Protein AF-A0A3M9ZT66-F1 (afdb_monomer_lite)

Radius of gyration: 91.32 Å; chains: 1; bounding box: 157×76×238 Å

Secondary structure (DSSP, 8-state):
------PPPP-PPPPPPPHHHHHHHHHHHHHHHHHHHHHHHHHHHHHHHHHHHHHHHHHHHHHHHHHHHHHHHHHHHHHHHHHHHHHHHHHHHHHHHHHHHHHHHHHHHHHHHHHHHHGGG--TT-HHHHHHHHHHHHHHHHHHHHHHHHHHHHHHHHHHHHHHHHHHHHHHHHHHHHHHHHHHHHHHHHHHHHHHHHHHHHHHHHHHHHHHHHHHHHHHHHHHHHHHHHHHHHHHHHHTHHHHHHHHHHHHHHHHHHHHHHHHHHHHHHHHHHHHHHHHHHHHHHHHHHHHHHHHHHHHHHHHHHHHHHTTS--SS-SSHHHHHHHHHHHHHHHHHHHHHHT-SS--HHHHHHHHHHHHHHHHHHHHHHHHTSS--PPPHHHHHHHHHHHHHHHHHTT--HHHHHHHHHHHH-HHHHHHH--HHHHHHHH-HHHHHHHHHHHT--

Structure (mmCIF, N/CA/C/O backbone):
data_AF-A0A3M9ZT66-F1
#
_entry.id   AF-A0A3M9ZT66-F1
#
loop_
_atom_site.group_PDB
_atom_site.id
_atom_site.type_symbol
_atom_site.label_atom_id
_atom_site.label_alt_id
_atom_site.label_comp_id
_atom_site.label_asym_id
_atom_site.label_entity_id
_atom_site.label_seq_id
_atom_site.pdbx_PDB_ins_code
_atom_site.Cartn_x
_atom_site.Cartn_y
_atom_site.Cartn_z
_atom_site.occupancy
_atom_site.B_iso_or_equiv
_atom_site.auth_seq_id
_atom_site.auth_comp_id
_atom_site.auth_asym_id
_atom_site.auth_atom_id
_atom_site.pdbx_PDB_model_num
ATOM 1 N N . MET A 1 1 ? -63.235 21.925 11.354 1.00 43.31 1 MET A N 1
ATOM 2 C CA . MET A 1 1 ? -62.703 20.570 11.601 1.00 43.31 1 MET A CA 1
ATOM 3 C C . MET A 1 1 ? -61.779 20.295 10.424 1.00 43.31 1 MET A C 1
ATOM 5 O O . MET A 1 1 ? -62.274 20.323 9.313 1.00 43.31 1 MET A O 1
ATOM 9 N N . ASP A 1 2 ? -60.453 20.265 10.521 1.00 36.03 2 ASP A N 1
ATOM 10 C CA . ASP A 1 2 ? -59.582 19.945 11.651 1.00 36.03 2 ASP A CA 1
ATOM 11 C C . ASP A 1 2 ? -58.264 20.733 11.638 1.00 36.03 2 ASP A C 1
ATOM 13 O O . ASP A 1 2 ? -57.736 21.114 10.594 1.00 36.03 2 ASP A O 1
ATOM 17 N N . CYS A 1 3 ? -57.751 20.961 12.847 1.00 37.56 3 CYS A N 1
ATOM 18 C CA . CYS A 1 3 ? -56.432 21.501 13.153 1.00 37.56 3 CYS A CA 1
ATOM 19 C C . CYS A 1 3 ? -55.325 20.471 12.876 1.00 37.56 3 CYS A C 1
ATOM 21 O O . CYS A 1 3 ? -55.428 19.333 13.323 1.00 37.56 3 CYS A O 1
ATOM 23 N N . MET A 1 4 ? -54.187 20.907 12.327 1.00 36.53 4 MET A N 1
ATOM 24 C CA . MET A 1 4 ? -52.891 20.279 12.617 1.00 36.53 4 MET A CA 1
ATOM 25 C C . MET A 1 4 ? -51.851 21.348 12.956 1.00 36.53 4 MET A C 1
ATOM 27 O O . MET A 1 4 ? -51.454 22.171 12.135 1.00 36.53 4 MET A O 1
ATOM 31 N N . VAL A 1 5 ? -51.436 21.314 14.221 1.00 43.28 5 VAL A N 1
ATOM 32 C CA . VAL A 1 5 ? -50.376 22.117 14.831 1.00 43.28 5 VAL A CA 1
ATOM 33 C C . VAL A 1 5 ? -49.034 21.441 14.545 1.00 43.28 5 VAL A C 1
ATOM 35 O O . VAL A 1 5 ? -48.827 20.289 14.916 1.00 43.28 5 VAL A O 1
ATOM 38 N N . ALA A 1 6 ? -48.103 22.158 13.912 1.00 41.66 6 ALA A N 1
ATOM 39 C CA . ALA A 1 6 ? -46.734 21.692 13.706 1.00 41.66 6 ALA A CA 1
ATOM 40 C C . ALA A 1 6 ? -45.831 22.102 14.885 1.00 41.66 6 ALA A C 1
ATOM 42 O O . ALA A 1 6 ? -45.575 23.283 15.127 1.00 41.66 6 ALA A O 1
ATOM 43 N N . VAL A 1 7 ? -45.330 21.099 15.607 1.00 44.66 7 VAL A N 1
ATOM 44 C CA . VAL A 1 7 ? -44.387 21.217 16.728 1.00 44.66 7 VAL A CA 1
ATOM 45 C C . VAL A 1 7 ? -42.994 21.624 16.220 1.00 44.66 7 VAL A C 1
ATOM 47 O O . VAL A 1 7 ? -42.388 20.931 15.403 1.00 44.66 7 VAL A O 1
ATOM 50 N N . LYS A 1 8 ? -42.451 22.742 16.726 1.00 44.16 8 LYS A N 1
ATOM 51 C CA . LYS A 1 8 ? -41.072 23.199 16.465 1.00 44.16 8 LYS A CA 1
ATOM 52 C C . LYS A 1 8 ? -40.077 22.487 17.398 1.00 44.16 8 LYS A C 1
ATOM 54 O O . LYS A 1 8 ? -40.203 22.582 18.614 1.00 44.16 8 LYS A O 1
ATOM 59 N N . LYS A 1 9 ? -39.051 21.831 16.837 1.00 41.75 9 LYS A N 1
ATOM 60 C CA . LYS A 1 9 ? -37.884 21.303 17.580 1.00 41.75 9 LYS A CA 1
ATOM 61 C C . LYS A 1 9 ? -36.938 22.441 18.026 1.00 41.75 9 LYS A C 1
ATOM 63 O O . LYS A 1 9 ? -36.760 23.394 17.262 1.00 41.75 9 LYS A O 1
ATOM 68 N N . PRO A 1 10 ? -36.285 22.354 19.203 1.00 44.78 10 PRO A N 1
ATOM 69 C CA . PRO A 1 10 ? -35.375 23.391 19.688 1.00 44.78 10 PRO A CA 1
ATOM 70 C C . PRO A 1 10 ? -34.013 23.338 18.969 1.00 44.78 10 PRO A C 1
ATOM 72 O O . PRO A 1 10 ? -33.392 22.284 18.851 1.00 44.78 10 PRO A O 1
ATOM 75 N N . LYS A 1 11 ? -33.537 24.498 18.493 1.00 44.34 11 LYS A N 1
ATOM 76 C CA . LYS A 1 11 ? -32.187 24.690 17.933 1.00 44.34 11 LYS A CA 1
ATOM 77 C C . LYS A 1 11 ? -31.153 24.736 19.063 1.00 44.34 11 LYS A C 1
ATOM 79 O O . LYS A 1 11 ? -31.138 25.686 19.843 1.00 44.34 11 LYS A O 1
ATOM 84 N N . VAL A 1 12 ? -30.256 23.754 19.106 1.00 44.53 12 VAL A N 1
ATOM 85 C CA . VAL A 1 12 ? -29.043 23.785 19.940 1.00 44.53 12 VAL A CA 1
ATOM 86 C C . VAL A 1 12 ? -28.065 24.801 19.337 1.00 44.53 12 VAL A C 1
ATOM 88 O O . VAL A 1 12 ? -27.682 24.680 18.174 1.00 44.53 12 VAL A O 1
ATOM 91 N N . LYS A 1 13 ? -27.687 25.829 20.108 1.00 49.81 13 LYS A N 1
ATOM 92 C CA . LYS A 1 13 ? -26.658 26.805 19.715 1.00 49.81 13 LYS A CA 1
ATOM 93 C C . LYS A 1 13 ? -25.262 26.168 19.854 1.00 49.81 13 LYS A C 1
ATOM 95 O O . LYS A 1 13 ? -24.993 25.571 20.897 1.00 49.81 13 LYS A O 1
ATOM 100 N N . PRO A 1 14 ? -24.374 26.284 18.851 1.00 47.97 14 PRO A N 1
ATOM 101 C CA . PRO A 1 14 ? -23.017 25.759 18.937 1.00 47.97 14 PRO A CA 1
ATOM 102 C C . PRO A 1 14 ? -22.206 26.562 19.964 1.00 47.97 14 PRO A C 1
ATOM 104 O O . PRO A 1 14 ? -22.181 27.789 19.931 1.00 47.97 14 PRO A O 1
ATOM 107 N N . LYS A 1 15 ? -21.575 25.849 20.899 1.00 56.31 15 LYS A N 1
ATOM 108 C CA . LYS A 1 15 ? -20.693 26.392 21.941 1.00 56.31 15 LYS A CA 1
ATOM 109 C C . LYS A 1 15 ? -19.466 27.025 21.273 1.00 56.31 15 LYS A C 1
ATOM 111 O O . LYS A 1 15 ? -18.846 26.380 20.426 1.00 56.31 15 LYS A O 1
ATOM 116 N N . GLU A 1 16 ? -19.134 28.268 21.623 1.00 52.59 16 GLU A N 1
ATOM 117 C CA . GLU A 1 16 ? -17.983 28.971 21.045 1.00 52.59 16 GLU A CA 1
ATOM 118 C C . GLU A 1 16 ? -16.680 28.194 21.308 1.00 52.59 16 GLU A C 1
ATOM 120 O O . GLU A 1 16 ? -16.455 27.720 22.429 1.00 52.59 16 GLU A O 1
ATOM 125 N N . PRO A 1 17 ? -15.830 28.006 20.283 1.00 60.53 17 PRO A N 1
ATOM 126 C CA . PRO A 1 17 ? -14.595 27.257 20.429 1.00 60.53 17 PRO A CA 1
ATOM 127 C C . PRO A 1 17 ? -13.634 28.020 21.341 1.00 60.53 17 PRO A C 1
ATOM 129 O O . PRO A 1 17 ? -13.319 29.184 21.115 1.00 60.53 17 PRO A O 1
ATOM 132 N N . THR A 1 18 ? -13.141 27.338 22.371 1.00 72.25 18 THR A N 1
ATOM 133 C CA . THR A 1 18 ? -12.160 27.873 23.320 1.00 72.25 18 THR A CA 1
ATOM 134 C C . THR A 1 18 ? -10.916 28.382 22.564 1.00 72.25 18 THR A C 1
ATOM 136 O O . THR A 1 18 ? -10.499 27.723 21.607 1.00 72.25 18 THR A O 1
ATOM 139 N N . PRO A 1 19 ? -10.263 29.489 22.973 1.00 71.94 19 PRO A N 1
ATOM 140 C CA . PRO A 1 19 ? -9.100 30.060 22.273 1.00 71.94 19 PRO A CA 1
ATOM 141 C C . PRO A 1 19 ? -7.977 29.055 21.953 1.00 71.94 19 PRO A C 1
ATOM 143 O O . PRO A 1 19 ? -7.349 29.127 20.899 1.00 71.94 19 PRO A O 1
ATOM 146 N N . ALA A 1 20 ? -7.783 28.045 22.807 1.00 73.75 20 ALA A N 1
ATOM 147 C CA . ALA A 1 20 ? -6.847 26.944 22.575 1.00 73.75 20 ALA A CA 1
ATOM 148 C C . ALA A 1 20 ? -7.217 26.058 21.364 1.00 73.75 20 ALA A C 1
ATOM 150 O O . ALA A 1 20 ? -6.339 25.604 20.629 1.00 73.75 20 ALA A O 1
ATOM 151 N N . ALA A 1 21 ? -8.510 25.833 21.112 1.00 74.31 21 ALA A N 1
ATOM 152 C CA . ALA A 1 21 ? -8.991 25.079 19.954 1.00 74.31 21 ALA A CA 1
ATOM 153 C C . ALA A 1 21 ? -8.801 25.863 18.645 1.00 74.31 21 ALA A C 1
ATOM 155 O O . ALA A 1 21 ? -8.490 25.269 17.611 1.00 74.31 21 ALA A O 1
ATOM 156 N N . LEU A 1 22 ? -8.935 27.193 18.694 1.00 76.00 22 LEU A N 1
ATOM 157 C CA . LEU A 1 22 ? -8.635 28.071 17.563 1.00 76.00 22 LEU A CA 1
ATOM 158 C C . LEU A 1 22 ? -7.134 28.089 17.257 1.00 76.00 22 LEU A C 1
ATOM 160 O O . LEU A 1 22 ? -6.761 27.896 16.104 1.00 76.00 22 LEU A O 1
ATOM 164 N N . LEU A 1 23 ? -6.274 28.210 18.273 1.00 77.50 23 LEU A N 1
ATOM 165 C CA . LEU A 1 23 ? -4.817 28.146 18.099 1.00 77.50 23 LEU A CA 1
ATOM 166 C C . LEU A 1 23 ? -4.362 26.814 17.494 1.00 77.50 23 LEU A C 1
ATOM 168 O O . LEU A 1 23 ? -3.552 26.807 16.570 1.00 77.50 23 LEU A O 1
ATOM 172 N N . LYS A 1 24 ? -4.931 25.689 17.946 1.00 82.69 24 LYS A N 1
ATOM 173 C CA . LYS A 1 24 ? -4.630 24.371 17.371 1.00 82.69 24 LYS A CA 1
ATOM 174 C C . LYS A 1 24 ? -5.067 24.274 15.907 1.00 82.69 24 LYS A C 1
ATOM 176 O O . LYS A 1 24 ? -4.303 23.770 15.091 1.00 82.69 24 LYS A O 1
ATOM 181 N N . LYS A 1 25 ? -6.250 24.803 15.558 1.00 82.19 25 LYS A N 1
ATOM 182 C CA . LYS A 1 25 ? -6.715 24.868 14.161 1.00 82.19 25 LYS A CA 1
ATOM 183 C C . LYS A 1 25 ? -5.810 25.741 13.292 1.00 82.19 25 LYS A C 1
ATOM 185 O O . LYS A 1 25 ? -5.446 25.323 12.197 1.00 82.19 25 LYS A O 1
ATOM 190 N N . VAL A 1 26 ? -5.408 26.913 13.782 1.00 83.50 26 VAL A N 1
ATOM 191 C CA . VAL A 1 26 ? -4.487 27.817 13.076 1.00 83.50 26 VAL A CA 1
ATOM 192 C C . VAL A 1 26 ? -3.121 27.158 12.874 1.00 83.50 26 VAL A C 1
ATOM 194 O O . VAL A 1 26 ? -2.572 27.243 11.780 1.00 83.50 26 VAL A O 1
ATOM 197 N N . ALA A 1 27 ? -2.608 26.433 13.872 1.00 79.81 27 ALA A N 1
ATOM 198 C CA . ALA A 1 27 ? -1.372 25.663 13.742 1.00 79.81 27 ALA A CA 1
ATOM 199 C C . ALA A 1 27 ? -1.492 24.572 12.664 1.00 79.81 27 ALA A C 1
ATOM 201 O O . ALA A 1 27 ? -0.672 24.529 11.753 1.00 79.81 27 ALA A O 1
ATOM 202 N N . THR A 1 28 ? -2.566 23.774 12.674 1.00 81.25 28 THR A N 1
ATOM 203 C CA . THR A 1 28 ? -2.789 22.750 11.636 1.00 81.25 28 THR A CA 1
ATOM 204 C C . THR A 1 28 ? -2.969 23.334 10.234 1.00 81.25 28 THR A C 1
ATOM 206 O O . THR A 1 28 ? -2.492 22.750 9.262 1.00 81.25 28 THR A O 1
ATOM 209 N N . VAL A 1 29 ? -3.619 24.495 10.105 1.00 86.44 29 VAL A N 1
ATOM 210 C CA . VAL A 1 29 ? -3.749 25.200 8.819 1.00 86.44 29 VAL A CA 1
ATOM 211 C C . VAL A 1 29 ? -2.393 25.744 8.366 1.00 86.44 29 VAL A C 1
ATOM 213 O O . VAL A 1 29 ? -2.063 25.642 7.189 1.00 86.44 29 VAL A O 1
ATOM 216 N N . SER A 1 30 ? -1.577 26.260 9.288 1.00 89.88 30 SER A N 1
ATOM 217 C CA . SER A 1 30 ? -0.214 26.725 9.005 1.00 89.88 30 SER A CA 1
ATOM 218 C C . SER A 1 30 ? 0.690 25.588 8.522 1.00 89.88 30 SER A C 1
ATOM 220 O O . SER A 1 30 ? 1.384 25.736 7.515 1.00 89.88 30 SER A O 1
ATOM 222 N N . ASP A 1 31 ? 0.631 24.425 9.172 1.00 87.62 31 ASP A N 1
ATOM 223 C CA . ASP A 1 31 ? 1.405 23.250 8.769 1.00 87.62 31 ASP A CA 1
ATOM 224 C C . ASP A 1 31 ? 0.926 22.680 7.428 1.00 87.62 31 ASP A C 1
ATOM 226 O O . ASP A 1 31 ? 1.749 22.356 6.570 1.00 87.62 31 ASP A O 1
ATOM 230 N N . SER A 1 32 ? -0.390 22.663 7.189 1.00 88.56 32 SER A N 1
ATOM 231 C CA . SER A 1 32 ? -0.964 22.283 5.889 1.00 88.56 32 SER A CA 1
ATOM 232 C C . SER A 1 32 ? -0.542 23.251 4.779 1.00 88.56 32 SER A C 1
ATOM 234 O O . SER A 1 32 ? -0.166 22.823 3.692 1.00 88.56 32 SER A O 1
ATOM 236 N N . ASN A 1 33 ? -0.518 24.557 5.055 1.00 91.75 33 ASN A N 1
ATOM 237 C CA . ASN A 1 33 ? -0.055 25.568 4.106 1.00 91.75 33 ASN A CA 1
ATOM 238 C C . ASN A 1 33 ? 1.446 25.422 3.803 1.00 91.75 33 ASN A C 1
ATOM 240 O O . ASN A 1 33 ? 1.863 25.547 2.654 1.00 91.75 33 ASN A O 1
ATOM 244 N N . LYS A 1 34 ? 2.272 25.091 4.805 1.00 92.06 34 LYS A N 1
ATOM 245 C CA . LYS A 1 34 ? 3.696 24.778 4.592 1.00 92.06 34 LYS A CA 1
ATOM 246 C C . LYS A 1 34 ? 3.891 23.518 3.749 1.00 92.06 34 LYS A C 1
ATOM 248 O O . LYS A 1 34 ? 4.786 23.497 2.905 1.00 92.06 34 LYS A O 1
ATOM 253 N N . ALA A 1 35 ? 3.089 22.477 3.973 1.00 88.81 35 ALA A N 1
ATOM 254 C CA . ALA A 1 35 ? 3.124 21.259 3.166 1.00 88.81 35 ALA A CA 1
ATOM 255 C C . ALA A 1 35 ? 2.747 21.558 1.707 1.00 88.81 35 ALA A C 1
ATOM 257 O O . ALA A 1 35 ? 3.507 21.230 0.799 1.00 88.81 35 ALA A O 1
ATOM 258 N N . LEU A 1 36 ? 1.661 22.303 1.497 1.00 91.88 36 LEU A N 1
ATOM 259 C CA . LEU A 1 36 ? 1.205 22.715 0.173 1.00 91.88 36 LEU A CA 1
ATOM 260 C C . LEU A 1 36 ? 2.239 23.598 -0.546 1.00 91.88 36 LEU A C 1
ATOM 262 O O . LEU A 1 36 ? 2.503 23.405 -1.727 1.00 91.88 36 LEU A O 1
ATOM 266 N N . GLN A 1 37 ? 2.917 24.510 0.160 1.00 92.62 37 GLN A N 1
ATOM 267 C CA . GLN A 1 37 ? 4.029 25.277 -0.418 1.00 92.62 37 GLN A CA 1
ATOM 268 C C . GLN A 1 37 ? 5.211 24.394 -0.843 1.00 92.62 37 GLN A C 1
ATOM 270 O O . GLN A 1 37 ? 5.832 24.659 -1.876 1.00 92.62 37 GLN A O 1
ATOM 275 N N . LYS A 1 38 ? 5.540 23.349 -0.070 1.00 93.56 38 LYS A N 1
ATOM 276 C CA . LYS A 1 38 ? 6.582 22.385 -0.459 1.00 93.56 38 LYS A CA 1
ATOM 277 C C . LYS A 1 38 ? 6.173 21.618 -1.713 1.00 93.56 38 LYS A C 1
ATOM 279 O O . LYS A 1 38 ? 6.993 21.502 -2.621 1.00 93.56 38 LYS A O 1
ATOM 284 N N . GLU A 1 39 ? 4.928 21.162 -1.793 1.00 90.88 39 GLU A N 1
ATOM 285 C CA . GLU A 1 39 ? 4.400 20.482 -2.980 1.00 90.88 39 GLU A CA 1
ATOM 286 C C . GLU A 1 39 ? 4.376 21.396 -4.206 1.00 90.88 39 GLU A C 1
ATOM 288 O O . GLU A 1 39 ? 4.872 21.000 -5.256 1.00 90.88 39 GLU A O 1
ATOM 293 N N . ILE A 1 40 ? 3.924 22.648 -4.072 1.00 92.62 40 ILE A N 1
ATOM 294 C CA . ILE A 1 40 ? 3.978 23.642 -5.156 1.00 92.62 40 ILE A CA 1
ATOM 295 C C . ILE A 1 40 ? 5.418 23.830 -5.640 1.00 92.62 40 ILE A C 1
ATOM 297 O O . ILE A 1 40 ? 5.664 23.889 -6.840 1.00 92.62 40 ILE A O 1
ATOM 301 N N . LYS A 1 41 ? 6.398 23.879 -4.733 1.00 93.19 41 LYS A N 1
ATOM 302 C CA . LYS A 1 41 ? 7.809 24.029 -5.111 1.00 93.19 41 LYS A CA 1
ATOM 303 C C . LYS A 1 41 ? 8.341 22.815 -5.877 1.00 93.19 41 LYS A C 1
ATOM 305 O O . LYS A 1 41 ? 9.098 22.987 -6.833 1.00 93.19 41 LYS A O 1
ATOM 310 N N . VAL A 1 42 ? 7.951 21.605 -5.471 1.00 93.19 42 VAL A N 1
ATOM 311 C CA . VAL A 1 42 ? 8.263 20.372 -6.210 1.00 93.19 42 VAL A CA 1
ATOM 312 C C . VAL A 1 42 ? 7.595 20.405 -7.584 1.00 93.19 42 VAL A C 1
ATOM 314 O O . VAL A 1 42 ? 8.268 20.175 -8.585 1.00 93.19 42 VAL A O 1
ATOM 317 N N . MET A 1 43 ? 6.322 20.790 -7.651 1.00 88.81 43 MET A N 1
ATOM 318 C CA . MET A 1 43 ? 5.565 20.911 -8.895 1.00 88.81 43 MET A CA 1
ATOM 319 C C . MET A 1 43 ? 6.225 21.903 -9.863 1.00 88.81 43 MET A C 1
ATOM 321 O O . MET A 1 43 ? 6.450 21.573 -11.022 1.00 88.81 43 MET A O 1
ATOM 325 N N . THR A 1 44 ? 6.638 23.084 -9.394 1.00 92.94 44 THR A N 1
ATOM 326 C CA . THR A 1 44 ? 7.361 24.072 -10.214 1.00 92.94 44 THR A CA 1
ATOM 327 C C . THR A 1 44 ? 8.684 23.520 -10.748 1.00 92.94 44 THR A C 1
ATOM 329 O O . THR A 1 44 ? 9.050 23.797 -11.891 1.00 92.94 44 THR A O 1
ATOM 332 N N . ARG A 1 45 ? 9.401 22.708 -9.957 1.00 92.12 45 ARG A N 1
ATOM 333 C CA . ARG A 1 45 ? 10.622 22.033 -10.424 1.00 92.12 45 ARG A CA 1
ATOM 334 C C . ARG A 1 45 ? 10.306 21.023 -11.531 1.00 92.12 45 ARG A C 1
ATOM 336 O O . ARG A 1 45 ? 10.967 21.066 -12.565 1.00 92.12 45 ARG A O 1
ATOM 343 N N . VAL A 1 46 ? 9.277 20.194 -11.351 1.00 92.81 46 VAL A N 1
ATOM 344 C CA . VAL A 1 46 ? 8.821 19.225 -12.365 1.00 92.81 46 VAL A CA 1
ATOM 345 C C . VAL A 1 46 ? 8.402 19.933 -13.655 1.00 92.81 46 VAL A C 1
ATOM 347 O O . VAL A 1 46 ? 8.793 19.513 -14.740 1.00 92.81 46 VAL A O 1
ATOM 350 N N . PHE A 1 47 ? 7.682 21.055 -13.567 1.00 94.44 47 PHE A N 1
ATOM 351 C CA . PHE A 1 47 ? 7.342 21.863 -14.743 1.00 94.44 47 PHE A CA 1
ATOM 352 C C . PHE A 1 47 ? 8.584 22.378 -15.480 1.00 94.44 47 PHE A C 1
ATOM 354 O O . PHE A 1 47 ? 8.641 22.300 -16.707 1.00 94.44 47 PHE A O 1
ATOM 361 N N . GLY A 1 48 ? 9.597 22.853 -14.750 1.00 94.62 48 GLY A N 1
ATOM 362 C CA . GLY A 1 48 ? 10.859 23.294 -15.347 1.00 94.62 48 GLY A CA 1
ATOM 363 C C . GLY A 1 48 ? 11.630 22.161 -16.034 1.00 94.62 48 GLY A C 1
ATOM 364 O O . GLY A 1 48 ? 12.200 22.361 -17.106 1.00 94.62 48 GLY A O 1
ATOM 365 N N . GLU A 1 49 ? 11.634 20.961 -15.452 1.00 92.00 49 GLU A N 1
ATOM 366 C CA . GLU A 1 49 ? 12.244 19.770 -16.059 1.00 92.00 49 GLU A CA 1
ATOM 367 C C . GLU A 1 49 ? 11.483 19.320 -17.313 1.00 92.00 49 GLU A C 1
ATOM 369 O O . GLU A 1 49 ? 12.099 19.126 -18.362 1.00 92.00 49 GLU A O 1
ATOM 374 N N . ASN A 1 50 ? 10.151 19.274 -17.259 1.00 93.75 50 ASN A N 1
ATOM 375 C CA . ASN A 1 50 ? 9.310 18.961 -18.416 1.00 93.75 50 ASN A CA 1
ATOM 376 C C . ASN A 1 50 ? 9.523 19.956 -19.564 1.00 93.75 50 ASN A C 1
ATOM 378 O O . ASN A 1 50 ? 9.583 19.559 -20.727 1.00 93.75 50 ASN A O 1
ATOM 382 N N . GLN A 1 51 ? 9.711 21.243 -19.261 1.00 95.19 51 GLN A N 1
ATOM 383 C CA . GLN A 1 51 ? 10.015 22.245 -20.280 1.00 95.19 51 GLN A CA 1
ATOM 384 C C . GLN A 1 51 ? 11.361 21.975 -20.972 1.00 95.19 51 GLN A C 1
ATOM 386 O O . GLN A 1 51 ? 11.458 22.118 -22.191 1.00 95.19 51 GLN A O 1
ATOM 391 N N . LYS A 1 52 ? 12.386 21.519 -20.237 1.00 92.62 52 LYS A N 1
ATOM 392 C CA . LYS A 1 52 ? 13.673 21.113 -20.833 1.00 92.62 52 LYS A CA 1
ATOM 393 C C . LYS A 1 52 ? 13.518 19.903 -21.752 1.00 92.62 52 LYS A C 1
ATOM 395 O O . LYS A 1 52 ? 14.088 19.897 -22.842 1.00 92.62 52 LYS A O 1
ATOM 400 N N . VAL A 1 53 ? 12.724 18.911 -21.344 1.00 93.88 53 VAL A N 1
ATOM 401 C CA . VAL A 1 53 ? 12.417 17.736 -22.175 1.00 93.88 53 VAL A CA 1
ATOM 402 C C . VAL A 1 53 ? 11.721 18.160 -23.470 1.00 93.88 53 VAL A C 1
ATOM 404 O O . VAL A 1 53 ? 12.130 17.737 -24.548 1.00 93.88 53 VAL A O 1
ATOM 407 N N . LEU A 1 54 ? 10.735 19.059 -23.395 1.00 92.31 54 LEU A N 1
ATOM 408 C CA . LEU A 1 54 ? 10.039 19.578 -24.578 1.00 92.31 54 LEU A CA 1
ATOM 409 C C . LEU A 1 54 ? 10.974 20.334 -25.532 1.00 92.31 54 LEU A C 1
ATOM 411 O O . LEU A 1 54 ? 10.888 20.154 -26.746 1.00 92.31 54 LEU A O 1
ATOM 415 N N . VAL A 1 55 ? 11.901 21.140 -25.005 1.00 94.88 55 VAL A N 1
ATOM 416 C CA . VAL A 1 55 ? 12.911 21.828 -25.827 1.00 94.88 55 VAL A CA 1
ATOM 417 C C . VAL A 1 55 ? 13.846 20.824 -26.510 1.00 94.88 55 VAL A C 1
ATOM 419 O O . VAL A 1 55 ? 14.152 20.980 -27.693 1.00 94.88 55 VAL A O 1
ATOM 422 N N . SER A 1 56 ? 14.259 19.767 -25.807 1.00 94.38 56 SER A N 1
ATOM 423 C CA . SER A 1 56 ? 15.077 18.696 -26.387 1.00 94.38 56 SER A CA 1
ATOM 424 C C . SER A 1 56 ? 14.336 17.936 -27.494 1.00 94.38 56 SER A C 1
ATOM 426 O O . SER A 1 56 ? 14.893 17.732 -28.573 1.00 94.38 56 SER A O 1
ATOM 428 N N . LEU A 1 57 ? 13.058 17.598 -27.282 1.00 92.88 57 LEU A N 1
ATOM 429 C CA . LEU A 1 57 ? 12.205 16.973 -28.298 1.00 92.88 57 LEU A CA 1
ATOM 430 C C . LEU A 1 57 ? 12.053 17.859 -29.533 1.00 92.88 57 LEU A C 1
ATOM 432 O O . LEU A 1 57 ? 12.200 17.371 -30.651 1.00 92.88 57 LEU A O 1
ATOM 436 N N . LYS A 1 58 ? 11.836 19.166 -29.346 1.00 94.19 58 LYS A N 1
ATOM 437 C CA . LYS A 1 58 ? 11.796 20.123 -30.455 1.00 94.19 58 LYS A CA 1
ATOM 438 C C . LYS A 1 58 ? 13.108 20.114 -31.242 1.00 94.19 58 LYS A C 1
ATOM 440 O O . LYS A 1 58 ? 13.076 20.014 -32.461 1.00 94.19 58 LYS A O 1
ATOM 445 N N . SER A 1 59 ? 14.251 20.153 -30.557 1.00 91.81 59 SER A N 1
ATOM 446 C CA . SER A 1 59 ? 15.562 20.099 -31.216 1.00 91.81 59 SER A CA 1
ATOM 447 C C . SER A 1 59 ? 15.770 18.803 -32.006 1.00 91.81 59 SER A C 1
ATOM 449 O O . SER A 1 59 ? 16.378 18.835 -33.075 1.00 91.81 59 SER A O 1
ATOM 451 N N . MET A 1 60 ? 15.279 17.664 -31.506 1.00 88.38 60 MET A N 1
ATOM 452 C CA . MET A 1 60 ? 15.332 16.399 -32.244 1.00 88.38 60 MET A CA 1
ATOM 453 C C . MET A 1 60 ? 14.417 16.412 -33.468 1.00 88.38 60 MET A C 1
ATOM 455 O O . MET A 1 60 ? 14.839 15.970 -34.531 1.00 88.38 60 MET A O 1
ATOM 459 N N . ILE A 1 61 ? 13.202 16.954 -33.351 1.00 93.31 61 ILE A N 1
ATOM 460 C CA . ILE A 1 61 ? 12.278 17.106 -34.484 1.00 93.31 61 ILE A CA 1
ATOM 461 C C . ILE A 1 61 ? 12.888 18.016 -35.557 1.00 93.31 61 ILE A C 1
ATOM 463 O O . ILE A 1 61 ? 12.854 17.665 -36.732 1.00 93.31 61 ILE A O 1
ATOM 467 N N . ASP A 1 62 ? 13.512 19.128 -35.164 1.00 95.12 62 ASP A N 1
ATOM 468 C CA . ASP A 1 62 ? 14.192 20.044 -36.087 1.00 95.12 62 ASP A CA 1
ATOM 469 C C . ASP A 1 62 ? 15.369 19.332 -36.809 1.00 95.12 62 ASP A C 1
ATOM 471 O O . ASP A 1 62 ? 15.553 19.470 -38.021 1.00 95.12 62 ASP A O 1
ATOM 475 N N . SER A 1 63 ? 16.127 18.485 -36.102 1.00 93.38 63 SER A N 1
ATOM 476 C CA . SER A 1 63 ? 17.195 17.656 -36.694 1.00 93.38 63 SER A CA 1
ATOM 477 C C . SER A 1 63 ? 16.656 16.580 -37.653 1.00 93.38 63 SER A C 1
ATOM 479 O O . SER A 1 63 ? 17.187 16.369 -38.747 1.00 93.38 63 SER A O 1
ATOM 481 N N . LEU A 1 64 ? 15.549 15.928 -37.296 1.00 91.00 64 LEU A N 1
ATOM 482 C CA . LEU A 1 64 ? 14.886 14.958 -38.167 1.00 91.00 64 LEU A CA 1
ATOM 483 C C . LEU A 1 64 ? 14.317 15.629 -39.422 1.00 91.00 64 LEU A C 1
ATOM 485 O O . LEU A 1 64 ? 14.443 15.077 -40.513 1.00 91.00 64 LEU A O 1
ATOM 489 N N . ALA A 1 65 ? 13.757 16.833 -39.294 1.00 92.44 65 ALA A N 1
ATOM 490 C CA . ALA A 1 65 ? 13.247 17.605 -40.422 1.00 92.44 65 ALA A CA 1
ATOM 491 C C . ALA A 1 65 ? 14.362 17.976 -41.414 1.00 92.44 65 ALA A C 1
ATOM 493 O O . ALA A 1 65 ? 14.186 17.817 -42.623 1.00 92.44 65 ALA A O 1
ATOM 494 N N . THR A 1 66 ? 15.531 18.403 -40.924 1.00 95.00 66 THR A N 1
ATOM 495 C CA . THR A 1 66 ? 16.683 18.703 -41.798 1.00 95.00 66 THR A CA 1
ATOM 496 C C . THR A 1 66 ? 17.243 17.447 -42.469 1.00 95.00 66 THR A C 1
ATOM 498 O O . THR A 1 66 ? 17.558 17.471 -43.660 1.00 95.00 66 THR A O 1
ATOM 501 N N . THR A 1 67 ? 17.299 16.326 -41.746 1.00 90.62 67 THR A N 1
ATOM 502 C CA . THR A 1 67 ? 17.712 15.031 -42.308 1.00 90.62 67 THR A CA 1
ATOM 503 C C . THR A 1 67 ? 16.748 14.567 -43.403 1.00 90.62 67 THR A C 1
ATOM 505 O O . THR A 1 67 ? 17.183 14.120 -44.465 1.00 90.62 67 THR A O 1
ATOM 508 N N . LEU A 1 68 ? 15.438 14.726 -43.191 1.00 92.12 68 LEU A N 1
ATOM 509 C CA . LEU A 1 68 ? 14.417 14.373 -44.175 1.00 92.12 68 LEU A CA 1
ATOM 510 C C . LEU A 1 68 ? 14.531 15.223 -45.452 1.00 92.12 68 LEU A C 1
ATOM 512 O O . LEU A 1 68 ? 14.463 14.673 -46.551 1.00 92.12 68 LEU A O 1
ATOM 516 N N . ASP A 1 69 ? 14.767 16.533 -45.327 1.00 93.94 69 ASP A N 1
ATOM 517 C CA . ASP A 1 69 ? 15.010 17.417 -46.479 1.00 93.94 69 ASP A CA 1
ATOM 518 C C . ASP A 1 69 ? 16.260 16.992 -47.271 1.00 93.94 69 ASP A C 1
ATOM 520 O O . ASP A 1 69 ? 16.244 16.955 -48.506 1.00 93.94 69 ASP A O 1
ATOM 524 N N . HIS A 1 70 ? 17.332 16.593 -46.578 1.00 92.94 70 HIS A N 1
ATOM 525 C CA . HIS A 1 70 ? 18.541 16.093 -47.232 1.00 92.94 70 HIS A CA 1
ATOM 526 C C . HIS A 1 70 ? 18.275 14.809 -48.031 1.00 92.94 70 HIS A C 1
ATOM 528 O O . HIS A 1 70 ? 18.652 14.724 -49.203 1.00 92.94 70 HIS A O 1
ATOM 534 N N . ILE A 1 71 ? 17.558 13.848 -47.438 1.00 88.19 71 ILE A N 1
ATOM 535 C CA . ILE A 1 71 ? 17.172 12.592 -48.099 1.00 88.19 71 ILE A CA 1
ATOM 536 C C . ILE A 1 71 ? 16.308 12.873 -49.334 1.00 88.19 71 ILE A C 1
ATOM 538 O O . ILE A 1 71 ? 16.546 12.304 -50.401 1.00 88.19 71 ILE A O 1
ATOM 542 N N . GLN A 1 72 ? 15.340 13.786 -49.234 1.00 90.31 72 GLN A N 1
ATOM 543 C CA . GLN A 1 72 ? 14.490 14.155 -50.368 1.00 90.31 72 GLN A CA 1
ATOM 544 C C . GLN A 1 72 ? 15.292 14.795 -51.510 1.00 90.31 72 GLN A C 1
ATOM 546 O O . GLN A 1 72 ? 15.095 14.449 -52.678 1.00 90.31 72 GLN A O 1
ATOM 551 N N . LYS A 1 73 ? 16.236 15.693 -51.200 1.00 92.06 73 LYS A N 1
ATOM 552 C CA . LYS A 1 73 ? 17.137 16.287 -52.204 1.00 92.06 73 LYS A CA 1
ATOM 553 C C . LYS A 1 73 ? 18.039 15.240 -52.853 1.00 92.06 73 LYS A C 1
ATOM 555 O O . LYS A 1 73 ? 18.231 15.279 -54.068 1.00 92.06 73 LYS A O 1
ATOM 560 N N . GLN A 1 74 ? 18.569 14.303 -52.072 1.00 90.56 74 GLN A N 1
ATOM 561 C CA . GLN A 1 74 ? 19.400 13.218 -52.584 1.00 90.56 74 GLN A CA 1
ATOM 562 C C . GLN A 1 74 ? 18.603 12.279 -53.498 1.00 90.56 74 GLN A C 1
ATOM 564 O O . GLN A 1 74 ? 19.080 11.938 -54.576 1.00 90.56 74 GLN A O 1
ATOM 569 N N . SER A 1 75 ? 17.370 11.928 -53.126 1.00 85.44 75 SER A N 1
ATOM 570 C CA . SER A 1 75 ? 16.479 11.105 -53.953 1.00 85.44 75 SER A CA 1
ATOM 571 C C . SER A 1 75 ? 16.228 11.735 -55.329 1.00 85.44 75 SER A C 1
ATOM 573 O O . SER A 1 75 ? 16.351 11.056 -56.346 1.00 85.44 75 SER A O 1
ATOM 575 N N . ARG A 1 76 ? 15.998 13.056 -55.393 1.00 89.62 76 ARG A N 1
ATOM 576 C CA . ARG A 1 76 ? 15.866 13.771 -56.678 1.00 89.62 76 ARG A CA 1
ATOM 577 C C . ARG A 1 76 ? 17.135 13.695 -57.527 1.00 89.62 76 ARG A C 1
ATOM 579 O O . ARG A 1 76 ? 17.044 13.500 -58.733 1.00 89.62 76 ARG A O 1
ATOM 586 N N . ARG A 1 77 ? 18.314 13.838 -56.910 1.00 87.00 77 ARG A N 1
ATOM 587 C CA . ARG A 1 77 ? 19.601 13.700 -57.616 1.00 87.00 77 ARG A CA 1
ATOM 588 C C . ARG A 1 77 ? 19.800 12.286 -58.158 1.00 87.00 77 ARG A C 1
ATOM 590 O O . ARG A 1 77 ? 20.311 12.140 -59.260 1.00 87.00 77 ARG A O 1
ATOM 597 N N . MET A 1 78 ? 19.369 11.269 -57.415 1.00 83.69 78 MET A N 1
ATOM 598 C CA . MET A 1 78 ? 19.451 9.875 -57.850 1.00 83.69 78 MET A CA 1
ATOM 599 C C . MET A 1 78 ? 18.597 9.615 -59.095 1.00 83.69 78 MET A C 1
ATOM 601 O O . MET A 1 78 ? 19.086 8.985 -60.024 1.00 83.69 78 MET A O 1
ATOM 605 N N . GLY A 1 79 ? 17.397 10.200 -59.177 1.00 86.12 79 GLY A N 1
ATOM 606 C CA . GLY A 1 79 ? 16.566 10.121 -60.384 1.00 86.12 79 GLY A CA 1
ATOM 607 C C . GLY A 1 79 ? 17.240 10.703 -61.637 1.00 86.12 79 GLY A C 1
ATOM 608 O O . GLY A 1 79 ? 17.149 10.114 -62.709 1.00 86.12 79 GLY A O 1
ATOM 609 N N . VAL A 1 80 ? 17.984 11.810 -61.506 1.00 88.44 80 VAL A N 1
ATOM 610 C CA . VAL A 1 80 ? 18.761 12.386 -62.627 1.00 88.44 80 VAL A CA 1
ATOM 611 C C . VAL A 1 80 ? 19.890 11.442 -63.062 1.00 88.44 80 VAL A C 1
ATOM 613 O O . VAL A 1 80 ? 20.096 11.227 -64.252 1.00 88.44 80 VAL A O 1
ATOM 616 N N . VAL A 1 81 ? 20.595 10.828 -62.107 1.00 85.94 81 VAL A N 1
ATOM 617 C CA . VAL A 1 81 ? 21.673 9.865 -62.400 1.00 85.94 81 VAL A CA 1
ATOM 618 C C . VAL A 1 81 ? 21.134 8.595 -63.069 1.00 85.94 81 VAL A C 1
ATOM 620 O O . VAL A 1 81 ? 21.771 8.062 -63.980 1.00 85.94 81 VAL A O 1
ATOM 623 N N . GLU A 1 82 ? 19.962 8.109 -62.656 1.00 83.62 82 GLU A N 1
ATOM 624 C CA . GLU A 1 82 ? 19.289 6.979 -63.306 1.00 83.62 82 GLU A CA 1
ATOM 625 C C . GLU A 1 82 ? 18.938 7.299 -64.765 1.00 83.62 82 GLU A C 1
ATOM 627 O O . GLU A 1 82 ? 19.214 6.489 -65.654 1.00 83.62 82 GLU A O 1
ATOM 632 N N . GLU A 1 83 ? 18.400 8.493 -65.030 1.00 90.88 83 GLU A N 1
ATOM 633 C CA . GLU A 1 83 ? 18.082 8.951 -66.386 1.00 90.88 83 GLU A CA 1
ATOM 634 C C . GLU A 1 83 ? 19.340 9.040 -67.269 1.00 90.88 83 GLU A C 1
ATOM 636 O O . GLU A 1 83 ? 19.359 8.529 -68.394 1.00 90.88 83 GLU A O 1
ATOM 641 N N . ASP A 1 84 ? 20.423 9.627 -66.756 1.00 90.44 84 ASP A N 1
ATOM 642 C CA . ASP A 1 84 ? 21.695 9.734 -67.479 1.00 90.44 84 ASP A CA 1
ATOM 643 C C . ASP A 1 84 ? 22.321 8.360 -67.751 1.00 90.44 84 ASP A C 1
ATOM 645 O O . ASP A 1 84 ? 22.855 8.113 -68.836 1.00 90.44 84 ASP A O 1
ATOM 649 N N . THR A 1 85 ? 22.188 7.423 -66.809 1.00 84.94 85 THR A N 1
ATOM 650 C CA . THR A 1 85 ? 22.645 6.038 -66.984 1.00 84.94 85 THR A CA 1
ATOM 651 C C . THR A 1 85 ? 21.870 5.346 -68.107 1.00 84.94 85 THR A C 1
ATOM 653 O O . THR A 1 85 ? 22.467 4.676 -68.953 1.00 84.94 85 THR A O 1
ATOM 656 N N . GLN A 1 86 ? 20.551 5.544 -68.185 1.00 87.31 86 GLN A N 1
ATOM 657 C CA . GLN A 1 86 ? 19.733 5.011 -69.280 1.00 87.31 86 GLN A CA 1
ATOM 658 C C . GLN A 1 86 ? 20.127 5.611 -70.638 1.00 87.31 86 GLN A C 1
ATOM 660 O O . GLN A 1 86 ? 20.263 4.870 -71.619 1.00 87.31 86 GLN A O 1
ATOM 665 N N . LYS A 1 87 ? 20.382 6.927 -70.701 1.00 89.56 87 LYS A N 1
ATOM 666 C CA . LYS A 1 87 ? 20.885 7.596 -71.916 1.00 89.56 87 LYS A CA 1
ATOM 667 C C . LYS A 1 87 ? 22.243 7.042 -72.349 1.00 89.56 87 LYS A C 1
ATOM 669 O O . LYS A 1 87 ? 22.436 6.766 -73.533 1.00 89.56 87 LYS A O 1
ATOM 674 N N . LEU A 1 88 ? 23.158 6.809 -71.407 1.00 86.12 88 LEU A N 1
ATOM 675 C CA . LEU A 1 88 ? 24.455 6.175 -71.665 1.00 86.12 88 LEU A CA 1
ATOM 676 C C . LEU A 1 88 ? 24.305 4.762 -72.238 1.00 86.12 88 LEU A C 1
ATOM 678 O O . LEU A 1 88 ? 24.958 4.434 -73.229 1.00 86.12 88 LEU A O 1
ATOM 682 N N . TYR A 1 89 ? 23.415 3.939 -71.676 1.00 85.25 89 TYR A N 1
ATOM 683 C CA . TYR A 1 89 ? 23.133 2.601 -72.208 1.00 85.25 89 TYR A CA 1
ATOM 684 C C . TYR A 1 89 ? 22.574 2.642 -73.635 1.00 85.25 89 TYR A C 1
ATOM 686 O O . TYR A 1 89 ? 22.966 1.824 -74.475 1.00 85.25 89 TYR A O 1
ATOM 694 N N . ALA A 1 90 ? 21.687 3.595 -73.933 1.00 84.69 90 ALA A N 1
ATOM 695 C CA . ALA A 1 90 ? 21.177 3.803 -75.285 1.00 84.69 90 ALA A CA 1
ATOM 696 C C . ALA A 1 90 ? 22.294 4.237 -76.254 1.00 84.69 90 ALA A C 1
ATOM 698 O O . ALA A 1 90 ? 22.422 3.666 -77.340 1.00 84.69 90 ALA A O 1
ATOM 699 N N . GLY A 1 91 ? 23.155 5.173 -75.839 1.00 86.81 91 GLY A N 1
ATOM 700 C CA . GLY A 1 91 ? 24.313 5.624 -76.617 1.00 86.81 91 GLY A CA 1
ATOM 701 C C . GLY A 1 91 ? 25.316 4.502 -76.900 1.00 86.81 91 GLY A C 1
ATOM 702 O O . GLY A 1 91 ? 25.722 4.304 -78.045 1.00 86.81 91 GLY A O 1
ATOM 703 N N . LEU A 1 92 ? 25.648 3.692 -75.890 1.00 82.94 92 LEU A N 1
ATOM 704 C CA . LEU A 1 92 ? 26.549 2.545 -76.027 1.00 82.94 92 LEU A CA 1
ATOM 705 C C . LEU A 1 92 ? 25.999 1.496 -77.004 1.00 82.94 92 LEU A C 1
ATOM 707 O O . LEU A 1 92 ? 26.749 0.918 -77.793 1.00 82.94 92 LEU A O 1
ATOM 711 N N . ARG A 1 93 ? 24.678 1.273 -76.994 1.00 79.06 93 ARG A N 1
ATOM 712 C CA . ARG A 1 93 ? 24.012 0.397 -77.968 1.00 79.06 93 ARG A CA 1
ATOM 713 C C . ARG A 1 93 ? 24.179 0.928 -79.399 1.00 79.06 93 ARG A C 1
ATOM 715 O O . ARG A 1 93 ? 24.438 0.134 -80.301 1.00 79.06 93 ARG A O 1
ATOM 722 N N . GLY A 1 94 ? 24.098 2.246 -79.594 1.00 82.25 94 GLY A N 1
ATOM 723 C CA . GLY A 1 94 ? 24.360 2.906 -80.878 1.00 82.25 94 GLY A CA 1
ATOM 724 C C . GLY A 1 94 ? 25.807 2.747 -81.359 1.00 82.25 94 GLY A C 1
ATOM 725 O O . GLY A 1 94 ? 26.034 2.355 -82.502 1.00 82.25 94 GLY A O 1
ATOM 726 N N . VAL A 1 95 ? 26.787 2.950 -80.474 1.00 79.75 95 VAL A N 1
ATOM 727 C CA . VAL A 1 95 ? 28.218 2.755 -80.788 1.00 79.75 95 VAL A CA 1
ATOM 728 C C . VAL A 1 95 ? 28.512 1.298 -81.163 1.00 79.75 95 VAL A C 1
ATOM 730 O O . VAL A 1 95 ? 29.214 1.033 -82.138 1.00 79.75 95 VAL A O 1
ATOM 733 N N . ARG A 1 96 ? 27.911 0.327 -80.460 1.00 77.00 96 ARG A N 1
ATOM 734 C CA . ARG A 1 96 ? 28.040 -1.095 -80.816 1.00 77.00 96 ARG A CA 1
ATOM 735 C C . ARG A 1 96 ? 27.470 -1.392 -82.209 1.00 77.00 96 ARG A C 1
ATOM 737 O O . ARG A 1 96 ? 28.082 -2.153 -82.953 1.00 77.00 96 ARG A O 1
ATOM 744 N N . ALA A 1 97 ? 26.353 -0.770 -82.594 1.00 73.06 97 ALA A N 1
ATOM 745 C CA . ALA A 1 97 ? 25.798 -0.910 -83.943 1.00 73.06 97 ALA A CA 1
ATOM 746 C C . ALA A 1 97 ? 26.725 -0.329 -85.034 1.00 73.06 97 ALA A C 1
ATOM 748 O O . ALA A 1 97 ? 26.788 -0.867 -86.139 1.00 73.06 97 ALA A O 1
ATOM 749 N N . GLN A 1 98 ? 27.497 0.718 -84.723 1.00 71.56 98 GLN A N 1
ATOM 750 C CA . GLN A 1 98 ? 28.496 1.296 -85.634 1.00 71.56 98 GLN A CA 1
ATOM 751 C C . GLN A 1 98 ? 29.765 0.442 -85.782 1.00 71.56 98 GLN A C 1
ATOM 753 O O . GLN A 1 98 ? 30.463 0.565 -86.789 1.00 71.56 98 GLN A O 1
ATOM 758 N N . SER A 1 99 ? 30.045 -0.479 -84.853 1.00 74.69 99 SER A N 1
ATOM 759 C CA . SER A 1 99 ? 31.203 -1.383 -84.945 1.00 74.69 99 SER A CA 1
ATOM 760 C C . SER A 1 99 ? 31.192 -2.239 -86.221 1.00 74.69 99 SER A C 1
ATOM 762 O O . SER A 1 99 ? 32.241 -2.467 -86.817 1.00 74.69 99 SER A O 1
ATOM 764 N N . GLY A 1 100 ? 30.015 -2.653 -86.706 1.00 73.50 100 GLY A N 1
ATOM 765 C CA . GLY A 1 100 ? 29.888 -3.416 -87.959 1.00 73.50 100 GLY A CA 1
ATOM 766 C C . GLY A 1 100 ? 30.124 -2.587 -89.234 1.00 73.50 100 GLY A C 1
ATOM 767 O O . GLY A 1 100 ? 30.105 -3.116 -90.347 1.00 73.50 100 GLY A O 1
ATOM 768 N N . LEU A 1 101 ? 30.307 -1.270 -89.104 1.00 77.50 101 LEU A N 1
ATOM 769 C CA . LEU A 1 101 ? 30.688 -0.375 -90.199 1.00 77.50 101 LEU A CA 1
ATOM 770 C C . LEU A 1 101 ? 32.217 -0.351 -90.368 1.00 77.50 101 LEU A C 1
ATOM 772 O O . LEU A 1 101 ? 32.708 -0.323 -91.494 1.00 77.50 101 LEU A O 1
ATOM 776 N N . VAL A 1 102 ? 32.962 -0.487 -89.264 1.00 72.94 102 VAL A N 1
ATOM 777 C CA . VAL A 1 102 ? 34.430 -0.598 -89.254 1.00 72.94 102 VAL A CA 1
ATOM 778 C C . VAL A 1 102 ? 34.898 -1.873 -89.965 1.00 72.94 102 VAL A C 1
ATOM 780 O O . VAL A 1 102 ? 35.800 -1.811 -90.797 1.00 72.94 102 VAL A O 1
ATOM 783 N N . GLU A 1 103 ? 34.239 -3.013 -89.731 1.00 75.00 103 GLU A N 1
ATOM 784 C CA . GLU A 1 103 ? 34.545 -4.264 -90.449 1.00 75.00 103 GLU A CA 1
ATOM 785 C C . GLU A 1 103 ? 34.325 -4.145 -91.964 1.00 75.00 103 GLU A C 1
ATOM 787 O O . GLU A 1 103 ? 35.126 -4.647 -92.756 1.00 75.00 103 GLU A O 1
ATOM 792 N N . ARG A 1 104 ? 33.276 -3.428 -92.389 1.00 80.88 104 ARG A N 1
ATOM 793 C CA . ARG A 1 104 ? 32.994 -3.189 -93.813 1.00 80.88 104 ARG A CA 1
ATOM 794 C C . ARG A 1 104 ? 34.048 -2.302 -94.476 1.00 80.88 104 ARG A C 1
ATOM 796 O O . ARG A 1 104 ? 34.511 -2.642 -95.564 1.00 80.88 104 ARG A O 1
ATOM 803 N N . ILE A 1 105 ? 34.465 -1.222 -93.813 1.00 79.88 105 ILE A N 1
ATOM 804 C CA . ILE A 1 105 ? 35.548 -0.342 -94.288 1.00 79.88 105 ILE A CA 1
ATOM 805 C C . ILE A 1 105 ? 36.860 -1.129 -94.427 1.00 79.88 105 ILE A C 1
ATOM 807 O O . ILE A 1 105 ? 37.572 -0.997 -95.428 1.00 79.88 105 ILE A O 1
ATOM 811 N N . ASN A 1 106 ? 37.158 -2.002 -93.463 1.00 78.69 106 ASN A N 1
ATOM 812 C CA . ASN A 1 106 ? 38.359 -2.834 -93.494 1.00 78.69 106 ASN A CA 1
ATOM 813 C C . ASN A 1 106 ? 38.345 -3.820 -94.680 1.00 78.69 106 ASN A C 1
ATOM 815 O O . ASN A 1 106 ? 39.320 -3.933 -95.421 1.00 78.69 106 ASN A O 1
ATOM 819 N N . GLY A 1 107 ? 37.199 -4.459 -94.939 1.00 80.50 107 GLY A N 1
ATOM 820 C CA . GLY A 1 107 ? 37.030 -5.350 -96.090 1.00 80.50 107 GLY A CA 1
ATOM 821 C C . GLY A 1 107 ? 37.183 -4.652 -97.449 1.00 80.50 107 GLY A C 1
ATOM 822 O O . GLY A 1 107 ? 37.719 -5.243 -98.387 1.00 80.50 107 GLY A O 1
ATOM 823 N N . GLN A 1 108 ? 36.748 -3.394 -97.571 1.00 81.19 108 GLN A N 1
ATOM 824 C CA . GLN A 1 108 ? 36.959 -2.600 -98.790 1.00 81.19 108 GLN A CA 1
ATOM 825 C C . GLN A 1 108 ? 38.433 -2.224 -98.987 1.00 81.19 108 GLN A C 1
ATOM 827 O O . GLN A 1 108 ? 38.936 -2.272 -100.109 1.00 81.19 108 GLN A O 1
ATOM 832 N N . THR A 1 109 ? 39.136 -1.916 -97.897 1.00 78.25 109 THR A N 1
ATOM 833 C CA . THR A 1 109 ? 40.559 -1.549 -97.920 1.00 78.25 109 THR A CA 1
ATOM 834 C C . THR A 1 109 ? 41.433 -2.698 -98.430 1.00 78.25 109 THR A C 1
ATOM 836 O O . THR A 1 109 ? 42.315 -2.484 -99.260 1.00 78.25 109 THR A O 1
ATOM 839 N N . GLU A 1 110 ? 41.145 -3.938 -98.027 1.00 75.19 110 GLU A N 1
ATOM 840 C CA . GLU A 1 110 ? 41.900 -5.105 -98.505 1.00 75.19 110 GLU A CA 1
ATOM 841 C C . GLU A 1 110 ? 41.651 -5.453 -99.979 1.00 75.19 110 GLU A C 1
ATOM 843 O O . GLU A 1 110 ? 42.534 -5.984 -100.655 1.00 75.19 110 GLU A O 1
ATOM 848 N N . ARG A 1 111 ? 40.475 -5.121 -100.525 1.00 76.31 111 ARG A N 1
ATOM 849 C CA . ARG A 1 111 ? 40.202 -5.304 -101.962 1.00 76.31 111 ARG A CA 1
ATOM 850 C C . ARG A 1 111 ? 41.037 -4.352 -102.815 1.00 76.31 111 ARG A C 1
ATOM 852 O O . ARG A 1 111 ? 41.698 -4.805 -103.745 1.00 76.31 111 ARG A O 1
ATOM 859 N N . LEU A 1 112 ? 41.090 -3.076 -102.433 1.00 76.00 112 LEU A N 1
ATOM 860 C CA . LEU A 1 112 ? 41.928 -2.067 -103.094 1.00 76.00 112 LEU A CA 1
ATOM 861 C C . LEU A 1 112 ? 43.418 -2.439 -103.057 1.00 76.00 112 LEU A C 1
ATOM 863 O O . LEU A 1 112 ? 44.155 -2.205 -104.014 1.00 76.00 112 LEU A O 1
ATOM 867 N N . ARG A 1 113 ? 43.867 -3.067 -101.966 1.00 71.94 113 ARG A N 1
ATOM 868 C CA . ARG A 1 113 ? 45.259 -3.501 -101.806 1.00 71.94 113 ARG A CA 1
ATOM 869 C C . ARG A 1 113 ? 45.668 -4.587 -102.808 1.00 71.94 113 ARG A C 1
ATOM 871 O O . ARG A 1 113 ? 46.815 -4.593 -103.250 1.00 71.94 113 ARG A O 1
ATOM 878 N N . LYS A 1 114 ? 44.746 -5.482 -103.184 1.00 69.81 114 LYS A N 1
ATOM 879 C CA . LYS A 1 114 ? 45.000 -6.537 -104.181 1.00 69.81 114 LYS A CA 1
ATOM 880 C C . LYS A 1 114 ? 45.104 -5.984 -105.599 1.00 69.81 114 LYS A C 1
ATOM 882 O O . LYS A 1 114 ? 46.030 -6.349 -106.312 1.00 69.81 114 LYS A O 1
ATOM 887 N N . GLU A 1 115 ? 44.224 -5.058 -105.972 1.00 72.06 115 GLU A N 1
ATOM 888 C CA . GLU A 1 115 ? 44.245 -4.422 -107.300 1.00 72.06 115 GLU A CA 1
ATOM 889 C C . GLU A 1 115 ? 45.543 -3.631 -107.543 1.00 72.06 115 GLU A C 1
ATOM 891 O O . GLU A 1 115 ? 46.102 -3.647 -108.638 1.00 72.06 115 GLU A O 1
ATOM 896 N N . MET A 1 116 ? 46.088 -3.009 -106.494 1.00 62.12 116 MET A N 1
ATOM 897 C CA . MET A 1 116 ? 47.377 -2.308 -106.543 1.00 62.12 116 MET A CA 1
ATOM 898 C C . MET A 1 116 ? 48.579 -3.240 -106.791 1.00 62.12 116 MET A C 1
ATOM 900 O O . MET A 1 116 ? 49.576 -2.806 -107.368 1.00 62.12 116 MET A O 1
ATOM 904 N N . ALA A 1 117 ? 48.511 -4.509 -106.374 1.00 62.66 117 ALA A N 1
ATOM 905 C CA . ALA A 1 117 ? 49.611 -5.465 -106.526 1.00 62.66 117 ALA A CA 1
ATOM 906 C C . ALA A 1 117 ? 49.750 -5.991 -107.968 1.00 62.66 117 ALA A C 1
ATOM 908 O O . ALA A 1 117 ? 50.862 -6.257 -108.429 1.00 62.66 117 ALA A O 1
ATOM 909 N N . ASP A 1 118 ? 48.641 -6.094 -108.704 1.00 58.09 118 ASP A N 1
ATOM 910 C CA . ASP A 1 118 ? 48.643 -6.585 -110.087 1.00 58.09 118 ASP A CA 1
ATOM 911 C C . ASP A 1 118 ? 49.245 -5.571 -111.078 1.00 58.09 118 ASP A C 1
ATOM 913 O O . ASP A 1 118 ? 49.822 -5.955 -112.099 1.00 58.09 118 ASP A O 1
ATOM 917 N N . LEU A 1 119 ? 49.226 -4.279 -110.737 1.00 56.31 119 LEU A N 1
ATOM 918 C CA . LEU A 1 119 ? 49.768 -3.189 -111.558 1.00 56.31 119 LEU A CA 1
ATOM 919 C C . LEU A 1 119 ? 51.308 -3.077 -111.541 1.00 56.31 119 LEU A C 1
ATOM 921 O O . LEU A 1 119 ? 51.884 -2.350 -112.351 1.00 56.31 119 LEU A O 1
ATOM 925 N N . GLN A 1 120 ? 52.010 -3.810 -110.670 1.00 57.91 120 GLN A N 1
ATOM 926 C CA . GLN A 1 120 ? 53.476 -3.746 -110.546 1.00 57.91 120 GLN A CA 1
ATOM 927 C C . GLN A 1 120 ? 54.256 -4.555 -111.611 1.00 57.91 120 GLN A C 1
ATOM 929 O O . GLN A 1 120 ? 55.485 -4.496 -111.630 1.00 57.91 120 GLN A O 1
ATOM 934 N N . LYS A 1 121 ? 53.586 -5.293 -112.514 1.00 54.16 121 LYS A N 1
ATOM 935 C CA . LYS A 1 121 ? 54.214 -6.322 -113.379 1.00 54.16 121 LYS A CA 1
ATOM 936 C C . LYS A 1 121 ? 54.592 -5.932 -114.828 1.00 54.16 121 LYS A C 1
ATOM 938 O O . LYS A 1 121 ? 55.141 -6.781 -115.523 1.00 54.16 121 LYS A O 1
ATOM 943 N N . SER A 1 122 ? 54.375 -4.706 -115.323 1.00 43.34 122 SER A N 1
ATOM 944 C CA . SER A 1 122 ? 54.646 -4.358 -116.746 1.00 43.34 122 SER A CA 1
ATOM 945 C C . SER A 1 122 ? 55.723 -3.268 -116.963 1.00 43.34 122 SER A C 1
ATOM 947 O O . SER A 1 122 ? 55.633 -2.175 -116.397 1.00 43.34 122 SER A O 1
ATOM 949 N N . GLY A 1 123 ? 56.734 -3.575 -117.797 1.00 51.00 123 GLY A N 1
ATOM 950 C CA . GLY A 1 123 ? 57.979 -2.815 -118.046 1.00 51.00 123 GLY A CA 1
ATOM 951 C C . GLY A 1 123 ? 57.968 -1.721 -119.155 1.00 51.00 123 GLY A C 1
ATOM 952 O O . GLY A 1 123 ? 56.959 -1.042 -119.330 1.00 51.00 123 GLY A O 1
ATOM 953 N N . PRO A 1 124 ? 59.096 -1.439 -119.857 1.00 55.00 124 PRO A N 1
ATOM 954 C CA . PRO A 1 124 ? 59.747 -0.117 -119.821 1.00 55.00 124 PRO A CA 1
ATOM 955 C C . PRO A 1 124 ? 59.693 0.723 -121.123 1.00 55.00 124 PRO A C 1
ATOM 957 O O . PRO A 1 124 ? 60.644 1.429 -121.436 1.00 55.00 124 PRO A O 1
ATOM 960 N N . ALA A 1 125 ? 58.575 0.720 -121.857 1.00 50.53 125 ALA A N 1
ATOM 961 C CA . ALA A 1 125 ? 58.295 1.730 -122.903 1.00 50.53 125 ALA A CA 1
ATOM 962 C C . ALA A 1 125 ? 57.373 2.868 -122.404 1.00 50.53 125 ALA A C 1
ATOM 964 O O . ALA A 1 125 ? 57.158 3.865 -123.087 1.00 50.53 125 ALA A O 1
ATOM 965 N N . GLY A 1 126 ? 56.855 2.739 -121.177 1.00 52.59 126 GLY A N 1
ATOM 966 C CA . GLY A 1 126 ? 56.002 3.729 -120.524 1.00 52.59 126 GLY A CA 1
ATOM 967 C C . GLY A 1 126 ? 56.753 4.860 -119.824 1.00 52.59 126 GLY A C 1
ATOM 968 O O . GLY A 1 126 ? 56.094 5.729 -119.288 1.00 52.59 126 GLY A O 1
ATOM 969 N N . LEU A 1 127 ? 58.091 4.885 -119.806 1.00 50.75 127 LEU A N 1
ATOM 970 C CA . LEU A 1 127 ? 58.887 5.799 -118.968 1.00 50.75 127 LEU A CA 1
ATOM 971 C C . LEU A 1 127 ? 58.538 7.288 -119.136 1.00 50.75 127 LEU A C 1
ATOM 973 O O . LEU A 1 127 ? 58.467 7.979 -118.133 1.00 50.75 127 LEU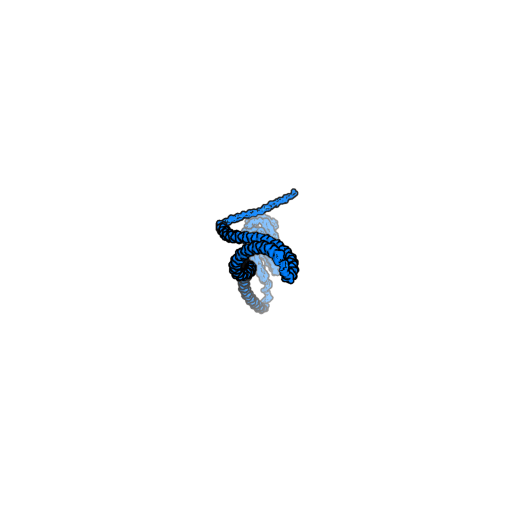 A O 1
ATOM 977 N N . SER A 1 128 ? 58.232 7.778 -120.340 1.00 52.69 128 SER A N 1
ATOM 978 C CA . SER A 1 128 ? 57.855 9.194 -120.526 1.00 52.69 128 SER A CA 1
ATOM 979 C C . SER A 1 128 ? 56.456 9.507 -119.984 1.00 52.69 128 SER A C 1
ATOM 981 O O . SER A 1 128 ? 56.278 10.474 -119.255 1.00 52.69 128 SER A O 1
ATOM 983 N N . LYS A 1 129 ? 55.474 8.638 -120.254 1.00 58.62 129 LYS A N 1
ATOM 984 C CA . LYS A 1 129 ? 54.114 8.759 -119.705 1.00 58.62 129 LYS A CA 1
ATOM 985 C C . LYS A 1 129 ? 54.093 8.517 -118.189 1.00 58.62 129 LYS A C 1
ATOM 987 O O . LYS A 1 129 ? 53.330 9.138 -117.468 1.00 58.62 129 LYS A O 1
ATOM 992 N N . LYS A 1 130 ? 54.995 7.663 -117.706 1.00 58.44 130 LYS A N 1
ATOM 993 C CA . LYS A 1 130 ? 55.193 7.271 -116.307 1.00 58.44 130 LYS A CA 1
ATOM 994 C C . LYS A 1 130 ? 55.975 8.319 -115.512 1.00 58.44 130 LYS A C 1
ATOM 996 O O . LYS A 1 130 ? 55.844 8.363 -114.296 1.00 58.44 130 LYS A O 1
ATOM 1001 N N . VAL A 1 131 ? 56.756 9.175 -116.178 1.00 62.44 131 VAL A N 1
ATOM 1002 C CA . VAL A 1 131 ? 57.334 10.394 -115.592 1.00 62.44 131 VAL A CA 1
ATOM 1003 C C . VAL A 1 131 ? 56.250 11.457 -115.424 1.00 62.44 131 VAL A C 1
ATOM 1005 O O . VAL A 1 131 ? 56.178 12.039 -114.349 1.00 62.44 131 VAL A O 1
ATOM 1008 N N . ASP A 1 132 ? 55.346 11.636 -116.392 1.00 65.19 132 ASP A N 1
ATOM 1009 C CA . ASP A 1 132 ? 54.186 12.529 -116.228 1.00 65.19 132 ASP A CA 1
ATOM 1010 C C . ASP A 1 132 ? 53.197 12.008 -115.166 1.00 65.19 132 ASP A C 1
ATOM 1012 O O . ASP A 1 132 ? 52.748 12.752 -114.290 1.00 65.19 132 ASP A O 1
ATOM 1016 N N . GLU A 1 133 ? 52.909 10.703 -115.161 1.00 68.75 133 GLU A N 1
ATOM 1017 C CA . GLU A 1 133 ? 52.179 10.033 -114.074 1.00 68.75 133 GLU A CA 1
ATOM 1018 C C . GLU A 1 133 ? 52.955 10.110 -112.751 1.00 68.75 133 GLU A C 1
ATOM 1020 O O . GLU A 1 133 ? 52.349 10.240 -111.693 1.00 68.75 133 GLU A O 1
ATOM 1025 N N . GLY A 1 134 ? 54.289 10.096 -112.798 1.00 74.31 134 GLY A N 1
ATOM 1026 C CA . GLY A 1 134 ? 55.180 10.261 -111.654 1.00 74.31 134 GLY A CA 1
ATOM 1027 C C . GLY A 1 134 ? 55.131 11.670 -111.073 1.00 74.31 134 GLY A C 1
ATOM 1028 O O . GLY A 1 134 ? 55.082 11.811 -109.858 1.00 74.31 134 GLY A O 1
ATOM 1029 N N . ILE A 1 135 ? 55.054 12.711 -111.905 1.00 74.69 135 ILE A N 1
ATOM 1030 C CA . ILE A 1 135 ? 54.857 14.105 -111.483 1.00 74.69 135 ILE A CA 1
ATOM 1031 C C . ILE A 1 135 ? 53.460 14.280 -110.880 1.00 74.69 135 ILE A C 1
ATOM 1033 O O . ILE A 1 135 ? 53.328 14.870 -109.807 1.00 74.69 135 ILE A O 1
ATOM 1037 N N . ASN A 1 136 ? 52.423 13.704 -111.493 1.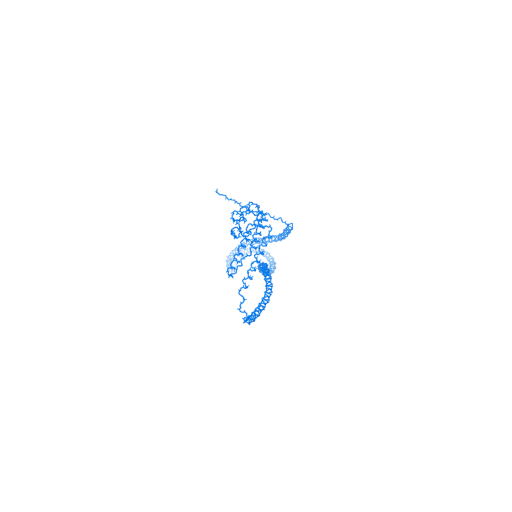00 77.69 136 ASN A N 1
ATOM 1038 C CA . ASN A 1 136 ? 51.075 13.696 -110.918 1.00 77.69 136 ASN A CA 1
ATOM 1039 C C . ASN A 1 136 ? 51.010 12.893 -109.608 1.00 77.69 136 ASN A C 1
ATOM 1041 O O . ASN A 1 136 ? 50.355 13.320 -108.657 1.00 77.69 136 ASN A O 1
ATOM 1045 N N . SER A 1 137 ? 51.740 11.781 -109.505 1.00 78.62 137 SER A N 1
ATOM 1046 C CA . SER A 1 137 ? 51.876 11.006 -108.271 1.00 78.62 137 SER A CA 1
ATOM 1047 C C . SER A 1 137 ? 52.694 11.752 -107.224 1.00 78.62 137 SER A C 1
ATOM 1049 O O . SER A 1 137 ? 52.360 11.657 -106.053 1.00 78.62 137 SER A O 1
ATOM 1051 N N . MET A 1 138 ? 53.725 12.513 -107.600 1.00 75.50 138 MET A N 1
ATOM 1052 C CA . MET A 1 138 ? 54.478 13.368 -106.679 1.00 75.50 138 MET A CA 1
ATOM 1053 C C . MET A 1 138 ? 53.606 14.507 -106.162 1.00 75.50 138 MET A C 1
ATOM 1055 O O . MET A 1 138 ? 53.641 14.793 -104.969 1.00 75.50 138 MET A O 1
ATOM 1059 N N . LYS A 1 139 ? 52.767 15.102 -107.016 1.00 78.31 139 LYS A N 1
ATOM 1060 C CA . LYS A 1 139 ? 51.779 16.100 -106.600 1.00 78.31 139 LYS A CA 1
ATOM 1061 C C . LYS A 1 139 ? 50.754 15.494 -105.638 1.00 78.31 139 LYS A C 1
ATOM 1063 O O . LYS A 1 139 ? 50.562 16.028 -104.550 1.00 78.31 139 LYS A O 1
ATOM 1068 N N . ASN A 1 140 ? 50.187 14.336 -105.966 1.00 84.50 140 ASN A N 1
ATOM 1069 C CA . ASN A 1 140 ? 49.273 13.613 -105.077 1.00 84.50 140 ASN A CA 1
ATOM 1070 C C . ASN A 1 140 ? 49.954 13.211 -103.753 1.00 84.50 140 ASN A C 1
ATOM 1072 O O . ASN A 1 140 ? 49.390 13.384 -102.677 1.00 84.50 140 ASN A O 1
ATOM 1076 N N . ASN A 1 141 ? 51.206 12.754 -103.807 1.00 84.81 141 ASN A N 1
ATOM 1077 C CA . ASN A 1 141 ? 51.998 12.437 -102.621 1.00 84.81 141 ASN A CA 1
ATOM 1078 C C . ASN A 1 141 ? 52.270 13.692 -101.786 1.00 84.81 141 ASN A C 1
ATOM 1080 O O . ASN A 1 141 ? 52.213 13.618 -100.566 1.00 84.81 141 ASN A O 1
ATOM 1084 N N . SER A 1 142 ? 52.512 14.850 -102.405 1.00 77.81 142 SER A N 1
ATOM 1085 C CA . SER A 1 142 ? 52.686 16.114 -101.683 1.00 77.81 142 SER A CA 1
ATOM 1086 C C . SER A 1 142 ? 51.394 16.564 -100.990 1.00 77.81 142 SER A C 1
ATOM 1088 O O . SER A 1 142 ? 51.435 16.968 -99.830 1.00 77.81 142 SER A O 1
ATOM 1090 N N . GLU A 1 143 ? 50.232 16.383 -101.627 1.00 84.88 143 GLU A N 1
ATOM 1091 C CA . GLU A 1 143 ? 48.928 16.602 -100.990 1.00 84.88 143 GLU A CA 1
ATOM 1092 C C . GLU A 1 143 ? 48.680 15.604 -99.849 1.00 84.88 143 GLU A C 1
ATOM 1094 O O . GLU A 1 143 ? 48.158 15.983 -98.799 1.00 84.88 143 GLU A O 1
ATOM 1099 N N . MET A 1 144 ? 49.092 14.340 -100.004 1.00 85.62 144 MET A N 1
ATOM 1100 C CA . MET A 1 144 ? 49.046 13.360 -98.915 1.00 85.62 144 MET A CA 1
ATOM 1101 C C . MET A 1 144 ? 49.978 13.736 -97.767 1.00 85.62 144 MET A C 1
ATOM 1103 O O . MET A 1 144 ? 49.572 13.601 -96.621 1.00 85.62 144 MET A O 1
ATOM 1107 N N . ILE A 1 145 ? 51.184 14.241 -98.037 1.00 80.81 145 ILE A N 1
ATOM 1108 C CA . ILE A 1 145 ? 52.116 14.703 -97.000 1.00 80.81 145 ILE A CA 1
ATOM 1109 C C . ILE A 1 145 ? 51.507 15.874 -96.220 1.00 80.81 145 ILE A C 1
ATOM 1111 O O . ILE A 1 145 ? 51.585 15.874 -94.995 1.00 80.81 145 ILE A O 1
ATOM 1115 N N . ILE A 1 146 ? 50.831 16.816 -96.888 1.00 84.56 146 ILE A N 1
ATOM 1116 C CA . ILE A 1 146 ? 50.108 17.911 -96.217 1.00 84.56 146 ILE A CA 1
ATOM 1117 C C . ILE A 1 146 ? 48.977 17.360 -95.338 1.00 84.56 146 ILE A C 1
ATOM 1119 O O . ILE A 1 146 ? 48.864 17.741 -94.175 1.00 84.56 146 ILE A O 1
ATOM 1123 N N . LYS A 1 147 ? 48.177 16.415 -95.849 1.00 89.50 147 LYS A N 1
ATOM 1124 C CA . LYS A 1 147 ? 47.118 15.755 -95.062 1.00 89.50 147 LYS A CA 1
ATOM 1125 C C . LYS A 1 147 ? 47.683 14.952 -93.887 1.00 89.50 147 LYS A C 1
ATOM 1127 O O . LYS A 1 147 ? 47.072 14.906 -92.827 1.00 89.50 147 LYS A O 1
ATOM 1132 N N . ILE A 1 148 ? 48.844 14.319 -94.050 1.00 86.69 148 ILE A N 1
ATOM 1133 C CA . ILE A 1 148 ? 49.540 13.602 -92.975 1.00 86.69 148 ILE A CA 1
ATOM 1134 C C . ILE A 1 148 ? 50.047 14.592 -91.928 1.00 86.69 148 ILE A C 1
ATOM 1136 O O . ILE A 1 148 ? 49.869 14.332 -90.746 1.00 86.69 148 ILE A O 1
ATOM 1140 N N . ALA A 1 149 ? 50.616 15.730 -92.331 1.00 81.25 149 ALA A N 1
ATOM 1141 C CA . ALA A 1 149 ? 51.049 16.774 -91.407 1.00 81.25 149 ALA A CA 1
ATOM 1142 C C . ALA A 1 149 ? 49.871 17.328 -90.589 1.00 81.25 149 ALA A C 1
ATOM 1144 O O . ALA A 1 149 ? 49.962 17.380 -89.367 1.00 81.25 149 ALA A O 1
ATOM 1145 N N . GLN A 1 150 ? 48.736 17.614 -91.238 1.00 88.94 150 GLN A N 1
ATOM 1146 C CA . GLN A 1 150 ? 47.499 18.016 -90.554 1.00 88.94 150 GLN A CA 1
ATOM 1147 C C . GLN A 1 150 ? 47.034 16.956 -89.548 1.00 88.94 150 GLN A C 1
ATOM 1149 O O . GLN A 1 150 ? 46.773 17.275 -88.394 1.00 88.94 150 GLN A O 1
ATOM 1154 N N . ARG A 1 151 ? 47.019 15.676 -89.943 1.00 90.81 151 ARG A N 1
ATOM 1155 C CA . ARG A 1 151 ? 46.676 14.572 -89.030 1.00 90.81 151 ARG A CA 1
ATOM 1156 C C . ARG A 1 151 ? 47.677 14.411 -87.884 1.00 90.81 151 ARG A C 1
ATOM 1158 O O . ARG A 1 151 ? 47.287 13.983 -86.806 1.00 90.81 151 ARG A O 1
ATOM 1165 N N . ILE A 1 152 ? 48.958 14.711 -88.097 1.00 90.94 152 ILE A N 1
ATOM 1166 C CA . ILE A 1 152 ? 49.976 14.690 -87.037 1.00 90.94 152 ILE A CA 1
ATOM 1167 C C . ILE A 1 152 ? 49.727 15.822 -86.036 1.00 90.94 152 ILE A C 1
ATOM 1169 O O . ILE A 1 152 ? 49.870 15.590 -84.836 1.00 90.94 152 ILE A O 1
ATOM 1173 N N . ASP A 1 153 ? 49.338 17.011 -86.499 1.00 91.50 153 ASP A N 1
ATOM 1174 C CA . ASP A 1 153 ? 48.971 18.122 -85.617 1.00 91.50 153 ASP A CA 1
ATOM 1175 C C . ASP A 1 153 ? 47.689 17.809 -84.828 1.00 91.50 153 ASP A C 1
ATOM 1177 O O . ASP A 1 153 ? 47.673 17.986 -83.611 1.00 91.50 153 ASP A O 1
ATOM 1181 N N . GLU A 1 154 ? 46.670 17.224 -85.468 1.00 90.88 154 GLU A N 1
ATOM 1182 C CA . GLU A 1 154 ? 45.461 16.727 -84.789 1.00 90.88 154 GLU A CA 1
ATOM 1183 C C . GLU A 1 154 ? 45.804 15.677 -83.716 1.00 90.88 154 GLU A C 1
ATOM 1185 O O . GLU A 1 154 ? 45.385 15.793 -82.565 1.00 90.88 154 GLU A O 1
ATOM 1190 N N . VAL A 1 155 ? 46.640 14.684 -84.049 1.00 92.81 155 VAL A N 1
ATOM 1191 C CA . VAL A 1 155 ? 47.094 13.653 -83.097 1.00 92.81 155 VAL A CA 1
ATOM 1192 C C . VAL A 1 155 ? 47.915 14.258 -81.955 1.00 92.81 155 VAL A C 1
ATOM 1194 O O . VAL A 1 155 ? 47.832 13.786 -80.820 1.00 92.81 155 VAL A O 1
ATOM 1197 N N . ARG A 1 156 ? 48.716 15.296 -82.219 1.00 92.56 156 ARG A N 1
ATOM 1198 C CA . ARG A 1 156 ? 49.470 16.009 -81.180 1.00 92.56 156 ARG A CA 1
ATOM 1199 C C . ARG A 1 156 ? 48.528 16.717 -80.210 1.00 92.56 156 ARG A C 1
ATOM 1201 O O . ARG A 1 156 ? 48.752 16.637 -79.001 1.00 92.56 156 ARG A O 1
ATOM 1208 N N . ASP A 1 157 ? 47.504 17.392 -80.717 1.00 92.12 157 ASP A N 1
ATOM 1209 C CA . ASP A 1 157 ? 46.511 18.060 -79.878 1.00 92.12 157 ASP A CA 1
ATOM 1210 C C . ASP A 1 157 ? 45.700 17.047 -79.060 1.00 92.12 157 ASP A C 1
ATOM 1212 O O . ASP A 1 157 ? 45.521 17.236 -77.853 1.00 92.12 157 ASP A O 1
ATOM 1216 N N . ASP A 1 158 ? 45.324 15.910 -79.649 1.00 92.00 158 ASP A N 1
ATOM 1217 C CA . ASP A 1 158 ? 44.700 14.800 -78.925 1.00 92.00 158 ASP A CA 1
ATOM 1218 C C . ASP A 1 158 ? 45.613 14.241 -77.826 1.00 92.00 158 ASP A C 1
ATOM 1220 O O . ASP A 1 158 ? 45.168 14.052 -76.693 1.00 92.00 158 ASP A O 1
ATOM 1224 N N . LEU A 1 159 ? 46.907 14.042 -78.101 1.00 89.50 159 LEU A N 1
ATOM 1225 C CA . LEU A 1 159 ? 47.892 13.615 -77.099 1.00 89.50 159 LEU A CA 1
ATOM 1226 C C . LEU A 1 159 ? 48.029 14.628 -75.960 1.00 89.50 159 LEU A C 1
ATOM 1228 O O . LEU A 1 159 ? 48.116 14.240 -74.793 1.00 89.50 159 LEU A O 1
ATOM 1232 N N . LYS A 1 160 ? 48.010 15.927 -76.271 1.00 89.75 160 LYS A N 1
ATOM 1233 C CA . LYS A 1 160 ? 48.045 16.993 -75.264 1.00 89.75 160 LYS A CA 1
ATOM 1234 C C . LYS A 1 160 ? 46.785 16.977 -74.392 1.00 89.75 160 LYS A C 1
ATOM 1236 O O . LYS A 1 160 ? 46.889 17.091 -73.170 1.00 89.75 160 LYS A O 1
ATOM 1241 N N . ASN A 1 161 ? 45.615 16.758 -74.991 1.00 89.75 161 ASN A N 1
ATOM 1242 C CA . ASN A 1 161 ? 44.346 16.616 -74.275 1.00 89.75 161 ASN A CA 1
ATOM 1243 C C . ASN A 1 161 ? 44.310 15.352 -73.400 1.00 89.75 161 ASN A C 1
ATOM 1245 O O . ASN A 1 161 ? 43.848 15.396 -72.257 1.00 89.75 161 ASN A O 1
ATOM 1249 N N . VAL A 1 162 ? 44.826 14.229 -73.905 1.00 89.69 162 VAL A N 1
ATOM 1250 C CA . VAL A 1 162 ? 44.957 12.970 -73.155 1.00 89.69 162 VAL A CA 1
ATOM 1251 C C . VAL A 1 162 ? 45.914 13.135 -71.976 1.00 89.69 162 VAL A C 1
ATOM 1253 O O . VAL A 1 162 ? 45.594 12.683 -70.879 1.00 89.69 162 VAL A O 1
ATOM 1256 N N . SER A 1 163 ? 47.031 13.839 -72.160 1.00 87.25 163 SER A N 1
ATOM 1257 C CA . SER A 1 163 ? 47.973 14.154 -71.080 1.00 87.25 163 SER A CA 1
ATOM 1258 C C . SER A 1 163 ? 47.309 14.968 -69.960 1.00 87.25 163 SER A C 1
ATOM 1260 O O . SER A 1 163 ? 47.351 14.575 -68.796 1.00 87.25 163 SER A O 1
ATOM 1262 N N . GLY A 1 164 ? 46.560 16.025 -70.302 1.00 87.94 164 GLY A N 1
ATOM 1263 C CA . GLY A 1 164 ? 45.807 16.801 -69.305 1.00 87.94 164 GLY A CA 1
ATOM 1264 C C . GLY A 1 164 ? 44.729 15.984 -68.571 1.00 87.94 164 GLY A C 1
ATOM 1265 O O . GLY A 1 164 ? 44.457 16.201 -67.384 1.00 87.94 164 GLY A O 1
ATOM 1266 N N . ARG A 1 165 ? 44.131 14.992 -69.245 1.00 88.75 165 ARG A N 1
ATOM 1267 C CA . ARG A 1 165 ? 43.223 14.020 -68.614 1.00 88.75 165 ARG A CA 1
ATOM 1268 C C . ARG A 1 165 ? 43.954 13.050 -67.685 1.00 88.75 165 ARG A C 1
ATOM 1270 O O . ARG A 1 165 ? 43.397 12.712 -66.644 1.00 88.75 165 ARG A O 1
ATOM 1277 N N . ALA A 1 166 ? 45.173 12.632 -68.020 1.00 86.81 166 ALA A N 1
ATOM 1278 C CA . ALA A 1 166 ? 45.993 11.774 -67.168 1.00 86.81 166 ALA A CA 1
ATOM 1279 C C . ALA A 1 166 ? 46.387 12.482 -65.859 1.00 86.81 166 ALA A C 1
ATOM 1281 O O . ALA A 1 166 ? 46.243 11.898 -64.786 1.00 86.81 166 ALA A O 1
ATOM 1282 N N . ASP A 1 167 ? 46.754 13.766 -65.919 1.00 86.94 167 ASP A N 1
ATOM 1283 C CA . ASP A 1 167 ? 47.009 14.580 -64.719 1.00 86.94 167 ASP A CA 1
ATOM 1284 C C . ASP A 1 167 ? 45.756 14.719 -63.840 1.00 86.94 167 ASP A C 1
ATOM 1286 O O . ASP A 1 167 ? 45.819 14.655 -62.609 1.00 86.94 167 ASP A O 1
ATOM 1290 N N . SER A 1 168 ? 44.586 14.873 -64.468 1.00 87.44 168 SER A N 1
ATOM 1291 C CA . SER A 1 168 ? 43.301 14.917 -63.760 1.00 87.44 168 SER A CA 1
ATOM 1292 C C . SER A 1 168 ? 42.967 13.572 -63.102 1.00 87.44 168 SER A C 1
ATOM 1294 O O . SER A 1 168 ? 42.469 13.544 -61.979 1.00 87.44 168 SER A O 1
ATOM 1296 N N . LEU A 1 169 ? 43.288 12.453 -63.760 1.00 89.38 169 LEU A N 1
ATOM 1297 C CA . LEU A 1 169 ? 43.122 11.110 -63.204 1.00 89.38 169 LEU A CA 1
ATOM 1298 C C . LEU A 1 169 ? 44.036 10.880 -61.991 1.00 89.38 169 LEU A C 1
ATOM 1300 O O . LEU A 1 169 ? 43.581 10.332 -60.989 1.00 89.38 169 LEU A O 1
ATOM 1304 N N . ALA A 1 170 ? 45.284 11.353 -62.043 1.00 88.50 170 ALA A N 1
ATOM 1305 C CA . ALA A 1 170 ? 46.206 11.283 -60.911 1.00 88.50 170 ALA A CA 1
ATOM 1306 C C . ALA A 1 170 ? 45.681 12.071 -59.697 1.00 88.50 170 ALA A C 1
ATOM 1308 O O . ALA A 1 170 ? 45.688 11.561 -58.577 1.00 88.50 170 ALA A O 1
ATOM 1309 N N . ARG A 1 171 ? 45.141 13.279 -59.914 1.00 89.12 171 ARG A N 1
ATOM 1310 C CA . ARG A 1 171 ? 44.493 14.065 -58.846 1.00 89.12 171 ARG A CA 1
ATOM 1311 C C . ARG A 1 171 ? 43.276 13.351 -58.263 1.00 89.12 171 ARG A C 1
ATOM 1313 O O . ARG A 1 171 ? 43.170 13.243 -57.044 1.00 89.12 171 ARG A O 1
ATOM 1320 N N . ASN A 1 172 ? 42.415 12.791 -59.109 1.00 91.50 172 ASN A N 1
ATOM 1321 C CA . ASN A 1 172 ? 41.263 12.017 -58.646 1.00 91.50 172 ASN A CA 1
ATOM 1322 C C . ASN A 1 172 ? 41.686 10.807 -57.801 1.00 91.50 172 ASN A C 1
ATOM 1324 O O . ASN A 1 172 ? 41.035 10.525 -56.803 1.00 91.50 172 ASN A O 1
ATOM 1328 N N . SER A 1 173 ? 42.790 10.132 -58.146 1.00 91.38 173 SER A N 1
ATOM 1329 C CA . SER A 1 173 ? 43.344 9.049 -57.319 1.00 91.38 173 SER A CA 1
ATOM 1330 C C . SER A 1 173 ? 43.696 9.540 -55.914 1.00 91.38 173 SER A C 1
ATOM 1332 O O . SER A 1 173 ? 43.287 8.927 -54.936 1.00 91.38 173 SER A O 1
ATOM 1334 N N . THR A 1 174 ? 44.364 10.693 -55.798 1.00 93.12 174 THR A N 1
ATOM 1335 C CA . THR A 1 174 ? 44.702 11.254 -54.477 1.00 93.12 174 THR A CA 1
ATOM 1336 C C . THR A 1 174 ? 43.472 11.659 -53.662 1.00 93.12 174 THR A C 1
ATOM 1338 O O . THR A 1 174 ? 43.488 11.580 -52.435 1.00 93.12 174 THR A O 1
ATOM 1341 N N . ASP A 1 175 ? 42.394 12.095 -54.314 1.00 93.25 175 ASP A N 1
ATOM 1342 C CA . ASP A 1 175 ? 41.145 12.419 -53.624 1.00 93.25 175 ASP A CA 1
ATOM 1343 C C . ASP A 1 175 ? 40.376 11.153 -53.215 1.00 93.25 175 ASP A C 1
ATOM 1345 O O . ASP A 1 175 ? 39.763 11.140 -52.147 1.00 93.25 175 ASP A O 1
ATOM 1349 N N . ILE A 1 176 ? 40.472 10.069 -53.992 1.00 93.62 176 ILE A N 1
ATOM 1350 C CA . ILE A 1 176 ? 39.967 8.743 -53.608 1.00 93.62 176 ILE A CA 1
ATOM 1351 C C . ILE A 1 176 ? 40.691 8.233 -52.358 1.00 93.62 176 ILE A C 1
ATOM 1353 O O . ILE A 1 176 ? 40.022 7.757 -51.443 1.00 93.62 176 ILE A O 1
ATOM 1357 N N . ASP A 1 177 ? 42.011 8.404 -52.262 1.00 94.19 177 ASP A N 1
ATOM 1358 C CA . ASP A 1 177 ? 42.773 8.002 -51.071 1.00 94.19 177 ASP A CA 1
ATOM 1359 C C . ASP A 1 177 ? 42.319 8.781 -49.822 1.00 94.19 177 ASP A C 1
ATOM 1361 O O . ASP A 1 177 ? 42.062 8.202 -48.766 1.00 94.19 177 ASP A O 1
ATOM 1365 N N . LYS A 1 178 ? 42.098 10.099 -49.940 1.00 95.69 178 LYS A N 1
ATOM 1366 C CA . LYS A 1 178 ? 41.547 10.907 -48.831 1.00 95.69 178 LYS A CA 1
ATOM 1367 C C . LYS A 1 178 ? 40.128 10.486 -48.443 1.00 95.69 178 LYS A C 1
ATOM 1369 O O . LYS A 1 178 ? 39.757 10.558 -47.264 1.00 95.69 178 LYS A O 1
ATOM 1374 N N . LEU A 1 179 ? 39.306 10.103 -49.421 1.00 94.81 179 LEU A N 1
ATOM 1375 C CA . LEU A 1 179 ? 37.965 9.579 -49.167 1.00 94.81 179 LEU A CA 1
ATOM 1376 C C . LEU A 1 179 ? 38.034 8.230 -48.454 1.00 94.81 179 LEU A C 1
ATOM 1378 O O . LEU A 1 179 ? 37.281 8.030 -47.504 1.00 94.81 179 LEU A O 1
ATOM 1382 N N . HIS A 1 180 ? 38.958 7.354 -48.848 1.00 95.69 180 HIS A N 1
ATOM 1383 C CA . HIS A 1 180 ? 39.211 6.085 -48.175 1.00 95.69 180 HIS A CA 1
ATOM 1384 C C . HIS A 1 180 ? 39.569 6.305 -46.697 1.00 95.69 180 HIS A C 1
ATOM 1386 O O . HIS A 1 180 ? 38.878 5.785 -45.822 1.00 95.69 180 HIS A O 1
ATOM 1392 N N . ASP A 1 181 ? 40.536 7.180 -46.406 1.00 95.94 181 ASP A N 1
ATOM 1393 C CA . ASP A 1 181 ? 40.913 7.547 -45.031 1.00 95.94 181 ASP A CA 1
ATOM 1394 C C . ASP A 1 181 ? 39.733 8.103 -44.220 1.00 95.94 181 ASP A C 1
ATOM 1396 O O . ASP A 1 181 ? 39.590 7.858 -43.017 1.00 95.94 181 ASP A O 1
ATOM 1400 N N . SER A 1 182 ? 38.872 8.890 -44.868 1.00 96.06 182 SER A N 1
ATOM 1401 C CA . SER A 1 182 ? 37.681 9.456 -44.231 1.00 96.06 182 SER A CA 1
ATOM 1402 C C . SER A 1 182 ? 36.641 8.377 -43.925 1.00 96.06 182 SER A C 1
ATOM 1404 O O . SER A 1 182 ? 36.056 8.386 -42.840 1.00 96.06 182 SER A O 1
ATOM 1406 N N . ILE A 1 183 ? 36.432 7.429 -44.842 1.00 93.62 183 ILE A N 1
ATOM 1407 C CA . ILE A 1 183 ? 35.533 6.284 -44.661 1.00 93.62 183 ILE A CA 1
ATOM 1408 C C . ILE A 1 183 ? 36.046 5.378 -43.543 1.00 93.62 183 ILE A C 1
ATOM 1410 O O . ILE A 1 183 ? 35.259 4.974 -42.689 1.00 93.62 183 ILE A O 1
ATOM 1414 N N . GLU A 1 184 ? 37.348 5.115 -43.481 1.00 94.56 184 GLU A N 1
ATOM 1415 C CA . GLU A 1 184 ? 37.947 4.284 -42.436 1.00 94.56 184 GLU A CA 1
ATOM 1416 C C . GLU A 1 184 ? 37.775 4.914 -41.044 1.00 94.56 184 GLU A C 1
ATOM 1418 O O . GLU A 1 184 ? 37.323 4.255 -40.104 1.00 94.56 184 GLU A O 1
ATOM 1423 N N . LYS A 1 185 ? 37.985 6.233 -40.924 1.00 94.81 185 LYS A N 1
ATOM 1424 C CA . LYS A 1 185 ? 37.688 6.980 -39.687 1.00 94.81 185 LYS A CA 1
ATOM 1425 C C . LYS A 1 185 ? 36.206 6.932 -39.310 1.00 94.81 185 LYS A C 1
ATOM 1427 O O . LYS A 1 185 ? 35.881 6.810 -38.128 1.00 94.81 185 LYS A O 1
ATOM 1432 N N . VAL A 1 186 ? 35.295 7.046 -40.280 1.00 92.50 186 VAL A N 1
ATOM 1433 C CA . VAL A 1 186 ? 33.845 6.933 -40.037 1.00 92.50 186 VAL A CA 1
ATOM 1434 C C . VAL A 1 186 ? 33.475 5.519 -39.589 1.00 92.50 186 VAL A C 1
ATOM 1436 O O . VAL A 1 186 ? 32.712 5.377 -38.637 1.00 92.50 186 VAL A O 1
ATOM 1439 N N . SER A 1 187 ? 34.058 4.492 -40.203 1.00 92.56 187 SER A N 1
ATOM 1440 C CA . SER A 1 187 ? 33.867 3.088 -39.832 1.00 92.56 187 SER A CA 1
ATOM 1441 C C . SER A 1 187 ? 34.309 2.821 -38.389 1.00 92.56 187 SER A C 1
ATOM 1443 O O . SER A 1 187 ? 33.535 2.293 -37.589 1.00 92.56 187 SER A O 1
ATOM 1445 N N . GLY A 1 188 ? 35.489 3.311 -37.991 1.00 92.88 188 GLY A N 1
ATOM 1446 C CA . GLY A 1 188 ? 35.947 3.222 -36.599 1.00 92.88 188 GLY A CA 1
ATOM 1447 C C . GLY A 1 188 ? 35.012 3.937 -35.610 1.00 92.88 188 GLY A C 1
ATOM 1448 O O . GLY A 1 188 ? 34.716 3.422 -34.531 1.00 92.88 188 GLY A O 1
ATOM 1449 N N . ARG A 1 189 ? 34.462 5.104 -35.980 1.00 92.06 189 ARG A N 1
ATOM 1450 C CA . ARG A 1 189 ? 33.441 5.792 -35.163 1.00 92.06 189 ARG A CA 1
ATOM 1451 C C . ARG A 1 189 ? 32.127 5.011 -35.089 1.00 92.06 189 ARG A C 1
ATOM 1453 O O . ARG A 1 189 ? 31.474 5.054 -34.049 1.00 92.06 189 ARG A O 1
ATOM 1460 N N . MET A 1 190 ? 31.747 4.309 -36.155 1.00 86.62 190 MET A N 1
ATOM 1461 C CA . MET A 1 190 ? 30.540 3.483 -36.199 1.00 86.62 190 MET A CA 1
ATOM 1462 C C . MET A 1 190 ? 30.646 2.274 -35.260 1.00 86.62 190 MET A C 1
ATOM 1464 O O . MET A 1 190 ? 29.698 2.007 -34.528 1.00 86.62 190 MET A O 1
ATOM 1468 N N . GLN A 1 191 ? 31.812 1.628 -35.173 1.00 85.56 191 GLN A N 1
ATOM 1469 C CA . GLN A 1 191 ? 32.055 0.557 -34.193 1.00 85.56 191 GLN A CA 1
ATOM 1470 C C . GLN A 1 191 ? 31.936 1.054 -32.740 1.00 85.56 191 GLN A C 1
ATOM 1472 O O . GLN A 1 191 ? 31.309 0.410 -31.900 1.00 85.56 191 GLN A O 1
ATOM 1477 N N . ASN A 1 192 ? 32.461 2.245 -32.435 1.00 88.75 192 ASN A N 1
ATOM 1478 C CA . ASN A 1 192 ? 32.303 2.848 -31.104 1.00 88.75 192 ASN A CA 1
ATOM 1479 C C . ASN A 1 192 ? 30.836 3.190 -30.778 1.00 88.75 192 ASN A C 1
ATOM 1481 O O . ASN A 1 192 ? 30.417 3.133 -29.616 1.00 88.75 192 ASN A O 1
ATOM 1485 N N . LEU A 1 193 ? 30.044 3.546 -31.795 1.00 87.25 193 LEU A N 1
ATOM 1486 C CA . LEU A 1 193 ? 28.610 3.783 -31.643 1.00 87.25 193 LEU A CA 1
ATOM 1487 C C . LEU A 1 193 ? 27.860 2.477 -31.345 1.00 87.25 193 LEU A C 1
ATOM 1489 O O . LEU A 1 193 ? 26.967 2.472 -30.502 1.00 87.25 193 LEU A O 1
ATOM 1493 N N . GLU A 1 194 ? 28.254 1.369 -31.971 1.00 86.25 194 GLU A N 1
ATOM 1494 C CA . GLU A 1 194 ? 27.702 0.041 -31.693 1.00 86.25 194 GLU A CA 1
ATOM 1495 C C . GLU A 1 194 ? 27.984 -0.402 -30.248 1.00 86.25 194 GLU A C 1
ATOM 1497 O O . GLU A 1 194 ? 27.064 -0.809 -29.536 1.00 86.25 194 GLU A O 1
ATOM 1502 N N . ALA A 1 195 ? 29.213 -0.208 -29.755 1.00 85.88 195 ALA A N 1
ATOM 1503 C CA . ALA A 1 195 ? 29.542 -0.438 -28.345 1.00 85.88 195 ALA A CA 1
ATOM 1504 C C . ALA A 1 195 ? 28.699 0.446 -27.402 1.00 85.88 195 ALA A C 1
ATOM 1506 O O . ALA A 1 195 ? 28.184 -0.022 -26.386 1.00 85.88 195 ALA A O 1
ATOM 1507 N N . SER A 1 196 ? 28.479 1.714 -27.766 1.00 83.12 196 SER A N 1
ATOM 1508 C CA . SER A 1 196 ? 27.593 2.614 -27.010 1.00 83.12 196 SER A CA 1
ATOM 1509 C C . SER A 1 196 ? 26.135 2.134 -27.024 1.00 83.12 196 SER A C 1
ATOM 1511 O O . SER A 1 196 ? 25.442 2.237 -26.014 1.00 83.12 196 SER A O 1
ATOM 1513 N N . SER A 1 197 ? 25.668 1.547 -28.130 1.00 89.88 197 SER A N 1
ATOM 1514 C CA . SER A 1 197 ? 24.333 0.945 -28.227 1.00 89.88 197 SER A CA 1
ATOM 1515 C C . SER A 1 197 ? 24.167 -0.250 -27.284 1.00 89.88 197 SER A C 1
ATOM 1517 O O . SER A 1 197 ? 23.100 -0.417 -26.695 1.00 89.88 197 SER A O 1
ATOM 1519 N N . GLN A 1 198 ? 25.210 -1.062 -27.092 1.00 91.00 198 GLN A N 1
ATOM 1520 C CA . GLN A 1 198 ? 25.181 -2.167 -26.125 1.00 91.00 198 GLN A CA 1
ATOM 1521 C C . GLN A 1 198 ? 25.043 -1.660 -24.682 1.00 91.00 198 GLN A C 1
ATOM 1523 O O . GLN A 1 198 ? 24.302 -2.246 -23.893 1.00 91.00 198 GLN A O 1
ATOM 1528 N N . VAL A 1 199 ? 25.697 -0.541 -24.351 1.00 90.69 199 VAL A N 1
ATOM 1529 C CA . VAL A 1 199 ? 25.550 0.132 -23.048 1.00 90.69 199 VAL A CA 1
ATOM 1530 C C . VAL A 1 199 ? 24.135 0.693 -22.862 1.00 90.69 199 VAL A C 1
ATOM 1532 O O . VAL A 1 199 ? 23.564 0.609 -21.778 1.00 90.69 199 VAL A O 1
ATOM 1535 N N . VAL A 1 200 ? 23.519 1.235 -23.914 1.00 91.19 200 VAL A N 1
ATOM 1536 C CA . VAL A 1 200 ? 22.113 1.675 -23.851 1.00 91.19 200 VAL A CA 1
ATOM 1537 C C . VAL A 1 200 ? 21.178 0.489 -23.600 1.00 91.19 200 VAL A C 1
ATOM 1539 O O . VAL A 1 200 ? 20.250 0.599 -22.799 1.00 91.19 200 VAL A O 1
ATOM 1542 N N . GLU A 1 201 ? 21.435 -0.659 -24.226 1.00 92.44 201 GLU A N 1
ATOM 1543 C CA . GLU A 1 201 ? 20.626 -1.863 -24.028 1.00 92.44 201 GLU A CA 1
ATOM 1544 C C . GLU A 1 201 ? 20.791 -2.454 -22.617 1.00 92.44 201 GLU A C 1
ATOM 1546 O O . GLU A 1 201 ? 19.814 -2.919 -22.023 1.00 92.44 201 GLU A O 1
ATOM 1551 N N . SER A 1 202 ? 21.992 -2.395 -22.027 1.00 94.38 202 SER A N 1
ATOM 1552 C CA . SER A 1 202 ? 22.184 -2.782 -20.624 1.00 94.38 202 SER A CA 1
ATOM 1553 C C . SER A 1 202 ? 21.457 -1.829 -19.673 1.00 94.38 202 SER A C 1
ATOM 1555 O O . SER A 1 202 ? 20.719 -2.298 -18.807 1.00 94.38 202 SER A O 1
ATOM 1557 N N . PHE A 1 203 ? 21.540 -0.510 -19.889 1.00 93.06 203 PHE A N 1
ATOM 1558 C CA . PHE A 1 203 ? 20.768 0.460 -19.107 1.00 93.06 203 PHE A CA 1
ATOM 1559 C C . PHE A 1 203 ? 19.258 0.259 -19.239 1.00 93.06 203 PHE A C 1
ATOM 1561 O O . PHE A 1 203 ? 18.537 0.358 -18.246 1.00 93.06 203 PHE A O 1
ATOM 1568 N N . ARG A 1 204 ? 18.762 -0.073 -20.436 1.00 94.62 204 ARG A N 1
ATOM 1569 C CA . ARG A 1 204 ? 17.346 -0.392 -20.656 1.00 94.62 204 ARG A CA 1
ATOM 1570 C C . ARG A 1 204 ? 16.905 -1.591 -19.812 1.00 94.62 204 ARG A C 1
ATOM 1572 O O . ARG A 1 204 ? 15.833 -1.545 -19.209 1.00 94.62 204 ARG A O 1
ATOM 1579 N N . LYS A 1 205 ? 17.729 -2.642 -19.734 1.00 94.69 205 LYS A N 1
ATOM 1580 C CA . LYS A 1 205 ? 17.467 -3.822 -18.890 1.00 94.69 205 LYS A CA 1
ATOM 1581 C C . LYS A 1 205 ? 17.501 -3.487 -17.397 1.00 94.69 205 LYS A C 1
ATOM 1583 O O . LYS A 1 205 ? 16.633 -3.947 -16.659 1.00 94.69 205 LYS A O 1
ATOM 1588 N N . GLU A 1 206 ? 18.458 -2.670 -16.961 1.00 95.19 206 GLU A N 1
ATOM 1589 C CA . GLU A 1 206 ? 18.555 -2.201 -15.572 1.00 95.19 206 GLU A CA 1
ATOM 1590 C C . GLU A 1 206 ? 17.300 -1.403 -15.171 1.00 95.19 206 GLU A C 1
ATOM 1592 O O . GLU A 1 206 ? 16.689 -1.668 -14.136 1.00 95.19 206 GLU A O 1
ATOM 1597 N N . LEU A 1 207 ? 16.850 -0.483 -16.033 1.00 93.12 207 LEU A N 1
ATOM 1598 C CA . LEU A 1 207 ? 15.638 0.312 -15.813 1.00 93.12 207 LEU A CA 1
ATOM 1599 C C . LEU A 1 207 ? 14.373 -0.549 -15.753 1.00 93.12 207 LEU A C 1
ATOM 1601 O O . LEU A 1 207 ? 13.506 -0.289 -14.920 1.00 93.12 207 LEU A O 1
ATOM 1605 N N . ALA A 1 208 ? 14.271 -1.587 -16.587 1.00 94.06 208 ALA A N 1
ATOM 1606 C CA . ALA A 1 208 ? 13.156 -2.529 -16.527 1.00 94.06 208 ALA A CA 1
ATOM 1607 C C . ALA A 1 208 ? 13.099 -3.261 -15.171 1.00 94.06 208 ALA A C 1
ATOM 1609 O O . ALA A 1 208 ? 12.033 -3.333 -14.562 1.00 94.06 208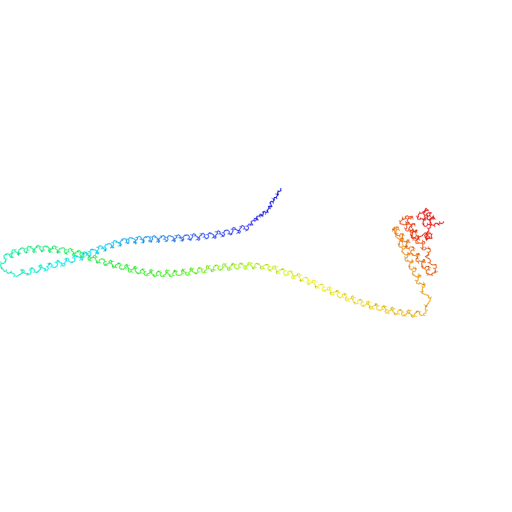 ALA A O 1
ATOM 1610 N N . ARG A 1 209 ? 14.248 -3.716 -14.645 1.00 95.31 209 ARG A N 1
ATOM 1611 C CA . ARG A 1 209 ? 14.327 -4.323 -13.301 1.00 95.31 209 ARG A CA 1
ATOM 1612 C C . ARG A 1 209 ? 13.964 -3.346 -12.185 1.00 95.31 209 ARG A C 1
ATOM 1614 O O . ARG A 1 209 ? 13.299 -3.732 -11.223 1.00 95.31 209 ARG A O 1
ATOM 1621 N N . ILE A 1 210 ? 14.387 -2.086 -12.293 1.00 94.50 210 ILE A N 1
ATOM 1622 C CA . ILE A 1 210 ? 14.033 -1.043 -11.318 1.00 94.50 210 ILE A CA 1
ATOM 1623 C C . ILE A 1 210 ? 12.522 -0.782 -11.334 1.00 94.50 210 ILE A C 1
ATOM 1625 O O . ILE A 1 210 ? 11.915 -0.653 -10.269 1.00 94.50 210 ILE A O 1
ATOM 1629 N N . ALA A 1 211 ? 11.897 -0.740 -12.514 1.00 92.31 211 ALA A N 1
ATOM 1630 C CA . ALA A 1 211 ? 10.452 -0.567 -12.642 1.00 92.31 211 ALA A CA 1
ATOM 1631 C C . ALA A 1 211 ? 9.680 -1.721 -11.977 1.00 92.31 211 ALA A C 1
ATOM 1633 O O . ALA A 1 211 ? 8.772 -1.476 -11.183 1.00 92.31 211 ALA A O 1
ATOM 1634 N N . GLU A 1 212 ? 10.095 -2.966 -12.217 1.00 93.75 212 GLU A N 1
ATOM 1635 C CA . GLU A 1 212 ? 9.507 -4.156 -11.586 1.00 93.75 212 GLU A CA 1
ATOM 1636 C C . GLU A 1 212 ? 9.692 -4.159 -10.056 1.00 93.75 212 GLU A C 1
ATOM 1638 O O . GLU A 1 212 ? 8.754 -4.422 -9.295 1.00 93.75 212 GLU A O 1
ATOM 1643 N N . SER A 1 213 ? 10.878 -3.762 -9.584 1.00 93.12 213 SER A N 1
ATOM 1644 C CA . SER A 1 213 ? 11.164 -3.611 -8.150 1.00 93.12 213 SER A CA 1
ATOM 1645 C C . SER A 1 213 ? 10.300 -2.520 -7.509 1.00 93.12 213 SER A C 1
ATOM 1647 O O . SER A 1 213 ? 9.809 -2.682 -6.394 1.00 93.12 213 SER A O 1
ATOM 1649 N N . THR A 1 214 ? 10.057 -1.419 -8.225 1.00 92.12 214 THR A N 1
ATOM 1650 C CA . THR A 1 214 ? 9.187 -0.322 -7.771 1.00 92.12 214 THR A CA 1
ATOM 1651 C C . THR A 1 214 ? 7.732 -0.777 -7.670 1.00 92.12 214 THR A C 1
ATOM 1653 O O . THR A 1 214 ? 7.043 -0.442 -6.707 1.00 92.12 214 THR A O 1
ATOM 1656 N N . GLN A 1 215 ? 7.264 -1.587 -8.619 1.00 91.50 215 GLN A N 1
ATOM 1657 C CA . GLN A 1 215 ? 5.921 -2.158 -8.575 1.00 91.50 215 GLN A CA 1
ATOM 1658 C C . GLN A 1 215 ? 5.746 -3.117 -7.387 1.00 91.50 215 GLN A C 1
ATOM 1660 O O . GLN A 1 215 ? 4.742 -3.031 -6.680 1.00 91.50 215 GLN A O 1
ATOM 1665 N N . SER A 1 216 ? 6.760 -3.937 -7.097 1.00 92.94 216 SER A N 1
ATOM 1666 C CA . SER A 1 216 ? 6.799 -4.785 -5.895 1.00 92.94 216 SER A CA 1
ATOM 1667 C C . SER A 1 216 ? 6.813 -3.961 -4.597 1.00 92.94 216 SER A C 1
ATOM 1669 O O . SER A 1 216 ? 6.141 -4.293 -3.624 1.00 92.94 216 SER A O 1
ATOM 1671 N N . ALA A 1 217 ? 7.530 -2.832 -4.570 1.00 90.62 217 ALA A N 1
ATOM 1672 C CA . ALA A 1 217 ? 7.493 -1.917 -3.427 1.00 90.62 217 ALA A CA 1
ATOM 1673 C C . ALA A 1 217 ? 6.101 -1.282 -3.241 1.00 90.62 217 ALA A C 1
ATOM 1675 O O . ALA A 1 217 ? 5.640 -1.113 -2.112 1.00 90.62 217 ALA A O 1
ATOM 1676 N N . SER A 1 218 ? 5.398 -0.972 -4.335 1.00 91.81 218 SER A N 1
ATOM 1677 C CA . SER A 1 218 ? 4.026 -0.459 -4.285 1.00 91.81 218 SER A CA 1
ATOM 1678 C C . SER A 1 218 ? 3.036 -1.491 -3.740 1.00 91.81 218 SER A C 1
ATOM 1680 O O . SER A 1 218 ? 2.158 -1.123 -2.958 1.00 91.81 218 SER A O 1
ATOM 1682 N N . SER A 1 219 ? 3.161 -2.769 -4.119 1.00 92.31 219 SER A N 1
ATOM 1683 C CA . SER A 1 219 ? 2.297 -3.832 -3.587 1.00 92.31 219 SER A CA 1
ATOM 1684 C C . SER A 1 219 ? 2.545 -4.056 -2.095 1.00 92.31 219 SER A C 1
ATOM 1686 O O . SER A 1 219 ? 1.586 -4.088 -1.324 1.00 92.31 219 SER A O 1
ATOM 1688 N N . LEU A 1 220 ? 3.809 -4.062 -1.656 1.00 93.31 220 LEU A N 1
ATOM 1689 C CA . LEU A 1 220 ? 4.149 -4.067 -0.227 1.00 93.31 220 LEU A CA 1
ATOM 1690 C C . LEU A 1 220 ? 3.552 -2.855 0.507 1.00 93.31 220 LEU A C 1
ATOM 1692 O O . LEU A 1 220 ? 3.062 -2.986 1.625 1.00 93.31 220 LEU A O 1
ATOM 1696 N N . GLY A 1 221 ? 3.530 -1.680 -0.130 1.00 92.81 221 GLY A N 1
ATOM 1697 C CA . GLY A 1 221 ? 2.866 -0.489 0.401 1.00 92.81 221 GLY A CA 1
ATOM 1698 C C . GLY A 1 221 ? 1.368 -0.702 0.642 1.00 92.81 221 GLY A C 1
ATOM 1699 O O . GLY A 1 221 ? 0.860 -0.354 1.709 1.00 92.81 221 GLY A O 1
ATOM 1700 N N . SER A 1 222 ? 0.660 -1.318 -0.311 1.00 92.56 222 SER A N 1
ATOM 1701 C CA . SER A 1 222 ? -0.760 -1.663 -0.142 1.00 92.56 222 SER A CA 1
ATOM 1702 C C . SER A 1 222 ? -0.998 -2.713 0.944 1.00 92.56 222 SER A C 1
ATOM 1704 O O . SER A 1 222 ? -1.931 -2.571 1.736 1.00 92.56 222 SER A O 1
ATOM 1706 N N . GLU A 1 223 ? -0.127 -3.718 1.042 1.00 95.44 223 GLU A N 1
ATOM 1707 C CA . GLU A 1 223 ? -0.191 -4.734 2.094 1.00 95.44 223 GLU A CA 1
ATOM 1708 C C . GLU A 1 223 ? 0.037 -4.110 3.474 1.00 95.44 223 GLU A C 1
ATOM 1710 O O . GLU A 1 223 ? -0.686 -4.417 4.419 1.00 95.44 223 GLU A O 1
ATOM 1715 N N . LEU A 1 224 ? 0.965 -3.157 3.589 1.00 94.50 224 LEU A N 1
ATOM 1716 C CA . LEU A 1 224 ? 1.210 -2.419 4.826 1.00 94.50 224 LEU A CA 1
ATOM 1717 C C . LEU A 1 224 ? -0.012 -1.590 5.249 1.00 94.50 224 LEU A C 1
ATOM 1719 O O . LEU A 1 224 ? -0.344 -1.541 6.433 1.00 94.50 224 LEU A O 1
ATOM 1723 N N . VAL A 1 225 ? -0.702 -0.955 4.295 1.00 94.38 225 VAL A N 1
ATOM 1724 C CA . VAL A 1 225 ? -1.961 -0.240 4.565 1.00 94.38 225 VAL A CA 1
ATOM 1725 C C . VAL A 1 225 ? -3.038 -1.208 5.061 1.00 94.38 225 VAL A C 1
ATOM 1727 O O . VAL A 1 225 ? -3.732 -0.892 6.028 1.00 94.38 225 VAL A O 1
ATOM 1730 N N . ALA A 1 226 ? -3.150 -2.395 4.461 1.00 94.88 226 ALA A N 1
ATOM 1731 C CA . ALA A 1 226 ? -4.092 -3.422 4.902 1.00 94.88 226 ALA A CA 1
ATOM 1732 C C . ALA A 1 226 ? -3.758 -3.950 6.310 1.00 94.88 226 ALA A C 1
ATOM 1734 O O . ALA A 1 226 ? -4.649 -4.059 7.154 1.00 94.88 226 ALA A O 1
ATOM 1735 N N . ILE A 1 227 ? -2.477 -4.201 6.601 1.00 94.94 227 ILE A N 1
ATOM 1736 C CA . ILE A 1 227 ? -2.003 -4.588 7.938 1.00 94.94 227 ILE A CA 1
ATOM 1737 C C . ILE A 1 227 ? -2.312 -3.486 8.950 1.00 94.94 227 ILE A C 1
ATOM 1739 O O . ILE A 1 227 ? -2.810 -3.776 10.035 1.00 94.94 227 ILE A O 1
ATOM 1743 N N . LYS A 1 228 ? -2.072 -2.218 8.604 1.00 95.94 228 LYS A N 1
ATOM 1744 C CA . LYS A 1 228 ? -2.405 -1.088 9.475 1.00 95.94 228 LYS A CA 1
ATOM 1745 C C . LYS A 1 228 ? -3.901 -1.035 9.778 1.00 95.94 228 LYS A C 1
ATOM 1747 O O . LYS A 1 228 ? -4.263 -0.921 10.942 1.00 95.94 228 LYS A O 1
ATOM 1752 N N . ALA A 1 229 ? -4.755 -1.193 8.768 1.00 94.25 229 ALA A N 1
ATOM 1753 C CA . ALA A 1 229 ? -6.201 -1.251 8.969 1.00 94.25 229 ALA A CA 1
ATOM 1754 C C . ALA A 1 229 ? -6.612 -2.425 9.879 1.00 94.25 229 ALA A C 1
ATOM 1756 O O . ALA A 1 229 ? -7.471 -2.265 10.745 1.00 94.25 229 ALA A O 1
ATOM 1757 N N . ALA A 1 230 ? -5.970 -3.590 9.735 1.00 94.00 230 ALA A N 1
ATOM 1758 C CA . ALA A 1 230 ? -6.194 -4.730 10.620 1.00 94.00 230 ALA A CA 1
ATOM 1759 C C . ALA A 1 230 ? -5.745 -4.444 12.066 1.00 94.00 230 ALA A C 1
ATOM 1761 O O . ALA A 1 230 ? -6.454 -4.798 13.007 1.00 94.00 230 ALA A O 1
ATOM 1762 N N . ILE A 1 231 ? -4.608 -3.768 12.259 1.00 93.50 231 ILE A N 1
ATOM 1763 C CA . ILE A 1 231 ? -4.124 -3.337 13.580 1.00 93.50 231 ILE A CA 1
ATOM 1764 C C . ILE A 1 231 ? -5.075 -2.313 14.206 1.00 93.50 231 ILE A C 1
ATOM 1766 O O . ILE A 1 231 ? -5.384 -2.427 15.392 1.00 93.50 231 ILE A O 1
ATOM 1770 N N . ASP A 1 232 ? -5.559 -1.341 13.433 1.00 93.62 232 ASP A N 1
ATOM 1771 C CA . ASP A 1 232 ? -6.517 -0.339 13.906 1.00 93.62 232 ASP A CA 1
ATOM 1772 C C . ASP A 1 232 ? -7.826 -1.019 14.345 1.00 93.62 232 ASP A C 1
ATOM 1774 O O . ASP A 1 232 ? -8.317 -0.751 15.441 1.00 93.62 232 ASP A O 1
ATOM 1778 N N . ALA A 1 233 ? -8.329 -1.991 13.575 1.00 91.75 233 ALA A N 1
ATOM 1779 C CA . ALA A 1 233 ? -9.508 -2.782 13.940 1.00 91.75 233 ALA A CA 1
ATOM 1780 C C . ALA A 1 233 ? -9.291 -3.642 15.202 1.00 91.75 233 ALA A C 1
ATOM 1782 O O . ALA A 1 233 ?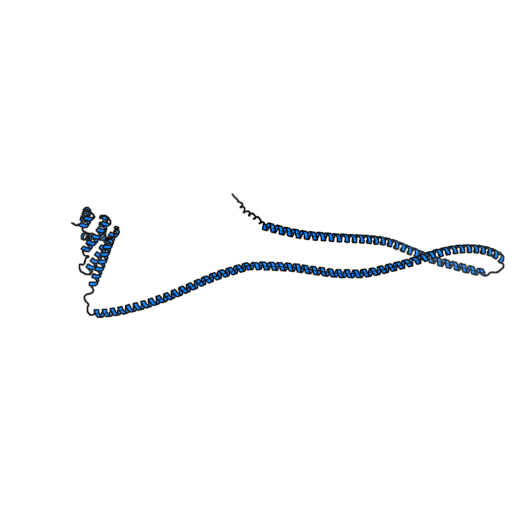 -10.178 -3.750 16.053 1.00 91.75 233 ALA A O 1
ATOM 1783 N N . VAL A 1 234 ? -8.108 -4.247 15.367 1.00 90.00 234 VAL A N 1
ATOM 1784 C CA . VAL A 1 234 ? -7.745 -4.970 16.600 1.00 90.00 234 VAL A CA 1
ATOM 1785 C C . VAL A 1 234 ? -7.645 -4.011 17.785 1.00 90.00 234 VAL A C 1
ATOM 1787 O O . VAL A 1 234 ? -8.111 -4.344 18.873 1.00 90.00 234 VAL A O 1
ATOM 1790 N N . SER A 1 235 ? -7.093 -2.816 17.583 1.00 87.62 235 SER A N 1
ATOM 1791 C CA . SER A 1 235 ? -6.991 -1.778 18.613 1.00 87.62 235 SER A CA 1
ATOM 1792 C C . SER A 1 235 ? -8.373 -1.271 19.030 1.00 87.62 235 SER A C 1
ATOM 1794 O O . SER A 1 235 ? -8.648 -1.113 20.219 1.00 87.62 235 SER A O 1
ATOM 1796 N N . GLU A 1 236 ? -9.291 -1.104 18.079 1.00 86.81 236 GLU A N 1
ATOM 1797 C CA . GLU A 1 236 ? -10.689 -0.772 18.353 1.00 86.81 236 GLU A CA 1
ATOM 1798 C C . GLU A 1 236 ? -11.387 -1.903 19.122 1.00 86.81 236 GLU A C 1
ATOM 1800 O O . GLU A 1 236 ? -12.049 -1.656 20.130 1.00 86.81 236 GLU A O 1
ATOM 1805 N N . LYS A 1 237 ? -11.160 -3.169 18.753 1.00 84.25 237 LYS A N 1
ATOM 1806 C CA . LYS A 1 237 ? -11.681 -4.322 19.506 1.00 84.25 237 LYS A CA 1
ATOM 1807 C C . LYS A 1 237 ? -11.067 -4.436 20.908 1.00 84.25 237 LYS A C 1
ATOM 1809 O O . LYS A 1 237 ? -11.763 -4.804 21.852 1.00 84.25 237 LYS A O 1
ATOM 1814 N N . SER A 1 238 ? -9.798 -4.061 21.066 1.00 79.44 238 SER A N 1
ATOM 1815 C CA . SER A 1 238 ? -9.123 -3.924 22.361 1.00 79.44 238 SER A CA 1
ATOM 1816 C C . SER A 1 238 ? -9.725 -2.797 23.202 1.00 79.44 238 SER A C 1
ATOM 1818 O O . SER A 1 238 ? -9.816 -2.943 24.414 1.00 79.44 238 SER A O 1
ATOM 1820 N N . SER A 1 239 ? -10.254 -1.724 22.607 1.00 75.12 239 SER A N 1
ATOM 1821 C CA . SER A 1 239 ? -11.028 -0.729 23.366 1.00 75.12 239 SER A CA 1
ATOM 1822 C C . SER A 1 239 ? -12.315 -1.321 23.969 1.00 75.12 239 SER A C 1
ATOM 1824 O O . SER A 1 239 ? -12.730 -0.926 25.060 1.00 75.12 239 SER A O 1
ATOM 1826 N N . GLY A 1 240 ? -12.884 -2.355 23.335 1.00 75.69 240 GLY A N 1
ATOM 1827 C CA . GLY A 1 240 ? -13.948 -3.193 23.897 1.00 75.69 240 GLY A CA 1
ATOM 1828 C C . GLY A 1 240 ? -13.536 -3.950 25.168 1.00 75.69 240 GLY A C 1
ATOM 1829 O O . GLY A 1 240 ? -14.392 -4.321 25.966 1.00 75.69 240 GLY A O 1
ATOM 1830 N N . MET A 1 241 ? -12.237 -4.098 25.444 1.00 75.06 241 MET A N 1
ATOM 1831 C CA . MET A 1 241 ? -11.725 -4.641 26.708 1.00 75.06 241 MET A CA 1
ATOM 1832 C C . MET A 1 241 ? -12.110 -3.765 27.910 1.00 75.06 241 MET A C 1
ATOM 1834 O O . MET A 1 241 ? -12.245 -4.284 29.014 1.00 75.06 241 MET A O 1
ATOM 1838 N N . ASN A 1 242 ? -12.404 -2.475 27.701 1.00 75.75 242 ASN A N 1
ATOM 1839 C CA . ASN A 1 242 ? -12.988 -1.617 28.737 1.00 75.75 242 ASN A CA 1
ATOM 1840 C C . ASN A 1 242 ? -14.405 -2.070 29.137 1.00 75.75 242 ASN A C 1
ATOM 1842 O O . ASN A 1 242 ? -14.787 -1.932 30.296 1.00 75.75 242 ASN A O 1
ATOM 1846 N N . GLN A 1 243 ? -15.182 -2.650 28.213 1.00 78.56 243 GLN A N 1
ATOM 1847 C CA . GLN A 1 243 ? -16.473 -3.266 28.551 1.00 78.56 243 GLN A CA 1
ATOM 1848 C C . GLN A 1 243 ? -16.265 -4.539 29.374 1.00 78.56 243 GLN A C 1
ATOM 1850 O O . GLN A 1 243 ? -17.008 -4.785 30.321 1.00 78.56 243 GLN A O 1
ATOM 1855 N N . LEU A 1 244 ? -15.222 -5.316 29.061 1.00 83.19 244 LEU A N 1
ATOM 1856 C CA . LEU A 1 244 ? -14.837 -6.485 29.851 1.00 83.19 244 LEU A CA 1
ATOM 1857 C C . LEU A 1 244 ? -14.395 -6.084 31.267 1.00 83.19 244 LEU A C 1
ATOM 1859 O O . LEU A 1 244 ? -14.786 -6.741 32.224 1.00 83.19 244 LEU A O 1
ATOM 1863 N N . ALA A 1 245 ? -13.661 -4.976 31.413 1.00 80.62 245 ALA A N 1
ATOM 1864 C CA . ALA A 1 245 ? -13.310 -4.408 32.714 1.00 80.62 245 ALA A CA 1
ATOM 1865 C C . ALA A 1 245 ? -14.562 -4.030 33.525 1.00 80.62 245 ALA A C 1
ATOM 1867 O O . ALA A 1 245 ? -14.669 -4.405 34.687 1.00 80.62 245 ALA A O 1
ATOM 1868 N N . GLY A 1 246 ? -15.559 -3.401 32.892 1.00 88.00 246 GLY A N 1
ATOM 1869 C CA . GLY A 1 246 ? -16.845 -3.116 33.538 1.00 88.00 246 GLY A CA 1
ATOM 1870 C C . GLY A 1 246 ? -17.615 -4.375 33.961 1.00 88.00 246 GLY A C 1
ATOM 1871 O O . GLY A 1 246 ? -18.209 -4.401 35.038 1.00 88.00 246 GLY A O 1
ATOM 1872 N N . ILE A 1 247 ? -17.576 -5.445 33.156 1.00 88.62 247 ILE A N 1
ATOM 1873 C CA . ILE A 1 247 ? -18.146 -6.751 33.533 1.00 88.62 247 ILE A CA 1
ATOM 1874 C C . ILE A 1 247 ? -17.398 -7.338 34.737 1.00 88.62 247 ILE A C 1
ATOM 1876 O O . ILE A 1 247 ? -18.037 -7.836 35.659 1.00 88.62 247 ILE A O 1
ATOM 1880 N N . VAL A 1 248 ? -16.065 -7.259 34.758 1.00 90.31 248 VAL A N 1
ATOM 1881 C CA . VAL A 1 248 ? -15.238 -7.736 35.877 1.00 90.31 248 VAL A CA 1
ATOM 1882 C C . VAL A 1 248 ? -15.540 -6.961 37.160 1.00 90.31 248 VAL A C 1
ATOM 1884 O O . VAL A 1 248 ? -15.733 -7.586 38.202 1.00 90.31 248 VAL A O 1
ATOM 1887 N N . ASP A 1 249 ? -15.664 -5.635 37.094 1.00 90.25 249 ASP A N 1
ATOM 1888 C CA . ASP A 1 249 ? -16.058 -4.810 38.241 1.00 90.25 249 ASP A CA 1
ATOM 1889 C C . ASP A 1 249 ? -17.474 -5.156 38.730 1.00 90.25 249 ASP A C 1
ATOM 1891 O O . ASP A 1 249 ? -17.714 -5.260 39.934 1.00 90.25 249 ASP A O 1
ATOM 1895 N N . GLY A 1 250 ? -18.406 -5.416 37.806 1.00 92.31 250 GLY A N 1
ATOM 1896 C CA . GLY A 1 250 ? -19.756 -5.881 38.131 1.00 92.31 250 GLY A CA 1
ATOM 1897 C C . GLY A 1 250 ? -19.766 -7.244 38.831 1.00 92.31 250 GLY A C 1
ATOM 1898 O O . GLY A 1 250 ? -20.431 -7.407 39.855 1.00 92.31 250 GLY A O 1
ATOM 1899 N N . ILE A 1 251 ? -18.992 -8.210 38.324 1.00 93.19 251 ILE A N 1
ATOM 1900 C CA . ILE A 1 251 ? -18.821 -9.532 38.950 1.00 93.19 251 ILE A CA 1
ATOM 1901 C C . ILE A 1 251 ? -18.195 -9.385 40.339 1.00 93.19 251 ILE A C 1
ATOM 1903 O O . ILE A 1 251 ? -18.664 -10.013 41.287 1.00 93.19 251 ILE A O 1
ATOM 1907 N N . LYS A 1 252 ? -17.178 -8.530 40.486 1.00 94.06 252 LYS A N 1
ATOM 1908 C CA . LYS A 1 252 ? -16.535 -8.254 41.774 1.00 94.06 252 LYS A CA 1
ATOM 1909 C C . LYS A 1 252 ? -17.521 -7.673 42.786 1.00 94.06 252 LYS A C 1
ATOM 1911 O O . LYS A 1 252 ? -17.608 -8.175 43.899 1.00 94.06 252 LYS A O 1
ATOM 1916 N N . SER A 1 253 ? -18.332 -6.697 42.379 1.00 91.94 253 SER A N 1
ATOM 1917 C CA . SER A 1 253 ? -19.378 -6.125 43.234 1.00 91.94 253 SER A CA 1
ATOM 1918 C C . SER A 1 253 ? -20.413 -7.168 43.671 1.00 91.94 253 SER A C 1
ATOM 1920 O O . SER A 1 253 ? -20.811 -7.194 44.838 1.00 91.94 253 SER A O 1
ATOM 1922 N N . GLN A 1 254 ? -20.828 -8.064 42.767 1.00 93.69 254 GLN A N 1
ATOM 1923 C CA . GLN A 1 254 ? -21.714 -9.166 43.145 1.00 93.69 254 GLN A CA 1
ATOM 1924 C C . GLN A 1 254 ? -21.045 -10.134 44.121 1.00 93.69 254 GLN A C 1
ATOM 1926 O O . GLN A 1 254 ? -21.688 -10.561 45.079 1.00 93.69 254 GLN A O 1
ATOM 1931 N N . PHE A 1 255 ? -19.768 -10.452 43.913 1.00 92.25 255 PHE A N 1
ATOM 1932 C CA . PHE A 1 255 ? -19.005 -11.304 44.818 1.00 92.25 255 PHE A CA 1
ATOM 1933 C C . PHE A 1 255 ? -18.894 -10.693 46.219 1.00 92.25 255 PHE A C 1
ATOM 1935 O O . PHE A 1 255 ? -19.169 -11.379 47.202 1.00 92.25 255 PHE A O 1
ATOM 1942 N N . ASP A 1 256 ? -18.590 -9.398 46.318 1.00 92.00 256 ASP A N 1
ATOM 1943 C CA . ASP A 1 256 ? -18.534 -8.681 47.595 1.00 92.00 256 ASP A CA 1
ATOM 1944 C C . ASP A 1 256 ? -19.897 -8.715 48.315 1.00 92.00 256 ASP A C 1
ATOM 1946 O O . ASP A 1 256 ? -19.964 -8.992 49.513 1.00 92.00 256 ASP A O 1
ATOM 1950 N N . SER A 1 257 ? -21.005 -8.541 47.581 1.00 91.44 257 SER A N 1
ATOM 1951 C CA . SER A 1 257 ? -22.361 -8.643 48.145 1.00 91.44 257 SER A CA 1
ATOM 1952 C C . SER A 1 257 ? -22.705 -10.056 48.631 1.00 91.44 257 SER A C 1
ATOM 1954 O O . SER A 1 257 ? -23.345 -10.223 49.673 1.00 91.44 257 SER A O 1
ATOM 1956 N N . VAL A 1 258 ? -22.287 -11.091 47.896 1.00 90.75 258 VAL A N 1
ATOM 1957 C CA . VAL A 1 258 ? -22.444 -12.487 48.329 1.00 90.75 258 VAL A CA 1
ATOM 1958 C C . VAL A 1 258 ? -21.612 -12.750 49.582 1.00 90.75 258 VAL A C 1
ATOM 1960 O O . VAL A 1 258 ? -22.130 -13.333 50.530 1.00 90.75 258 VAL A O 1
ATOM 1963 N N . SER A 1 259 ? -20.371 -12.266 49.627 1.00 89.75 259 SER A N 1
ATOM 1964 C CA . SER A 1 259 ? -19.489 -12.388 50.791 1.00 89.75 259 SER A CA 1
ATOM 1965 C C . SER A 1 259 ? -20.100 -11.744 52.044 1.00 89.75 259 SER A C 1
ATOM 1967 O O . SER A 1 259 ? -20.144 -12.365 53.106 1.00 89.75 259 SER A O 1
ATOM 1969 N N . GLU A 1 260 ? -20.687 -10.549 51.917 1.00 88.69 260 GLU A N 1
ATOM 1970 C CA . GLU A 1 260 ? -21.395 -9.882 53.019 1.00 88.69 260 GLU A CA 1
ATOM 1971 C C . GLU A 1 260 ? -22.605 -10.700 53.508 1.00 88.69 260 GLU A C 1
ATOM 1973 O O . GLU A 1 260 ? -22.830 -10.848 54.713 1.00 88.69 260 GLU A O 1
ATOM 1978 N N . LYS A 1 261 ? -23.386 -11.275 52.583 1.00 86.81 261 LYS A N 1
ATOM 1979 C CA . LYS A 1 261 ? -24.505 -12.165 52.935 1.00 86.81 261 LYS A CA 1
ATOM 1980 C C . LYS A 1 261 ? -24.024 -13.433 53.638 1.00 86.81 261 LYS A C 1
ATOM 1982 O O . LYS A 1 261 ? -24.658 -13.841 54.606 1.00 86.81 261 LYS A O 1
ATOM 1987 N N . THR A 1 262 ? -22.905 -14.015 53.216 1.00 86.94 262 THR A N 1
ATOM 1988 C CA . THR A 1 262 ? -22.279 -15.151 53.908 1.00 86.94 262 THR A CA 1
ATOM 1989 C C . THR A 1 262 ? -21.842 -14.774 55.326 1.00 86.94 262 THR A C 1
ATOM 1991 O O . THR A 1 262 ? -22.055 -15.553 56.251 1.00 86.94 262 THR A O 1
ATOM 1994 N N . GLY A 1 263 ? -21.343 -13.553 55.547 1.00 82.06 263 GLY A N 1
ATOM 1995 C CA . GLY A 1 263 ? -21.076 -13.037 56.896 1.00 82.06 263 GLY A CA 1
ATOM 1996 C C . GLY A 1 263 ? -22.329 -13.001 57.783 1.00 82.06 263 GLY A C 1
ATOM 1997 O O . GLY A 1 263 ? -22.301 -13.456 58.926 1.00 82.06 263 GLY A O 1
ATOM 1998 N N . LYS A 1 264 ? -23.467 -12.555 57.232 1.00 82.69 264 LYS A N 1
ATOM 1999 C CA . LYS A 1 264 ? -24.767 -12.569 57.934 1.00 82.69 264 LYS A CA 1
ATOM 2000 C C . LYS A 1 264 ? -25.269 -13.988 58.224 1.00 82.69 264 LYS A C 1
ATOM 2002 O O . LYS A 1 264 ? -25.950 -14.185 59.228 1.00 82.69 264 LYS A O 1
ATOM 2007 N N . ILE A 1 265 ? -24.929 -14.971 57.386 1.00 84.38 265 ILE A N 1
ATOM 2008 C CA . ILE A 1 265 ? -25.211 -16.389 57.660 1.00 84.38 265 ILE A CA 1
ATOM 2009 C C . ILE A 1 265 ? -24.419 -16.859 58.885 1.00 84.38 265 ILE A C 1
ATOM 2011 O O . ILE A 1 265 ? -25.015 -17.463 59.768 1.00 84.38 265 ILE A O 1
ATOM 2015 N N . GLY A 1 266 ? -23.136 -16.505 59.008 1.00 82.56 266 GLY A N 1
ATOM 2016 C CA . GLY A 1 266 ? -22.340 -16.832 60.200 1.00 82.56 266 GLY A CA 1
ATOM 2017 C C . GLY A 1 266 ? -22.900 -16.216 61.494 1.00 82.56 266 GLY A C 1
ATOM 2018 O O . GLY A 1 266 ? -22.943 -16.864 62.541 1.00 82.56 266 GLY A O 1
ATOM 2019 N N . GLU A 1 267 ? -23.422 -14.986 61.435 1.00 82.12 267 GLU A N 1
ATOM 2020 C CA . GLU A 1 267 ? -24.141 -14.395 62.575 1.00 82.12 267 GLU A CA 1
ATOM 2021 C C . GLU A 1 267 ? -25.429 -15.160 62.916 1.00 82.12 267 GLU A C 1
ATOM 2023 O O . GLU A 1 267 ? -25.747 -15.347 64.094 1.00 82.12 267 GLU A O 1
ATOM 2028 N N . LEU A 1 268 ? -26.169 -15.618 61.905 1.00 85.75 268 LEU A N 1
ATOM 2029 C CA . LEU A 1 268 ? -27.358 -16.454 62.070 1.00 85.75 268 LEU A CA 1
ATOM 2030 C C . LEU A 1 268 ? -27.021 -17.813 62.686 1.00 85.75 268 LEU A C 1
ATOM 2032 O O . LEU A 1 268 ? -27.708 -18.219 63.619 1.00 85.75 268 LEU A O 1
ATOM 2036 N N . GLU A 1 269 ? -25.948 -18.467 62.241 1.00 85.94 269 GLU A N 1
ATOM 2037 C CA . GLU A 1 269 ? -25.440 -19.707 62.840 1.00 85.94 269 GLU A CA 1
ATOM 2038 C C . GLU A 1 269 ? -25.106 -19.498 64.320 1.00 85.94 269 GLU A C 1
ATOM 2040 O O . GLU A 1 269 ? -25.553 -20.267 65.167 1.00 85.94 269 GLU A O 1
ATOM 2045 N N . SER A 1 270 ? -24.438 -18.393 64.671 1.00 84.50 270 SER A N 1
ATOM 2046 C CA . SER A 1 270 ? -24.130 -18.080 66.074 1.00 84.50 270 SER A CA 1
ATOM 2047 C C . SER A 1 270 ? -25.385 -17.870 66.936 1.00 84.50 270 SER A C 1
ATOM 2049 O O . SER A 1 270 ? -25.444 -18.304 68.090 1.00 84.50 270 SER A O 1
ATOM 2051 N N . LYS A 1 271 ? -26.421 -17.223 66.382 1.00 88.38 271 LYS A N 1
ATOM 2052 C CA . LYS A 1 271 ? -27.716 -17.046 67.056 1.00 88.38 271 LYS A CA 1
ATOM 2053 C C . LYS A 1 271 ? -28.456 -18.373 67.181 1.00 88.38 271 LYS A C 1
ATOM 2055 O O . LYS A 1 271 ? -29.046 -18.621 68.228 1.00 88.38 271 LYS A O 1
ATOM 2060 N N . MET A 1 272 ? -28.394 -19.221 66.158 1.00 91.19 272 MET A N 1
ATOM 2061 C CA . MET A 1 272 ? -28.978 -20.559 66.172 1.00 91.19 272 MET A CA 1
ATOM 2062 C C . MET A 1 272 ? -28.341 -21.419 67.265 1.00 91.19 272 MET A C 1
ATOM 2064 O O . MET A 1 272 ? -29.068 -21.997 68.065 1.00 91.19 272 MET A O 1
ATOM 2068 N N . SER A 1 273 ? -27.010 -21.407 67.399 1.00 89.56 273 SER A N 1
ATOM 2069 C CA . SER A 1 273 ? -26.323 -22.111 68.490 1.00 89.56 273 SER A CA 1
ATOM 2070 C C . SER A 1 273 ? -26.764 -21.623 69.875 1.00 89.56 273 SER A C 1
ATOM 2072 O O . SER A 1 273 ? -27.007 -22.437 70.763 1.00 89.56 273 SER A O 1
ATOM 2074 N N . ARG A 1 274 ? -26.947 -20.307 70.069 1.00 88.88 274 ARG A N 1
ATOM 2075 C CA . ARG A 1 274 ? -27.484 -19.760 71.334 1.00 88.88 274 ARG A CA 1
ATOM 2076 C C . ARG A 1 274 ? -28.921 -20.207 71.602 1.00 88.88 274 ARG A C 1
ATOM 2078 O O . ARG A 1 274 ? -29.276 -20.462 72.749 1.00 88.88 274 ARG A O 1
ATOM 2085 N N . ILE A 1 275 ? -29.752 -20.291 70.563 1.00 90.31 275 ILE A N 1
ATOM 2086 C CA . ILE A 1 275 ? -31.125 -20.799 70.679 1.00 90.31 275 ILE A CA 1
ATOM 2087 C C . ILE A 1 275 ? -31.110 -22.288 71.040 1.00 90.31 275 ILE A C 1
ATOM 2089 O O . ILE A 1 275 ? -31.829 -22.683 71.952 1.00 90.31 275 ILE A O 1
ATOM 2093 N N . GLU A 1 276 ? -30.280 -23.106 70.390 1.00 88.88 276 GLU A N 1
ATOM 2094 C CA . GLU A 1 276 ? -30.129 -24.531 70.716 1.00 88.88 276 GLU A CA 1
ATOM 2095 C C . GLU A 1 276 ? -29.697 -24.749 72.171 1.00 88.88 276 GLU A C 1
ATOM 2097 O O . GLU A 1 276 ? -30.223 -25.628 72.856 1.00 88.88 276 GLU A O 1
ATOM 2102 N N . GLU A 1 277 ? -28.773 -23.931 72.671 1.00 88.44 277 GLU A N 1
ATOM 2103 C CA . GLU A 1 277 ? -28.324 -23.973 74.063 1.00 88.44 277 GLU A CA 1
ATOM 2104 C C . GLU A 1 277 ? -29.437 -23.550 75.039 1.00 88.44 277 GLU A C 1
ATOM 2106 O O . GLU A 1 277 ? -29.675 -24.221 76.047 1.00 88.44 277 GLU A O 1
ATOM 2111 N N . GLY A 1 278 ? -30.204 -22.511 74.693 1.00 88.12 278 GLY A N 1
ATOM 2112 C CA . GLY A 1 278 ? -31.404 -22.112 75.430 1.00 88.12 278 GLY A CA 1
ATOM 2113 C C . GLY A 1 278 ? -32.469 -23.213 75.470 1.00 88.12 278 GLY A C 1
ATOM 2114 O O . GLY A 1 278 ? -33.029 -23.488 76.531 1.00 88.12 278 GLY A O 1
ATOM 2115 N N . ILE A 1 279 ? -32.704 -23.906 74.351 1.00 88.62 279 ILE A N 1
ATOM 2116 C CA . ILE A 1 279 ? -33.629 -25.048 74.274 1.00 88.62 279 ILE A CA 1
ATOM 2117 C C . ILE A 1 279 ? -33.148 -26.195 75.167 1.00 88.62 279 ILE A C 1
ATOM 2119 O O . ILE A 1 279 ? -33.964 -26.783 75.877 1.00 88.62 279 ILE A O 1
ATOM 2123 N N . LYS A 1 280 ? -31.843 -26.503 75.190 1.00 90.56 280 LYS A N 1
ATOM 2124 C CA . LYS A 1 280 ? -31.284 -27.506 76.116 1.00 90.56 280 LYS A CA 1
ATOM 2125 C C . LYS A 1 280 ? -31.526 -27.119 77.574 1.00 90.56 280 LYS A C 1
ATOM 2127 O O . LYS A 1 280 ? -32.012 -27.949 78.337 1.00 90.56 280 LYS A O 1
ATOM 2132 N N . SER A 1 281 ? -31.270 -25.863 77.940 1.00 87.31 281 SER A N 1
ATOM 2133 C CA . SER A 1 281 ? -31.499 -25.363 79.301 1.00 87.31 281 SER A CA 1
ATOM 2134 C C . SER A 1 281 ? -32.974 -25.449 79.718 1.00 87.31 281 SER A C 1
ATOM 2136 O O . SER A 1 281 ? -33.289 -25.942 80.803 1.00 87.31 281 SER A O 1
ATOM 2138 N N . VAL A 1 282 ? -33.897 -25.054 78.835 1.00 87.06 282 VAL A N 1
ATOM 2139 C CA . VAL A 1 282 ? -35.344 -25.189 79.072 1.00 87.06 282 VAL A CA 1
ATOM 2140 C C . VAL A 1 282 ? -35.746 -26.660 79.179 1.00 87.06 282 VAL A C 1
ATOM 2142 O O . VAL A 1 282 ? -36.504 -27.023 80.074 1.00 87.06 282 VAL A O 1
ATOM 2145 N N . SER A 1 283 ? -35.210 -27.530 78.321 1.00 88.31 283 SER A N 1
ATOM 2146 C CA . SER A 1 283 ? -35.475 -28.972 78.371 1.00 88.31 283 SER A CA 1
ATOM 2147 C C . SER A 1 283 ? -35.017 -29.601 79.693 1.00 88.31 283 SER A C 1
ATOM 2149 O O . SER A 1 283 ? -35.736 -30.417 80.270 1.00 88.31 283 SER A O 1
ATOM 2151 N N . GLU A 1 284 ? -33.861 -29.197 80.225 1.00 88.00 284 GLU A N 1
ATOM 2152 C CA . GLU A 1 284 ? -33.400 -29.620 81.552 1.00 88.00 284 GLU A CA 1
ATOM 2153 C C . GLU A 1 284 ? -34.299 -29.101 82.681 1.00 88.00 284 GLU A C 1
ATOM 2155 O O . GLU A 1 284 ? -34.581 -29.839 83.628 1.00 88.00 284 GLU A O 1
ATOM 2160 N N . ALA A 1 285 ? -34.782 -27.859 82.584 1.00 83.44 285 ALA A N 1
ATOM 2161 C CA . ALA A 1 285 ? -35.711 -27.287 83.556 1.00 83.44 285 ALA A CA 1
ATOM 2162 C C . ALA A 1 285 ? -37.054 -28.030 83.574 1.00 83.44 285 ALA A C 1
ATOM 2164 O O . ALA A 1 285 ? -37.552 -28.345 84.652 1.00 83.44 285 ALA A O 1
ATOM 2165 N N . VAL A 1 286 ? -37.590 -28.387 82.402 1.00 83.19 286 VAL A N 1
ATOM 2166 C CA . VAL A 1 286 ? -38.806 -29.207 82.283 1.00 83.19 286 VAL A CA 1
ATOM 2167 C C . VAL A 1 286 ? -38.587 -30.587 82.902 1.00 83.19 286 VAL A C 1
ATOM 2169 O O . VAL A 1 286 ? -39.383 -31.002 83.733 1.00 83.19 286 VAL A O 1
ATOM 2172 N N . LYS A 1 287 ? -37.460 -31.261 82.628 1.00 86.44 287 LYS A N 1
ATOM 2173 C CA . LYS A 1 287 ? -37.142 -32.548 83.281 1.00 86.44 287 LYS A CA 1
ATOM 2174 C C . LYS A 1 287 ? -37.041 -32.435 84.807 1.00 86.44 287 LYS A C 1
ATOM 2176 O O . LYS A 1 287 ? -37.487 -33.333 85.517 1.00 86.44 287 LYS A O 1
ATOM 2181 N N . ARG A 1 288 ? -36.461 -31.346 85.331 1.00 81.12 288 ARG A N 1
ATOM 2182 C CA . ARG A 1 288 ? -36.434 -31.070 86.782 1.00 81.12 288 ARG A CA 1
ATOM 2183 C C . ARG A 1 288 ? -37.831 -30.797 87.336 1.00 81.12 288 ARG A C 1
ATOM 2185 O O . ARG A 1 288 ? -38.125 -31.216 88.452 1.00 81.12 288 ARG A O 1
ATOM 2192 N N . GLN A 1 289 ? -38.680 -30.114 86.576 1.00 81.44 289 GLN A N 1
ATOM 2193 C CA . GLN A 1 289 ? -40.065 -29.854 86.951 1.00 81.44 289 GLN A CA 1
ATOM 2194 C C . GLN A 1 289 ? -40.889 -31.145 86.973 1.00 81.44 289 GLN A C 1
ATOM 2196 O O . GLN A 1 289 ? -41.598 -31.371 87.947 1.00 81.44 289 GLN A O 1
ATOM 2201 N N . ASP A 1 290 ? -40.742 -32.015 85.976 1.00 80.44 290 ASP A N 1
ATOM 2202 C CA . ASP A 1 290 ? -41.396 -33.326 85.937 1.00 80.44 290 ASP A CA 1
ATOM 2203 C C . ASP A 1 290 ? -40.940 -34.214 87.104 1.00 80.44 290 ASP A C 1
ATOM 2205 O O . ASP A 1 290 ? -41.760 -34.861 87.752 1.00 80.44 290 ASP A O 1
ATOM 2209 N N . ALA A 1 291 ? -39.645 -34.193 87.444 1.00 78.75 291 ALA A N 1
ATOM 2210 C CA . ALA A 1 291 ? -39.125 -34.890 88.621 1.00 78.75 291 ALA A CA 1
ATOM 2211 C C . ALA A 1 291 ? -39.706 -34.330 89.934 1.00 78.75 291 ALA A C 1
ATOM 2213 O O . ALA A 1 291 ? -40.092 -35.097 90.814 1.00 78.75 291 ALA A O 1
ATOM 2214 N N . SER A 1 292 ? -39.820 -33.004 90.048 1.00 74.88 292 SER A N 1
ATOM 2215 C CA . SER A 1 292 ? -40.451 -32.333 91.194 1.00 74.88 292 SER A CA 1
ATOM 2216 C C . SER A 1 292 ? -41.948 -32.652 91.298 1.00 74.88 292 SER A C 1
ATOM 2218 O O . SER A 1 292 ? -42.452 -32.921 92.386 1.00 74.88 292 SER A O 1
ATOM 2220 N N . ALA A 1 293 ? -42.662 -32.702 90.169 1.00 74.88 293 ALA A N 1
ATOM 2221 C CA . ALA A 1 293 ? -44.063 -33.106 90.111 1.00 74.88 293 ALA A CA 1
ATOM 2222 C C . ALA A 1 293 ? -44.243 -34.572 90.534 1.00 74.88 293 ALA A C 1
ATOM 2224 O O . ALA A 1 293 ? -45.132 -34.874 91.328 1.00 74.88 293 ALA A O 1
ATOM 2225 N N . ALA A 1 294 ? -43.367 -35.475 90.081 1.00 76.69 294 ALA A N 1
ATOM 2226 C CA . ALA A 1 294 ? -43.357 -36.869 90.518 1.00 76.69 294 ALA A CA 1
ATOM 2227 C C . ALA A 1 294 ? -43.078 -37.004 92.028 1.00 76.69 294 ALA A C 1
ATOM 2229 O O . ALA A 1 294 ? -43.728 -37.799 92.706 1.00 76.69 294 ALA A O 1
ATOM 2230 N N . GLU A 1 295 ? -42.171 -36.192 92.583 1.00 74.69 295 GLU A N 1
ATOM 2231 C CA . GLU A 1 295 ? -41.913 -36.154 94.028 1.00 74.69 295 GLU A CA 1
ATOM 2232 C C . GLU A 1 295 ? -43.118 -35.598 94.812 1.00 74.69 295 GLU A C 1
ATOM 2234 O O . GLU A 1 295 ? -43.454 -36.111 95.881 1.00 74.69 295 GLU A O 1
ATOM 2239 N N . LEU A 1 296 ? -43.820 -34.598 94.267 1.00 76.19 296 LEU A N 1
ATOM 2240 C CA . LEU A 1 296 ? -45.080 -34.083 94.811 1.00 76.19 296 LEU A CA 1
ATOM 2241 C C . LEU A 1 296 ? -46.179 -35.150 94.818 1.00 76.19 296 LEU A C 1
ATOM 2243 O O . LEU A 1 296 ? -46.859 -35.305 95.832 1.00 76.19 296 LEU A O 1
ATOM 2247 N N . HIS A 1 297 ? -46.327 -35.910 93.731 1.00 76.38 297 HIS A N 1
ATOM 2248 C CA . HIS A 1 297 ? -47.267 -37.029 93.657 1.00 76.38 297 HIS A CA 1
ATOM 2249 C C . HIS A 1 297 ? -46.935 -38.108 94.694 1.00 76.38 297 HIS A C 1
ATOM 2251 O O . HIS A 1 297 ? -47.814 -38.487 95.466 1.00 76.38 297 HIS A O 1
ATOM 2257 N N . ALA A 1 298 ? -45.665 -38.506 94.819 1.00 78.19 298 ALA A N 1
ATOM 2258 C CA . ALA A 1 298 ? -45.231 -39.478 95.822 1.00 78.19 298 ALA A CA 1
ATOM 2259 C C . ALA A 1 298 ? -45.462 -38.986 97.266 1.00 78.19 298 ALA A C 1
ATOM 2261 O O . ALA A 1 298 ? -45.905 -39.747 98.131 1.00 78.19 298 ALA A O 1
ATOM 2262 N N . ARG A 1 299 ? -45.207 -37.697 97.544 1.00 73.94 299 ARG A N 1
ATOM 2263 C CA . ARG A 1 299 ? -45.529 -37.085 98.845 1.00 73.94 299 ARG A CA 1
ATOM 2264 C C . ARG A 1 299 ? -47.035 -37.033 99.092 1.00 73.94 299 ARG A C 1
ATOM 2266 O O . ARG A 1 299 ? -47.450 -37.312 100.211 1.00 73.94 299 ARG A O 1
ATOM 2273 N N . SER A 1 300 ? -47.842 -36.718 98.080 1.00 75.69 300 SER A N 1
ATOM 2274 C CA . SER A 1 300 ? -49.306 -36.702 98.174 1.00 75.69 300 SER A CA 1
ATOM 2275 C C . SER A 1 300 ? -49.881 -38.097 98.431 1.00 75.69 300 SER A C 1
ATOM 2277 O O . SER A 1 300 ? -50.805 -38.225 99.229 1.00 75.69 300 SER A O 1
ATOM 2279 N N . GLU A 1 301 ? -49.332 -39.147 97.815 1.00 72.81 301 GLU A N 1
ATOM 2280 C CA . GLU A 1 301 ? -49.740 -40.537 98.071 1.00 72.81 301 GLU A CA 1
ATOM 2281 C C . GLU A 1 301 ? -49.373 -40.991 99.485 1.00 72.81 301 GLU A C 1
ATOM 2283 O O . GLU A 1 301 ? -50.183 -41.623 100.165 1.00 72.81 301 GLU A O 1
ATOM 2288 N N . LYS A 1 302 ? -48.193 -40.597 99.979 1.00 75.25 302 LYS A N 1
ATOM 2289 C CA . LYS A 1 302 ? -47.805 -40.831 101.375 1.00 75.25 302 LYS A CA 1
ATOM 2290 C C . LYS A 1 302 ? -48.752 -40.124 102.354 1.00 75.25 302 LYS A C 1
ATOM 2292 O O . LYS A 1 302 ? -49.212 -40.735 103.312 1.00 75.25 302 LYS A O 1
ATOM 2297 N N . LEU A 1 303 ? -49.110 -38.874 102.065 1.00 72.00 303 LEU A N 1
ATOM 2298 C CA . LEU A 1 303 ? -50.063 -38.084 102.852 1.00 72.00 303 LEU A CA 1
ATOM 2299 C C . LEU A 1 303 ? -51.470 -38.712 102.836 1.00 72.00 303 LEU A C 1
ATOM 2301 O O . LEU A 1 303 ? -52.150 -38.748 103.857 1.00 72.00 303 LEU A O 1
ATOM 2305 N N . PHE A 1 304 ? -51.886 -39.284 101.704 1.00 68.00 304 PHE A N 1
ATOM 2306 C CA . PHE A 1 304 ? -53.145 -40.021 101.567 1.00 68.00 304 PHE A CA 1
ATOM 2307 C C . PHE A 1 304 ? -53.163 -41.331 102.376 1.00 68.00 304 PHE A C 1
ATOM 2309 O O . PHE A 1 304 ? -54.185 -41.667 102.978 1.00 68.00 304 PHE A O 1
ATOM 2316 N N . SER A 1 305 ? -52.034 -42.041 102.448 1.00 68.50 305 SER A N 1
ATOM 2317 C CA . SER A 1 305 ? -51.859 -43.222 103.306 1.00 68.50 305 SER A CA 1
ATOM 2318 C C . SER A 1 305 ? -51.960 -42.868 104.797 1.00 68.50 305 SER A C 1
ATOM 2320 O O . SER A 1 305 ? -52.695 -43.524 105.540 1.00 68.50 305 SER A O 1
ATOM 2322 N N . ASP A 1 306 ? -51.296 -41.791 105.228 1.00 62.50 306 ASP A N 1
ATOM 2323 C CA . ASP A 1 306 ? -51.354 -41.302 106.615 1.00 62.50 306 ASP A CA 1
ATOM 2324 C C . ASP A 1 306 ? -52.784 -40.846 106.990 1.00 62.50 306 ASP A C 1
ATOM 2326 O O . ASP A 1 306 ? -53.271 -41.090 108.097 1.00 62.50 306 ASP A O 1
ATOM 2330 N N . MET A 1 307 ? -53.517 -40.275 106.028 1.00 51.59 307 MET A N 1
ATOM 2331 C CA . MET A 1 307 ? -54.914 -39.860 106.187 1.00 51.59 307 MET A CA 1
ATOM 2332 C C . MET A 1 307 ? -55.895 -41.047 106.288 1.00 51.59 307 MET A C 1
ATOM 2334 O O . MET A 1 307 ? -56.923 -40.931 106.955 1.00 51.59 307 MET A O 1
ATOM 2338 N N . GLN A 1 308 ? -55.593 -42.209 105.691 1.00 53.34 308 GLN A N 1
ATOM 2339 C CA . GLN A 1 308 ? -56.402 -43.426 105.861 1.00 53.34 308 GLN A CA 1
ATOM 2340 C C . GLN A 1 308 ? -56.194 -44.098 107.224 1.00 53.34 308 GLN A C 1
ATOM 2342 O O . GLN A 1 308 ? -57.167 -44.587 107.799 1.00 53.34 308 GLN A O 1
ATOM 2347 N N . GLN A 1 309 ? -54.982 -44.068 107.790 1.00 54.44 309 GLN A N 1
ATOM 2348 C CA . GLN A 1 309 ? -54.753 -44.545 109.163 1.00 54.44 309 GLN A CA 1
ATOM 2349 C C . GLN A 1 309 ? -55.463 -43.669 110.208 1.00 54.44 309 GLN A C 1
ATOM 2351 O O . GLN A 1 309 ? -56.007 -44.195 111.179 1.00 54.44 309 GLN A O 1
ATOM 2356 N N . ALA A 1 310 ? -55.569 -42.357 109.975 1.00 43.84 310 ALA A N 1
ATOM 2357 C CA . ALA A 1 310 ? -56.347 -41.447 110.823 1.00 43.84 310 ALA A CA 1
ATOM 2358 C C . ALA A 1 310 ? -57.880 -41.626 110.691 1.00 43.84 310 ALA A C 1
ATOM 2360 O O . ALA A 1 310 ? -58.639 -41.214 111.570 1.00 43.84 310 ALA A O 1
ATOM 2361 N N . ARG A 1 311 ? -58.358 -42.290 109.627 1.00 41.16 311 ARG A N 1
ATOM 2362 C CA . ARG A 1 311 ? -59.788 -42.493 109.321 1.00 41.16 311 ARG A CA 1
ATOM 2363 C C . ARG A 1 311 ? -60.444 -43.642 110.102 1.00 41.16 311 ARG A C 1
ATOM 2365 O O . ARG A 1 311 ? -61.668 -43.737 110.118 1.00 41.16 311 ARG A O 1
ATOM 2372 N N . GLY A 1 312 ? -59.666 -44.482 110.789 1.00 44.12 312 GLY A N 1
ATOM 2373 C CA . GLY A 1 312 ? -60.184 -45.558 111.648 1.00 44.12 312 GLY A CA 1
ATOM 2374 C C . GLY A 1 312 ? -60.750 -45.097 113.000 1.00 44.12 312 GLY A C 1
ATOM 2375 O O . GLY A 1 312 ? -61.418 -45.884 113.664 1.00 44.12 312 GLY A O 1
ATOM 2376 N N . ALA A 1 313 ? -60.519 -43.841 113.412 1.00 42.09 313 ALA A N 1
ATOM 2377 C CA . ALA A 1 313 ? -60.837 -43.371 114.768 1.00 42.09 313 ALA A CA 1
ATOM 2378 C C . ALA A 1 313 ? -61.740 -42.120 114.868 1.00 42.09 313 ALA A C 1
ATOM 2380 O O . ALA A 1 313 ? -61.982 -41.654 115.978 1.00 42.09 313 ALA A O 1
ATOM 2381 N N . ALA A 1 314 ? -62.286 -41.568 113.776 1.00 38.72 314 ALA A N 1
ATOM 2382 C CA . ALA A 1 314 ? -63.095 -40.338 113.862 1.00 38.72 314 ALA A CA 1
ATOM 2383 C C . ALA A 1 314 ? -64.189 -40.242 112.781 1.00 38.72 314 ALA A C 1
ATOM 2385 O O . ALA A 1 314 ? -64.094 -39.469 111.833 1.00 38.72 314 ALA A O 1
ATOM 2386 N N . GLY A 1 315 ? -65.247 -41.046 112.915 1.00 41.34 315 GLY A N 1
ATOM 2387 C CA . GLY A 1 315 ? -66.287 -41.216 111.893 1.00 41.34 315 GLY A CA 1
ATOM 2388 C C . GLY A 1 315 ? -67.627 -40.494 112.093 1.00 41.34 315 GLY A C 1
ATOM 2389 O O . GLY A 1 315 ? -68.601 -40.992 111.542 1.00 41.34 315 GLY A O 1
ATOM 2390 N N . LYS A 1 316 ? -67.761 -39.394 112.858 1.00 46.94 316 LYS A N 1
ATOM 2391 C CA . LYS A 1 316 ? -69.105 -38.794 113.094 1.00 46.94 316 LYS A CA 1
ATOM 2392 C C . LYS A 1 316 ? -69.253 -37.261 113.160 1.00 46.94 316 LYS A C 1
ATOM 2394 O O . LYS A 1 316 ? -70.319 -36.805 113.552 1.00 46.94 316 LYS A O 1
ATOM 2399 N N . THR A 1 317 ? -68.279 -36.451 112.740 1.00 47.16 317 THR A N 1
ATOM 2400 C CA . THR A 1 317 ? -68.386 -34.971 112.851 1.00 47.16 317 THR A CA 1
ATOM 2401 C C . THR A 1 317 ? -67.578 -34.212 111.787 1.00 47.16 317 THR A C 1
ATOM 2403 O O . THR A 1 317 ? -66.636 -33.506 112.131 1.00 47.16 317 THR A O 1
ATOM 2406 N N . SER A 1 318 ? -67.879 -34.356 110.489 1.00 47.44 318 SER A N 1
ATOM 2407 C CA . SER A 1 318 ? -67.116 -33.624 109.451 1.00 47.44 318 SER A CA 1
ATOM 2408 C C . SER A 1 318 ? -67.896 -33.194 108.199 1.00 47.44 318 SER A C 1
ATOM 2410 O O . SER A 1 318 ? -67.266 -32.783 107.228 1.00 47.44 318 SER A O 1
ATOM 2412 N N . GLU A 1 319 ? -69.231 -33.248 108.186 1.00 49.22 319 GLU A N 1
ATOM 2413 C CA . GLU A 1 319 ? -70.012 -32.854 106.995 1.00 49.22 319 GLU A CA 1
ATOM 2414 C C . GLU A 1 319 ? -70.783 -31.525 107.158 1.00 49.22 319 GLU A C 1
ATOM 2416 O O . GLU A 1 319 ? -71.037 -30.852 106.161 1.00 49.22 319 GLU A O 1
ATOM 2421 N N . ASP A 1 320 ? -71.023 -31.055 108.392 1.00 50.50 320 ASP A N 1
ATOM 2422 C CA . ASP A 1 320 ? -71.700 -29.766 108.646 1.00 50.50 320 ASP A CA 1
ATOM 2423 C C . ASP A 1 320 ? -70.747 -28.552 108.718 1.00 50.50 320 ASP A C 1
ATOM 2425 O O . ASP A 1 320 ? -71.098 -27.459 108.276 1.00 50.50 320 ASP A O 1
ATOM 2429 N N . SER A 1 321 ? -69.492 -28.715 109.157 1.00 52.25 321 SER A N 1
ATOM 2430 C CA . SER A 1 321 ? -68.566 -27.576 109.327 1.00 52.25 321 SER A CA 1
ATOM 2431 C C . SER A 1 321 ? -68.036 -26.975 108.014 1.00 52.25 321 SER A C 1
ATOM 2433 O O . SER A 1 321 ? -67.604 -25.825 107.989 1.00 52.25 321 SER A O 1
ATOM 2435 N N . SER A 1 322 ? -68.067 -27.708 106.897 1.00 54.22 322 SER A N 1
ATOM 2436 C CA . SER A 1 322 ? -67.535 -27.214 105.615 1.00 54.22 322 SER A CA 1
ATOM 2437 C C . SER A 1 322 ? -68.484 -26.261 104.875 1.00 54.22 322 SER A C 1
ATOM 2439 O O . SER A 1 322 ? -68.017 -25.451 104.074 1.00 54.22 322 SER A O 1
ATOM 2441 N N . LYS A 1 323 ? -69.795 -26.301 105.151 1.00 59.75 323 LYS A N 1
ATOM 2442 C CA . LYS A 1 323 ? -70.782 -25.400 104.524 1.00 59.75 323 LYS A CA 1
ATOM 2443 C C . LYS A 1 323 ? -70.865 -24.047 105.238 1.00 59.75 323 LYS A C 1
ATOM 2445 O O . LYS A 1 323 ? -70.965 -23.014 104.579 1.00 59.75 323 LYS A O 1
ATOM 2450 N N . GLU A 1 324 ? -70.718 -24.033 106.562 1.00 61.53 324 GLU A N 1
ATOM 2451 C CA . GLU A 1 324 ? -70.680 -22.800 107.365 1.00 61.53 324 GLU A CA 1
ATOM 2452 C C . GLU A 1 324 ? -69.431 -21.949 107.075 1.00 61.53 324 GLU A C 1
ATOM 2454 O O . GLU A 1 324 ? -69.521 -20.728 106.929 1.00 61.53 324 GLU A O 1
ATOM 2459 N N . VAL A 1 325 ? -68.265 -22.582 106.891 1.00 65.25 325 VAL A N 1
ATOM 2460 C CA . VAL A 1 325 ? -67.013 -21.881 106.545 1.00 65.25 325 VAL A CA 1
ATOM 2461 C C . VAL A 1 325 ? -67.089 -21.224 105.158 1.00 65.25 325 VAL A C 1
ATOM 2463 O O . VAL A 1 325 ? -66.588 -20.113 104.971 1.00 65.25 325 VAL A O 1
ATOM 2466 N N . LEU A 1 326 ? -67.766 -21.857 104.192 1.00 68.06 326 LEU A N 1
ATOM 2467 C CA . LEU A 1 326 ? -67.985 -21.281 102.861 1.00 68.06 326 LEU A CA 1
ATOM 2468 C C . LEU A 1 326 ? -68.925 -20.060 102.909 1.00 68.06 326 LEU A C 1
ATOM 2470 O O . LEU A 1 326 ? -68.685 -19.069 102.215 1.00 68.06 326 LEU A O 1
ATOM 2474 N N . ALA A 1 327 ? -69.953 -20.102 103.762 1.00 67.31 327 ALA A N 1
ATOM 2475 C CA . ALA A 1 327 ? -70.895 -19.000 103.962 1.00 67.31 327 ALA A CA 1
ATOM 2476 C C . ALA A 1 327 ? -70.209 -17.749 104.538 1.00 67.31 327 ALA A C 1
ATOM 2478 O O . ALA A 1 327 ? -70.412 -16.637 104.046 1.00 67.31 327 ALA A O 1
ATOM 2479 N N . LEU A 1 328 ? -69.338 -17.928 105.538 1.00 74.44 328 LEU A N 1
ATOM 2480 C CA . LEU A 1 328 ? -68.591 -16.829 106.161 1.00 74.44 328 LEU A CA 1
ATOM 2481 C C . LEU A 1 328 ? -67.602 -16.161 105.194 1.00 74.44 328 LEU A C 1
ATOM 2483 O O . LEU A 1 328 ? -67.473 -14.936 105.196 1.00 74.44 328 LEU A O 1
ATOM 2487 N N . LEU A 1 329 ? -66.940 -16.934 104.326 1.00 77.19 329 LEU A N 1
ATOM 2488 C CA . LEU A 1 329 ? -66.057 -16.381 103.291 1.00 77.19 329 LEU A CA 1
ATOM 2489 C C . LEU A 1 329 ? -66.829 -15.517 102.287 1.00 77.19 329 LEU A C 1
ATOM 2491 O O . LEU A 1 329 ? -66.404 -14.402 101.981 1.00 77.19 329 LEU A O 1
ATOM 2495 N N . LYS A 1 330 ? -67.989 -15.993 101.819 1.00 77.38 330 LYS A N 1
ATOM 2496 C CA . LYS A 1 330 ? -68.840 -15.237 100.888 1.00 77.38 330 LYS A CA 1
ATOM 2497 C C . LYS A 1 330 ? -69.438 -13.980 101.522 1.00 77.38 330 LYS A C 1
ATOM 2499 O O . LYS A 1 330 ? -69.530 -12.951 100.856 1.00 77.38 330 LYS A O 1
ATOM 2504 N N . LEU A 1 331 ? -69.763 -14.023 102.814 1.00 81.44 331 LEU A N 1
ATOM 2505 C CA . LEU A 1 331 ? -70.184 -12.844 103.574 1.00 81.44 331 LEU A CA 1
ATOM 2506 C C . LEU A 1 331 ? -69.077 -11.783 103.660 1.00 81.44 331 LEU A C 1
ATOM 2508 O O . LEU A 1 331 ? -69.344 -10.597 103.467 1.00 81.44 331 LEU A O 1
ATOM 2512 N N . SER A 1 332 ? -67.838 -12.209 103.918 1.00 79.12 332 SER A N 1
ATOM 2513 C CA . SER A 1 332 ? -66.671 -11.320 103.961 1.00 79.12 332 SER A CA 1
ATOM 2514 C C . SER A 1 332 ? -66.409 -10.656 102.602 1.00 79.12 332 SER A C 1
ATOM 2516 O O . SER A 1 332 ? -66.203 -9.443 102.526 1.00 79.12 332 SER A O 1
ATOM 2518 N N . GLU A 1 333 ? -66.505 -11.424 101.511 1.00 80.31 333 GLU A N 1
ATOM 2519 C CA . GLU A 1 333 ? -66.379 -10.914 100.139 1.00 80.31 333 GLU A CA 1
ATOM 2520 C C . GLU A 1 333 ? -67.443 -9.848 99.830 1.00 80.31 333 GLU A C 1
ATOM 2522 O O . GLU A 1 333 ? -67.120 -8.754 99.358 1.00 80.31 333 GLU A O 1
ATOM 2527 N N . PHE A 1 334 ? -68.702 -10.127 100.178 1.00 86.31 334 PHE A N 1
ATOM 2528 C CA . PHE A 1 334 ? -69.808 -9.182 100.028 1.00 86.31 334 PHE A CA 1
ATOM 2529 C C . PHE A 1 334 ? -69.576 -7.878 100.809 1.00 86.31 334 PHE A C 1
ATOM 2531 O O . PHE A 1 334 ? -69.654 -6.787 100.237 1.00 86.31 334 PHE A O 1
ATOM 2538 N N . GLN A 1 335 ? -69.249 -7.968 102.103 1.00 83.00 335 GLN A N 1
ATOM 2539 C CA . GLN A 1 335 ? -69.022 -6.789 102.947 1.00 83.00 335 GLN A CA 1
ATOM 2540 C C . GLN A 1 335 ? -67.851 -5.933 102.445 1.00 83.00 335 GLN A C 1
ATOM 2542 O O . GLN A 1 335 ? -67.927 -4.702 102.485 1.00 83.00 335 GLN A O 1
ATOM 2547 N N . SER A 1 336 ? -66.789 -6.573 101.948 1.00 83.06 336 SER A N 1
ATOM 2548 C CA . SER A 1 336 ? -65.648 -5.888 101.338 1.00 83.06 336 SER A CA 1
ATOM 2549 C C . SER A 1 336 ? -66.057 -5.139 100.063 1.00 83.06 336 SER A C 1
ATOM 2551 O O . SER A 1 336 ? -65.779 -3.947 99.932 1.00 83.06 336 SER A O 1
ATOM 2553 N N . SER A 1 337 ? -66.812 -5.790 99.168 1.00 81.62 337 SER A N 1
ATOM 2554 C CA . SER A 1 337 ? -67.296 -5.183 97.917 1.00 81.62 337 SER A CA 1
ATOM 2555 C C . SER A 1 337 ? -68.187 -3.959 98.161 1.00 81.62 337 SER A C 1
ATOM 2557 O O . SER A 1 337 ? -67.980 -2.912 97.548 1.00 81.62 337 SER A O 1
ATOM 2559 N N . ILE A 1 338 ? -69.154 -4.053 99.083 1.00 82.25 338 ILE A N 1
ATOM 2560 C CA . ILE A 1 338 ? -70.049 -2.930 99.416 1.00 82.25 338 ILE A CA 1
ATOM 2561 C C . ILE A 1 338 ? -69.266 -1.756 100.012 1.00 82.25 338 ILE A C 1
ATOM 2563 O O . ILE A 1 338 ? -69.542 -0.604 99.679 1.00 82.25 338 ILE A O 1
ATOM 2567 N N . ARG A 1 339 ? -68.261 -2.027 100.855 1.00 81.00 339 ARG A N 1
ATOM 2568 C CA . ARG A 1 339 ? -67.406 -0.978 101.424 1.00 81.00 339 ARG A CA 1
ATOM 2569 C C . ARG A 1 339 ? -66.569 -0.284 100.350 1.00 81.00 339 ARG A C 1
ATOM 2571 O O . ARG A 1 339 ? -66.537 0.941 100.328 1.00 81.00 339 ARG A O 1
ATOM 2578 N N . MET A 1 340 ? -65.959 -1.049 99.446 1.00 80.44 340 MET A N 1
ATOM 2579 C CA . MET A 1 340 ? -65.136 -0.505 98.363 1.00 80.44 340 MET A CA 1
ATOM 2580 C C . MET A 1 340 ? -65.953 0.396 97.427 1.00 80.44 340 MET A C 1
ATOM 2582 O O . MET A 1 340 ? -65.509 1.489 97.085 1.00 80.44 340 MET A O 1
ATOM 2586 N N . ASN A 1 341 ? -67.175 -0.014 97.074 1.00 76.38 341 ASN A N 1
ATOM 2587 C CA . ASN A 1 341 ? -68.065 0.815 96.257 1.00 76.38 341 ASN A CA 1
ATOM 2588 C C . ASN A 1 341 ? -68.506 2.087 97.006 1.00 76.38 341 ASN A C 1
ATOM 2590 O O . ASN A 1 341 ? -68.548 3.165 96.415 1.00 76.38 341 ASN A O 1
ATOM 2594 N N . ALA A 1 342 ? -68.759 1.994 98.317 1.00 74.75 342 ALA A N 1
ATOM 2595 C CA . ALA A 1 342 ? -69.191 3.130 99.133 1.00 74.75 342 ALA A CA 1
ATOM 2596 C C . ALA A 1 342 ? -68.102 4.180 99.420 1.00 74.75 342 ALA A C 1
ATOM 2598 O O . ALA A 1 342 ? -68.394 5.323 99.786 1.00 74.75 342 ALA A O 1
ATOM 2599 N N . GLU A 1 343 ? -66.832 3.815 99.265 1.00 78.19 343 GLU A N 1
ATOM 2600 C CA . GLU A 1 343 ? -65.708 4.744 99.385 1.00 78.19 343 GLU A CA 1
ATOM 2601 C C . GLU A 1 343 ? -65.509 5.604 98.125 1.00 78.19 343 GLU A C 1
ATOM 2603 O O . GLU A 1 343 ? -64.797 6.611 98.183 1.00 78.19 343 GLU A O 1
ATOM 2608 N N . SER A 1 344 ? -66.179 5.284 97.009 1.00 78.62 344 SER A N 1
ATOM 2609 C CA . SER A 1 344 ? -66.078 6.089 95.791 1.00 78.62 344 SER A CA 1
ATOM 2610 C C . SER A 1 344 ? -66.675 7.490 95.978 1.00 78.62 344 SER A C 1
ATOM 2612 O O . SER A 1 344 ? -67.782 7.678 96.496 1.00 78.62 344 SER A O 1
ATOM 2614 N N . LYS A 1 345 ? -65.927 8.509 95.536 1.00 72.38 345 LYS A N 1
ATOM 2615 C CA . LYS A 1 345 ? -66.351 9.920 95.591 1.00 72.38 345 LYS A CA 1
ATOM 2616 C C . LYS A 1 345 ? -67.365 10.289 94.507 1.00 72.38 345 LYS A C 1
ATOM 2618 O O . LYS A 1 345 ? -68.111 11.237 94.706 1.00 72.38 345 LYS A O 1
ATOM 2623 N N . TYR A 1 346 ? -67.391 9.546 93.404 1.00 72.12 346 TYR A N 1
ATOM 2624 C CA . TYR A 1 346 ? -68.295 9.751 92.275 1.00 72.12 346 TYR A CA 1
ATOM 2625 C C . TYR A 1 346 ? -68.910 8.405 91.891 1.00 72.12 346 TYR A C 1
ATOM 2627 O O . TYR A 1 346 ? -68.194 7.403 91.845 1.00 72.12 346 TYR A O 1
ATOM 2635 N N . GLY A 1 347 ? -70.204 8.379 91.600 1.00 73.62 347 GLY A N 1
ATOM 2636 C CA . GLY A 1 347 ? -70.898 7.173 91.159 1.00 73.62 347 GLY A CA 1
ATOM 2637 C C . GLY A 1 347 ? -72.174 7.514 90.406 1.00 73.62 347 GLY A C 1
ATOM 2638 O O . GLY A 1 347 ? -72.645 8.652 90.442 1.00 73.62 347 GLY A O 1
ATOM 2639 N N . VAL A 1 348 ? -72.697 6.532 89.676 1.00 79.69 348 VAL A N 1
ATOM 2640 C CA . VAL A 1 348 ? -73.915 6.663 88.864 1.00 79.69 348 VAL A CA 1
ATOM 2641 C C . VAL A 1 348 ? -74.971 5.688 89.389 1.00 79.69 348 VAL A C 1
ATOM 2643 O O . VAL A 1 348 ? -74.655 4.725 90.082 1.00 79.69 348 VAL A O 1
ATOM 2646 N N . ALA A 1 349 ? -76.243 5.905 89.050 1.00 76.81 349 ALA A N 1
ATOM 2647 C CA . ALA A 1 349 ? -77.355 5.026 89.426 1.00 76.81 349 ALA A CA 1
ATOM 2648 C C . ALA A 1 349 ? -77.089 3.522 89.161 1.00 76.81 349 ALA A C 1
ATOM 2650 O O . ALA A 1 349 ? -77.462 2.685 89.978 1.00 76.81 349 ALA A O 1
ATOM 2651 N N . ALA A 1 350 ? -76.357 3.177 88.094 1.00 81.12 350 ALA A N 1
ATOM 2652 C CA . ALA A 1 350 ? -75.966 1.798 87.779 1.00 81.12 350 ALA A CA 1
ATOM 2653 C C . ALA A 1 350 ? -75.063 1.144 88.850 1.00 81.12 350 ALA A C 1
ATOM 2655 O O . ALA A 1 350 ? -75.116 -0.068 89.065 1.00 81.12 350 ALA A O 1
ATOM 2656 N N . ASP A 1 351 ? -74.250 1.929 89.559 1.00 81.81 351 ASP A N 1
ATOM 2657 C CA . ASP A 1 351 ? -73.414 1.417 90.649 1.00 81.81 351 ASP A CA 1
ATOM 2658 C C . ASP A 1 351 ? -74.264 1.088 91.885 1.00 81.81 351 ASP A C 1
ATOM 2660 O O . ASP A 1 351 ? -74.012 0.091 92.567 1.00 81.81 351 ASP A O 1
ATOM 2664 N N . LEU A 1 352 ? -75.326 1.867 92.130 1.00 82.06 352 LEU A N 1
ATOM 2665 C CA . LEU A 1 352 ? -76.314 1.567 93.170 1.00 82.06 352 LEU A CA 1
ATOM 2666 C C . LEU A 1 352 ? -77.108 0.299 92.827 1.00 82.06 352 LEU A C 1
ATOM 2668 O O . LEU A 1 352 ? -77.332 -0.527 93.711 1.00 82.06 352 LEU A O 1
ATOM 2672 N N . GLU A 1 353 ? -77.466 0.098 91.554 1.00 82.62 353 GLU A N 1
ATOM 2673 C CA . GLU A 1 353 ? -78.092 -1.147 91.080 1.00 82.62 353 GLU A CA 1
ATOM 2674 C C . GLU A 1 353 ? -77.191 -2.356 91.324 1.00 82.62 353 GLU A C 1
ATOM 2676 O O . GLU A 1 353 ? -77.649 -3.377 91.836 1.00 82.62 353 GLU A O 1
ATOM 2681 N N . LYS A 1 354 ? -75.890 -2.232 91.040 1.00 84.06 354 LYS A N 1
ATOM 2682 C CA . LYS A 1 354 ? -74.920 -3.298 91.301 1.00 84.06 354 LYS A CA 1
ATOM 2683 C C . LYS A 1 354 ? -74.812 -3.618 92.792 1.00 84.06 354 LYS A C 1
ATOM 2685 O O . LYS A 1 354 ? -74.817 -4.789 93.163 1.00 84.06 354 LYS A O 1
ATOM 2690 N N . MET A 1 355 ? -74.750 -2.605 93.657 1.00 82.81 355 MET A N 1
ATOM 2691 C CA . MET A 1 355 ? -74.722 -2.810 95.112 1.00 82.81 355 MET A CA 1
ATOM 2692 C C . MET A 1 355 ? -76.020 -3.445 95.632 1.00 82.81 355 MET A C 1
ATOM 2694 O O . MET A 1 355 ? -75.979 -4.314 96.509 1.00 82.81 355 MET A O 1
ATOM 2698 N N . ALA A 1 356 ? -77.169 -3.053 95.080 1.00 82.31 356 ALA A N 1
ATOM 2699 C CA . ALA A 1 356 ? -78.460 -3.630 95.429 1.00 82.31 356 ALA A CA 1
ATOM 2700 C C . ALA A 1 356 ? -78.567 -5.096 94.970 1.00 82.31 356 ALA A C 1
ATOM 2702 O O . ALA A 1 356 ? -78.953 -5.952 95.763 1.00 82.31 356 ALA A O 1
ATOM 2703 N N . ALA A 1 357 ? -78.122 -5.414 93.750 1.00 84.12 357 ALA A N 1
ATOM 2704 C CA . ALA A 1 357 ? -78.071 -6.781 93.230 1.00 84.12 357 ALA A CA 1
ATOM 2705 C C . ALA A 1 357 ? -77.159 -7.687 94.074 1.00 84.12 357 ALA A C 1
ATOM 2707 O O . ALA A 1 357 ? -77.568 -8.776 94.474 1.00 84.12 357 ALA A O 1
ATOM 2708 N N . GLN A 1 358 ? -75.966 -7.204 94.440 1.00 83.75 358 GLN A N 1
ATOM 2709 C CA . GLN A 1 358 ? -75.053 -7.926 95.336 1.00 83.75 358 GLN A CA 1
ATOM 2710 C C . GLN A 1 358 ? -75.683 -8.200 96.711 1.00 83.75 358 GLN A C 1
ATOM 2712 O O . GLN A 1 358 ? -75.456 -9.256 97.302 1.00 83.75 358 GLN A O 1
ATOM 2717 N N . THR A 1 359 ? -76.491 -7.264 97.219 1.00 84.00 359 THR A N 1
ATOM 2718 C CA . THR A 1 359 ? -77.205 -7.420 98.497 1.00 84.00 359 THR A CA 1
ATOM 2719 C C . THR A 1 359 ? -78.278 -8.505 98.405 1.00 84.00 359 THR A C 1
ATOM 2721 O O . THR A 1 359 ? -78.423 -9.310 99.322 1.00 84.00 359 THR A O 1
ATOM 2724 N N . THR A 1 360 ? -78.985 -8.597 97.283 1.00 82.62 360 THR A N 1
ATOM 2725 C CA . THR A 1 360 ? -79.970 -9.660 97.047 1.00 82.62 360 THR A CA 1
ATOM 2726 C C . THR A 1 360 ? -79.312 -11.027 96.860 1.00 82.62 360 THR A C 1
ATOM 2728 O O . THR A 1 360 ? -79.794 -12.024 97.397 1.00 82.62 360 THR A O 1
ATOM 2731 N N . GLU A 1 361 ? -78.184 -11.098 96.151 1.00 82.88 361 GLU A N 1
ATOM 2732 C CA . GLU A 1 361 ? -77.447 -12.350 95.949 1.00 82.88 361 GLU A CA 1
ATOM 2733 C C . GLU A 1 361 ? -76.966 -12.961 97.267 1.00 82.88 361 GLU A C 1
ATOM 2735 O O . GLU A 1 361 ? -77.166 -14.156 97.493 1.00 82.88 361 GLU A O 1
ATOM 2740 N N . ILE A 1 362 ? -76.382 -12.159 98.166 1.00 83.19 362 ILE A N 1
ATOM 2741 C 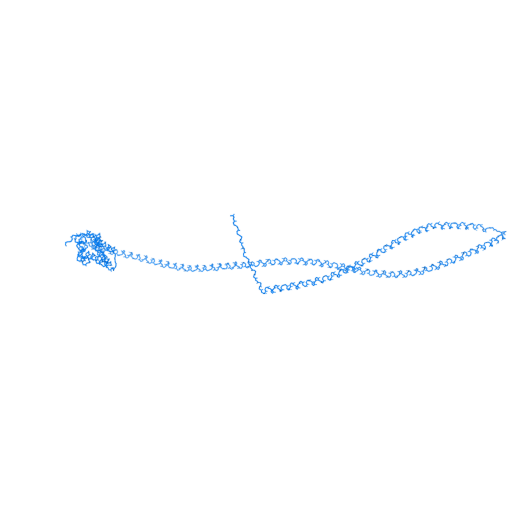CA . ILE A 1 362 ? -75.904 -12.682 99.450 1.00 83.19 362 ILE A CA 1
ATOM 2742 C C . ILE A 1 362 ? -77.061 -13.123 100.354 1.00 83.19 362 ILE A C 1
ATOM 2744 O O . ILE A 1 362 ? -76.943 -14.142 101.032 1.00 83.19 362 ILE A O 1
ATOM 2748 N N . VAL A 1 363 ? -78.196 -12.416 100.328 1.00 81.12 363 VAL A N 1
ATOM 2749 C CA . VAL A 1 363 ? -79.389 -12.816 101.087 1.00 81.12 363 VAL A CA 1
ATOM 2750 C C . VAL A 1 363 ? -79.927 -14.145 100.563 1.00 81.12 363 VAL A C 1
ATOM 2752 O O . VAL A 1 363 ? -80.097 -15.073 101.347 1.00 81.12 363 VAL A O 1
ATOM 2755 N N . ASN A 1 364 ? -80.070 -14.295 99.244 1.00 82.19 364 ASN A N 1
ATOM 2756 C CA . ASN A 1 364 ? -80.534 -15.542 98.632 1.00 82.19 364 ASN A CA 1
ATOM 2757 C C . ASN A 1 364 ? -79.599 -16.728 98.909 1.00 82.19 364 ASN A C 1
ATOM 2759 O O . ASN A 1 364 ? -80.061 -17.860 99.060 1.00 82.19 364 ASN A O 1
ATOM 2763 N N . LEU A 1 365 ? -78.284 -16.492 98.965 1.00 78.62 365 LEU A N 1
ATOM 2764 C CA . LEU A 1 365 ? -77.314 -17.524 99.331 1.00 78.62 365 LEU A CA 1
ATOM 2765 C C . LEU A 1 365 ? -77.493 -17.965 100.785 1.00 78.62 365 LEU A C 1
ATOM 2767 O O . LEU A 1 365 ? -77.527 -19.165 101.043 1.00 78.62 365 LEU A O 1
ATOM 2771 N N . PHE A 1 366 ? -77.648 -17.026 101.718 1.00 78.31 366 PHE A N 1
ATOM 2772 C CA . PHE A 1 366 ? -77.869 -17.354 103.128 1.00 78.31 366 PHE A CA 1
ATOM 2773 C C . PHE A 1 366 ? -79.235 -18.002 103.373 1.00 78.31 366 PHE A C 1
ATOM 2775 O O . PHE A 1 366 ? -79.314 -18.960 104.135 1.00 78.31 366 PHE A O 1
ATOM 2782 N N . ASP A 1 367 ? -80.285 -17.572 102.675 1.00 74.81 367 ASP A N 1
ATOM 2783 C CA . ASP A 1 367 ? -81.606 -18.198 102.770 1.00 74.81 367 ASP A CA 1
ATOM 2784 C C . ASP A 1 367 ? -81.589 -19.627 102.213 1.00 74.81 367 ASP A C 1
ATOM 2786 O O . ASP A 1 367 ? -82.122 -20.542 102.841 1.00 74.81 367 ASP A O 1
ATOM 2790 N N . ARG A 1 368 ? -80.900 -19.866 101.088 1.00 76.38 368 ARG A N 1
ATOM 2791 C CA . ARG A 1 368 ? -80.711 -21.222 100.550 1.00 76.38 368 ARG A CA 1
ATOM 2792 C C . ARG A 1 368 ? -79.923 -22.103 101.515 1.00 76.38 368 ARG A C 1
ATOM 2794 O O . ARG A 1 368 ? -80.351 -23.215 101.803 1.00 76.38 368 ARG A O 1
ATOM 2801 N N . LEU A 1 369 ? -78.815 -21.594 102.052 1.00 71.12 369 LEU A N 1
ATOM 2802 C CA . LEU A 1 369 ? -78.004 -22.315 103.033 1.00 71.12 369 LEU A CA 1
ATOM 2803 C C . LEU A 1 369 ? -78.779 -22.593 104.326 1.00 71.12 369 LEU A C 1
ATOM 2805 O O . LEU A 1 369 ? -78.597 -23.649 104.923 1.00 71.12 369 LEU A O 1
ATOM 2809 N N . SER A 1 370 ? -79.665 -21.687 104.739 1.00 70.25 370 SER A N 1
ATOM 2810 C CA . SER A 1 370 ? -80.533 -21.870 105.902 1.00 70.25 370 SER A CA 1
ATOM 2811 C C . SER A 1 370 ? -81.619 -22.926 105.669 1.00 70.25 370 SER A C 1
ATOM 2813 O O . SER A 1 370 ? -81.950 -23.673 106.589 1.00 70.25 370 SER A O 1
ATOM 2815 N N . ILE A 1 371 ? -82.165 -23.019 104.452 1.00 70.00 371 ILE A N 1
ATOM 2816 C CA . ILE A 1 371 ? -83.120 -24.073 104.077 1.00 70.00 371 ILE A CA 1
ATOM 2817 C C . ILE A 1 371 ? -82.410 -25.431 104.008 1.00 70.00 371 ILE A C 1
ATOM 2819 O O . ILE A 1 371 ? -82.925 -26.421 104.521 1.00 70.00 371 ILE A O 1
ATOM 2823 N N . GLU A 1 372 ? -81.220 -25.478 103.406 1.00 64.25 372 GLU A N 1
ATOM 2824 C CA . GLU A 1 372 ? -80.442 -26.708 103.226 1.00 64.25 372 GLU A CA 1
ATOM 2825 C C . GLU A 1 372 ? -79.869 -27.265 104.537 1.00 64.25 372 GLU A C 1
ATOM 2827 O O . GLU A 1 372 ? -79.751 -28.481 104.676 1.00 64.25 372 GLU A O 1
ATOM 2832 N N . SER A 1 373 ? -79.521 -26.406 105.501 1.00 60.97 373 SER A N 1
ATOM 2833 C CA . SER A 1 373 ? -78.990 -26.825 106.807 1.00 60.97 373 SER A CA 1
ATOM 2834 C C . SER A 1 373 ? -80.076 -27.133 107.842 1.00 60.97 373 SER A C 1
ATOM 2836 O O . SER A 1 373 ? -79.772 -27.628 108.926 1.00 60.97 373 SER A O 1
ATOM 2838 N N . GLY A 1 374 ? -81.346 -26.814 107.554 1.00 58.72 374 GLY A N 1
ATOM 2839 C CA . GLY A 1 374 ? -82.459 -26.938 108.504 1.00 58.72 374 GLY A CA 1
ATOM 2840 C C . GLY A 1 374 ? -82.342 -26.033 109.742 1.00 58.72 374 GLY A C 1
ATOM 2841 O O . GLY A 1 374 ? -83.239 -26.032 110.587 1.00 58.72 374 GLY A O 1
ATOM 2842 N N . GLN A 1 375 ? -81.265 -25.248 109.854 1.00 58.16 375 GLN A N 1
ATOM 2843 C CA . GLN A 1 375 ? -81.040 -24.266 110.902 1.00 58.16 375 GLN A CA 1
ATOM 2844 C C . GLN A 1 375 ? -81.329 -22.871 110.357 1.00 58.16 375 GLN A C 1
ATOM 2846 O O . GLN A 1 375 ? -80.890 -22.488 109.273 1.00 58.16 375 GLN A O 1
ATOM 2851 N N . LYS A 1 376 ? -82.097 -22.097 111.127 1.00 51.25 376 LYS A N 1
ATOM 2852 C CA . LYS A 1 376 ? -82.515 -20.735 110.787 1.00 51.25 376 LYS A CA 1
ATOM 2853 C C . LYS A 1 376 ? -81.300 -19.795 110.871 1.00 51.25 376 LYS A C 1
ATOM 2855 O O . LYS A 1 376 ? -81.107 -19.124 111.878 1.00 51.25 376 LYS A O 1
ATOM 2860 N N . MET A 1 377 ? -80.483 -19.761 109.820 1.00 60.97 377 MET A N 1
ATOM 2861 C CA . MET A 1 377 ? -79.339 -18.866 109.634 1.00 60.97 377 MET A CA 1
ATOM 2862 C C . MET A 1 377 ? -79.593 -17.890 108.468 1.00 60.97 377 MET A C 1
ATOM 2864 O O . MET A 1 377 ? -78.791 -17.832 107.533 1.00 60.97 377 MET A O 1
ATOM 2868 N N . PRO A 1 378 ? -80.710 -17.127 108.469 1.00 65.62 378 PRO A N 1
ATOM 2869 C CA . PRO A 1 378 ? -80.861 -16.041 107.513 1.00 65.62 378 PRO A CA 1
ATOM 2870 C C . PRO A 1 378 ? -79.771 -14.998 107.776 1.00 65.62 378 PRO A C 1
ATOM 2872 O O . PRO A 1 378 ? -79.288 -14.860 108.906 1.00 65.62 378 PRO A O 1
ATOM 2875 N N . LEU A 1 379 ? -79.394 -14.242 106.743 1.00 70.50 379 LEU A N 1
ATOM 2876 C CA . LEU A 1 379 ? -78.417 -13.160 106.883 1.00 70.50 379 LEU A CA 1
ATOM 2877 C C . LEU A 1 379 ? -78.815 -12.259 108.072 1.00 70.50 379 LEU A C 1
ATOM 2879 O O . LEU A 1 379 ? -79.977 -11.840 108.112 1.00 70.50 379 LEU A O 1
ATOM 2883 N N . PRO A 1 380 ? -77.913 -11.933 109.021 1.00 74.69 380 PRO A N 1
ATOM 2884 C CA . PRO A 1 380 ? -78.264 -11.079 110.150 1.00 74.69 380 PRO A CA 1
ATOM 2885 C C . PRO A 1 380 ? -78.890 -9.767 109.671 1.00 74.69 380 PRO A C 1
ATOM 2887 O O . PRO A 1 380 ? -78.410 -9.136 108.722 1.00 74.69 380 PRO A O 1
ATOM 2890 N N . HIS A 1 381 ? -79.987 -9.368 110.310 1.00 74.06 381 HIS A N 1
ATOM 2891 C CA . HIS A 1 381 ? -80.769 -8.196 109.923 1.00 74.06 381 HIS A CA 1
ATOM 2892 C C . HIS A 1 381 ? -79.922 -6.913 109.928 1.00 74.06 381 HIS A C 1
ATOM 2894 O O . HIS A 1 381 ? -80.086 -6.042 109.077 1.00 74.06 381 HIS A O 1
ATOM 2900 N N . GLU A 1 382 ? -78.937 -6.847 110.819 1.00 76.94 382 GLU A N 1
ATOM 2901 C CA . GLU A 1 382 ? -77.963 -5.768 110.933 1.00 76.94 382 GLU A CA 1
ATOM 2902 C C . GLU A 1 382 ? -77.118 -5.625 109.664 1.00 76.94 382 GLU A C 1
ATOM 2904 O O . GLU A 1 382 ? -76.800 -4.508 109.260 1.00 76.94 382 GLU A O 1
ATOM 2909 N N . VAL A 1 383 ? -76.778 -6.736 109.001 1.00 79.75 383 VAL A N 1
ATOM 2910 C CA . VAL A 1 383 ? -76.003 -6.718 107.752 1.00 79.75 383 VAL A CA 1
ATOM 2911 C C . VAL A 1 383 ? -76.868 -6.227 106.594 1.00 79.75 383 VAL A C 1
ATOM 2913 O O . VAL A 1 383 ? -76.388 -5.437 105.780 1.00 79.75 383 VAL A O 1
ATOM 2916 N N . ARG A 1 384 ? -78.153 -6.614 106.552 1.00 81.19 384 ARG A N 1
ATOM 2917 C CA . ARG A 1 384 ? -79.111 -6.088 105.562 1.00 81.19 384 ARG A CA 1
ATOM 2918 C C . ARG A 1 384 ? -79.311 -4.582 105.729 1.00 81.19 384 ARG A C 1
ATOM 2920 O O . ARG A 1 384 ? -79.169 -3.828 104.768 1.00 81.19 384 ARG A O 1
ATOM 2927 N N . GLN A 1 385 ? -79.558 -4.134 106.961 1.00 82.06 385 GLN A N 1
ATOM 2928 C CA . GLN A 1 385 ? -79.700 -2.713 107.287 1.00 82.06 385 GLN A CA 1
ATOM 2929 C C . GLN A 1 385 ? -78.428 -1.915 107.003 1.00 82.06 385 GLN A C 1
ATOM 2931 O O . GLN A 1 385 ? -78.495 -0.782 106.527 1.00 82.06 385 GLN A O 1
ATOM 2936 N N . TRP A 1 386 ? -77.260 -2.493 107.288 1.00 86.69 386 TRP A N 1
ATOM 2937 C CA . TRP A 1 386 ? -75.979 -1.866 106.990 1.00 86.69 386 TRP A CA 1
ATOM 2938 C C . TRP A 1 386 ? -75.770 -1.698 105.483 1.00 86.69 386 TRP A C 1
ATOM 2940 O O . TRP A 1 386 ? -75.400 -0.606 105.057 1.00 86.69 386 TRP A O 1
ATOM 2950 N N . ALA A 1 387 ? -76.049 -2.727 104.679 1.00 83.06 387 ALA A N 1
ATOM 2951 C CA . ALA A 1 387 ? -75.885 -2.671 103.228 1.00 83.06 387 ALA A CA 1
ATOM 2952 C C . ALA A 1 387 ? -76.825 -1.635 102.590 1.00 83.06 387 ALA A C 1
ATOM 2954 O O . ALA A 1 387 ? -76.361 -0.747 101.877 1.00 83.06 387 ALA A O 1
ATOM 2955 N N . VAL A 1 388 ? -78.122 -1.670 102.921 1.00 83.81 388 VAL A N 1
ATOM 2956 C CA . VAL A 1 388 ? -79.103 -0.688 102.421 1.00 83.81 388 VAL A CA 1
ATOM 2957 C C . VAL A 1 388 ? -78.777 0.720 102.915 1.00 83.81 388 VAL A C 1
ATOM 2959 O O . VAL A 1 388 ? -78.819 1.676 102.143 1.00 83.81 388 VAL A O 1
ATOM 2962 N N . GLY A 1 389 ? -78.368 0.859 104.178 1.00 83.38 389 GLY A N 1
ATOM 2963 C CA . GLY A 1 389 ? -77.903 2.131 104.717 1.00 83.38 389 GLY A CA 1
ATOM 2964 C C . GLY A 1 389 ? -76.682 2.669 103.971 1.00 83.38 389 GLY A C 1
ATOM 2965 O O . GLY A 1 389 ? -76.621 3.860 103.689 1.00 83.38 389 GLY A O 1
ATOM 2966 N N . LYS A 1 390 ? -75.729 1.814 103.593 1.00 84.81 390 LYS A N 1
ATOM 2967 C CA . LYS A 1 390 ? -74.566 2.234 102.805 1.00 84.81 390 LYS A CA 1
ATOM 2968 C C . LYS A 1 390 ? -74.950 2.664 101.396 1.00 84.81 390 LYS A C 1
ATOM 2970 O O . LYS A 1 390 ? -74.412 3.660 100.933 1.00 84.81 390 LYS A O 1
ATOM 2975 N N . ILE A 1 391 ? -75.898 1.986 100.753 1.00 84.69 391 ILE A N 1
ATOM 2976 C CA . ILE A 1 391 ? -76.414 2.392 99.437 1.00 84.69 391 ILE A CA 1
ATOM 2977 C C . ILE A 1 391 ? -77.067 3.783 99.517 1.00 84.69 391 ILE A C 1
ATOM 2979 O O . ILE A 1 391 ? -76.797 4.626 98.667 1.00 84.69 391 ILE A O 1
ATOM 2983 N N . LEU A 1 392 ? -77.847 4.064 100.568 1.00 83.19 392 LEU A N 1
ATOM 2984 C CA . LEU A 1 392 ? -78.442 5.390 100.791 1.00 83.19 392 LEU A CA 1
ATOM 2985 C C . LEU A 1 392 ? -77.388 6.478 101.055 1.00 83.19 392 LEU A C 1
ATOM 2987 O O . LEU A 1 392 ? -77.500 7.565 100.499 1.00 83.19 392 LEU A O 1
ATOM 2991 N N . ASP A 1 393 ? -76.340 6.182 101.833 1.00 83.19 393 ASP A N 1
ATOM 2992 C CA . ASP A 1 393 ? -75.218 7.116 102.046 1.00 83.19 393 ASP A CA 1
ATOM 2993 C C . ASP A 1 393 ? -74.481 7.435 100.728 1.00 83.19 393 ASP A C 1
ATOM 2995 O O . ASP A 1 393 ? -74.008 8.553 100.525 1.00 83.19 393 ASP A O 1
ATOM 2999 N N . CYS A 1 394 ? -74.356 6.450 99.830 1.00 83.69 394 CYS A N 1
ATOM 3000 C CA . CYS A 1 394 ? -73.749 6.653 98.511 1.00 83.69 394 CYS A CA 1
ATOM 3001 C C . CYS A 1 394 ? -74.643 7.512 97.624 1.00 83.69 394 CYS A C 1
ATOM 3003 O O . CYS A 1 394 ? -74.153 8.407 96.944 1.00 83.69 394 CYS A O 1
ATOM 3005 N N . ALA A 1 395 ? -75.950 7.261 97.660 1.00 83.25 395 ALA A N 1
ATOM 3006 C CA . ALA A 1 395 ? -76.921 8.021 96.895 1.00 83.25 395 ALA A CA 1
ATOM 3007 C C . ALA A 1 395 ? -76.984 9.497 97.317 1.00 83.25 395 ALA A C 1
ATOM 3009 O O . ALA A 1 395 ? -77.079 10.356 96.445 1.00 83.25 395 ALA A O 1
ATOM 3010 N N . ASP A 1 396 ? -76.861 9.788 98.617 1.00 82.81 396 ASP A N 1
ATOM 3011 C CA . ASP A 1 396 ? -76.710 11.154 99.136 1.00 82.81 396 ASP A CA 1
ATOM 3012 C C . ASP A 1 396 ? -75.433 11.811 98.598 1.00 82.81 396 ASP A C 1
ATOM 3014 O O . ASP A 1 396 ? -75.467 12.861 97.960 1.00 82.81 396 ASP A O 1
ATOM 3018 N N . ARG A 1 397 ? -74.291 11.128 98.764 1.00 82.88 397 ARG A N 1
ATOM 3019 C CA . ARG A 1 397 ? -72.985 11.627 98.311 1.00 82.88 397 ARG A CA 1
ATOM 3020 C C . ARG A 1 397 ? -72.927 11.873 96.801 1.00 82.88 397 ARG A C 1
ATOM 3022 O O . ARG A 1 397 ? -72.185 12.749 96.365 1.00 82.88 397 ARG A O 1
ATOM 3029 N N . TRP A 1 398 ? -73.643 11.080 96.010 1.00 83.69 398 TRP A N 1
ATOM 3030 C CA . TRP A 1 398 ? -73.688 11.192 94.550 1.00 83.69 398 TRP A CA 1
ATOM 3031 C C . TRP A 1 398 ? -74.895 12.003 94.049 1.00 83.69 398 TRP A C 1
ATOM 3033 O O . TRP A 1 398 ? -75.148 12.025 92.847 1.00 83.69 398 TRP A O 1
ATOM 3043 N N . GLU A 1 399 ? -75.624 12.667 94.956 1.00 81.31 399 GLU A N 1
ATOM 3044 C CA . GLU A 1 399 ? -76.781 13.531 94.676 1.00 81.31 399 GLU A CA 1
ATOM 3045 C C . GLU A 1 399 ? -77.873 12.857 93.817 1.00 81.31 399 GLU A C 1
ATOM 3047 O O . GLU A 1 399 ? -78.546 13.488 92.996 1.00 81.31 399 GLU A O 1
ATOM 3052 N N . VAL A 1 400 ? -78.078 11.548 93.999 1.00 81.31 400 VAL A N 1
ATOM 3053 C CA . VAL A 1 400 ? -79.094 10.784 93.262 1.00 81.31 400 VAL A CA 1
ATOM 3054 C C . VAL A 1 400 ? -80.473 11.050 93.865 1.00 81.31 400 VAL A C 1
ATOM 3056 O O . VAL A 1 400 ? -80.653 11.033 95.086 1.00 81.31 400 VAL A O 1
ATOM 3059 N N . ARG A 1 401 ? -81.477 11.285 93.010 1.00 83.62 401 ARG A N 1
ATOM 3060 C CA . ARG A 1 401 ? -82.851 11.573 93.443 1.00 83.62 401 ARG A CA 1
ATOM 3061 C C . ARG A 1 401 ? -83.457 10.383 94.177 1.00 83.62 401 ARG A C 1
ATOM 3063 O O . ARG A 1 401 ? -83.350 9.246 93.724 1.00 83.62 401 ARG A O 1
ATOM 3070 N N . PHE A 1 402 ? -84.194 10.671 95.249 1.00 83.12 402 PHE A N 1
ATOM 3071 C CA . PHE A 1 402 ? -84.844 9.651 96.069 1.00 83.12 402 PHE A CA 1
ATOM 3072 C C . PHE A 1 402 ? -85.710 8.676 95.256 1.00 83.12 402 PHE A C 1
ATOM 3074 O O . PHE A 1 402 ? -85.620 7.474 95.469 1.00 83.12 402 PHE A O 1
ATOM 3081 N N . GLY A 1 403 ? -86.494 9.170 94.290 1.00 80.00 403 GLY A N 1
ATOM 3082 C CA . GLY A 1 403 ? -87.354 8.319 93.458 1.00 80.00 403 GLY A CA 1
ATOM 3083 C C . GLY A 1 403 ? -86.582 7.280 92.635 1.00 80.00 403 GLY A C 1
ATOM 3084 O O . GLY A 1 403 ? -87.019 6.135 92.532 1.00 80.00 403 GLY A O 1
ATOM 3085 N N . ASP A 1 404 ? -85.404 7.643 92.120 1.00 81.12 404 ASP A N 1
ATOM 3086 C CA . ASP A 1 404 ? -84.561 6.732 91.339 1.00 81.12 404 ASP A CA 1
ATOM 3087 C C . ASP A 1 404 ? -83.923 5.679 92.255 1.00 81.12 404 ASP A C 1
ATOM 3089 O O . ASP A 1 404 ? -83.966 4.484 91.969 1.00 81.12 404 ASP A O 1
ATOM 3093 N N . VAL A 1 405 ? -83.421 6.105 93.417 1.00 82.88 405 VAL A N 1
ATOM 3094 C CA . VAL A 1 405 ? -82.844 5.214 94.438 1.00 82.88 405 VAL A CA 1
ATOM 3095 C C . VAL A 1 405 ? -83.896 4.252 94.984 1.00 82.88 405 VAL A C 1
ATOM 3097 O O . VAL A 1 405 ? -83.633 3.061 95.140 1.00 82.88 405 VAL A O 1
ATOM 3100 N N . TYR A 1 406 ? -85.102 4.751 95.251 1.00 82.75 406 TYR A N 1
ATOM 3101 C CA . TYR A 1 406 ? -86.214 3.948 95.735 1.00 82.75 406 TYR A CA 1
ATOM 3102 C C . TYR A 1 406 ? -86.668 2.933 94.687 1.00 82.75 406 TYR A C 1
ATOM 3104 O O . TYR A 1 406 ? -86.878 1.776 95.034 1.00 82.75 406 TYR A O 1
ATOM 3112 N N . SER A 1 407 ? -86.748 3.320 93.411 1.00 82.81 407 SER A N 1
ATOM 3113 C CA . SER A 1 407 ? -87.057 2.396 92.314 1.00 82.81 407 SER A CA 1
ATOM 3114 C C . SER A 1 407 ? -86.003 1.291 92.199 1.00 82.81 407 SER A C 1
ATOM 3116 O O . SER A 1 407 ? -86.351 0.112 92.153 1.00 82.81 407 SER A O 1
ATOM 3118 N N . ILE A 1 408 ? -84.716 1.646 92.251 1.00 82.62 408 ILE A N 1
ATOM 3119 C CA . ILE A 1 408 ? -83.601 0.687 92.207 1.00 82.62 408 ILE A CA 1
ATOM 3120 C C . ILE A 1 408 ? -83.675 -0.295 93.377 1.00 82.62 408 ILE A C 1
ATOM 3122 O O . ILE A 1 408 ? -83.623 -1.507 93.175 1.00 82.62 408 ILE A O 1
ATOM 3126 N N . LEU A 1 409 ? -83.849 0.210 94.600 1.00 81.00 409 LEU A N 1
ATOM 3127 C CA . LEU A 1 409 ? -83.950 -0.633 95.788 1.00 81.00 409 LEU A CA 1
ATOM 3128 C C . LEU A 1 409 ? -85.218 -1.498 95.758 1.00 81.00 409 LEU A C 1
ATOM 3130 O O . LEU A 1 409 ? -85.153 -2.689 96.042 1.00 81.00 409 LEU A O 1
ATOM 3134 N N . SER A 1 410 ? -86.363 -0.942 95.366 1.00 81.31 410 SER A N 1
ATOM 3135 C CA . SER A 1 410 ? -87.631 -1.675 95.292 1.00 81.31 410 SER A CA 1
ATOM 3136 C C . SER A 1 410 ? -87.583 -2.790 94.244 1.00 81.31 410 SER A C 1
ATOM 3138 O O . SER A 1 410 ? -88.055 -3.895 94.510 1.00 81.31 410 SER A O 1
ATOM 3140 N N . ASN A 1 411 ? -86.947 -2.542 93.094 1.00 83.69 411 ASN A N 1
ATOM 3141 C CA . ASN A 1 411 ? -86.821 -3.520 92.013 1.00 83.69 411 ASN A CA 1
ATOM 3142 C C . ASN A 1 411 ? -85.771 -4.600 92.305 1.00 83.69 411 ASN A C 1
ATOM 3144 O O . ASN A 1 411 ? -85.999 -5.765 91.992 1.00 83.69 411 ASN A O 1
ATOM 3148 N N . ALA A 1 412 ? -84.626 -4.237 92.890 1.00 77.44 412 ALA A N 1
ATOM 3149 C CA . ALA A 1 412 ? -83.516 -5.172 93.085 1.00 77.44 412 ALA A CA 1
ATOM 3150 C C . ALA A 1 412 ? -83.634 -6.002 94.374 1.00 77.44 412 ALA A C 1
ATOM 3152 O O . ALA A 1 412 ? -83.269 -7.177 94.381 1.00 77.44 412 ALA A O 1
ATOM 3153 N N . ILE A 1 413 ? -84.123 -5.402 95.462 1.00 76.38 413 ILE A N 1
ATOM 3154 C CA . ILE A 1 413 ? -84.194 -6.011 96.805 1.00 76.38 413 ILE A CA 1
ATOM 3155 C C . ILE A 1 413 ? -85.619 -6.508 97.099 1.00 76.38 413 ILE A C 1
ATOM 3157 O O . ILE A 1 413 ? -85.807 -7.477 97.828 1.00 76.38 413 ILE A O 1
ATOM 3161 N N . GLY A 1 414 ? -86.639 -5.906 96.487 1.00 78.69 414 GLY A N 1
ATOM 3162 C CA . GLY A 1 414 ? -88.035 -6.250 96.741 1.00 78.69 414 GLY A CA 1
ATOM 3163 C C . GLY A 1 414 ? -88.606 -5.525 97.963 1.00 78.69 414 GLY A C 1
ATOM 3164 O O . GLY A 1 414 ? -87.902 -5.179 98.916 1.00 78.69 414 GLY A O 1
ATOM 3165 N N . ARG A 1 415 ? -89.920 -5.276 97.932 1.00 75.62 415 ARG A N 1
ATOM 3166 C CA . ARG A 1 415 ? -90.618 -4.410 98.900 1.00 75.62 415 ARG A CA 1
ATOM 3167 C C . ARG A 1 415 ? -90.543 -4.919 100.340 1.00 75.62 415 ARG A C 1
ATOM 3169 O O . ARG A 1 415 ? -90.329 -4.121 101.247 1.00 75.62 415 ARG A O 1
ATOM 3176 N N . ASP A 1 416 ? -90.663 -6.228 100.546 1.00 72.44 416 ASP A N 1
ATOM 3177 C CA . ASP A 1 416 ? -90.683 -6.823 101.888 1.00 72.44 416 ASP A CA 1
ATOM 3178 C C . ASP A 1 416 ? -89.311 -6.748 102.573 1.00 72.44 416 ASP A C 1
ATOM 3180 O O . ASP A 1 416 ? -89.203 -6.336 103.728 1.00 72.44 416 ASP A O 1
ATOM 3184 N N . MET A 1 417 ? -88.233 -7.045 101.841 1.00 74.19 417 MET A N 1
ATOM 3185 C CA . MET A 1 417 ? -86.873 -6.939 102.374 1.00 74.19 417 MET A CA 1
ATOM 3186 C C . MET A 1 417 ? -86.446 -5.478 102.558 1.00 74.19 417 MET A C 1
ATOM 3188 O O . MET A 1 417 ? -85.768 -5.149 103.537 1.00 74.19 417 MET A O 1
ATOM 3192 N N . LEU A 1 418 ? -86.871 -4.583 101.660 1.00 77.38 418 LEU A N 1
ATOM 3193 C CA . LEU A 1 418 ? -86.624 -3.151 101.796 1.00 77.38 418 LEU A CA 1
ATOM 3194 C C . LEU A 1 418 ? -87.330 -2.576 103.031 1.00 77.38 418 LEU A C 1
ATOM 3196 O O . LEU A 1 418 ? -86.720 -1.799 103.761 1.00 77.38 418 LEU A O 1
ATOM 3200 N N . LYS A 1 419 ? -88.565 -3.010 103.317 1.00 79.06 419 LYS A N 1
ATOM 3201 C CA . LYS A 1 419 ? -89.326 -2.612 104.510 1.00 79.06 419 LYS A CA 1
ATOM 3202 C C . LYS A 1 419 ? -88.582 -2.914 105.810 1.00 79.06 419 LYS A C 1
ATOM 3204 O O . LYS A 1 419 ? -88.555 -2.075 106.705 1.00 79.06 419 LYS A O 1
ATOM 3209 N N . GLU A 1 420 ? -87.972 -4.090 105.911 1.00 75.69 420 GLU A N 1
ATOM 3210 C CA . GLU A 1 420 ? -87.195 -4.480 107.092 1.00 75.69 420 GLU A CA 1
ATOM 3211 C C . GLU A 1 420 ? -85.834 -3.770 107.163 1.00 75.69 420 GLU A C 1
ATOM 3213 O O . GLU A 1 420 ? -85.345 -3.435 108.241 1.00 75.69 420 GLU A O 1
ATOM 3218 N N . SER A 1 421 ? -85.203 -3.538 106.014 1.00 78.81 421 SER A N 1
ATOM 3219 C CA . SER A 1 421 ? -83.804 -3.101 105.955 1.00 78.81 421 SER A CA 1
ATOM 3220 C C . SER A 1 421 ? -83.639 -1.576 105.939 1.00 78.81 421 SER A C 1
ATOM 3222 O O . SER A 1 421 ? -82.537 -1.071 106.162 1.00 78.81 421 SER A O 1
ATOM 3224 N N . ILE A 1 422 ? -84.711 -0.820 105.681 1.00 81.94 422 ILE A N 1
ATOM 3225 C CA . ILE A 1 422 ? -84.654 0.638 105.573 1.00 81.94 422 ILE A CA 1
ATOM 3226 C C . ILE A 1 422 ? -84.765 1.324 106.938 1.00 81.94 422 ILE A C 1
ATOM 3228 O O . ILE A 1 422 ? -85.676 1.083 107.731 1.00 81.94 422 ILE A O 1
ATOM 3232 N N . ARG A 1 423 ? -83.849 2.257 107.213 1.00 82.25 423 ARG A N 1
ATOM 3233 C CA . ARG A 1 423 ? -83.915 3.109 108.406 1.00 82.25 423 ARG A CA 1
ATOM 3234 C C . ARG A 1 423 ? -84.605 4.419 108.050 1.00 82.25 423 ARG A C 1
ATOM 3236 O O . ARG A 1 423 ? -83.995 5.306 107.462 1.00 82.25 423 ARG A O 1
ATOM 3243 N N . THR A 1 424 ? -85.862 4.572 108.463 1.00 79.25 424 THR A N 1
ATOM 3244 C CA . THR A 1 424 ? -86.676 5.776 108.191 1.00 79.25 424 THR A CA 1
ATOM 3245 C C . THR A 1 424 ? -86.028 7.072 108.684 1.00 79.25 424 THR A C 1
ATOM 3247 O O . THR A 1 424 ? -86.166 8.103 108.034 1.00 79.25 424 THR A O 1
ATOM 3250 N N . ARG A 1 425 ? -85.253 7.026 109.781 1.00 78.12 425 ARG A N 1
ATOM 3251 C CA . ARG A 1 425 ? -84.431 8.166 110.235 1.00 78.12 425 ARG A CA 1
ATOM 3252 C C . ARG A 1 425 ? -83.391 8.582 109.194 1.00 78.12 425 ARG A C 1
ATOM 3254 O O . ARG A 1 425 ? -83.283 9.761 108.909 1.00 78.12 425 ARG A O 1
ATOM 3261 N N . GLN A 1 426 ? -82.681 7.625 108.599 1.00 81.62 426 GLN A N 1
ATOM 3262 C CA . GLN A 1 426 ? -81.644 7.904 107.605 1.00 81.62 426 GLN A CA 1
ATOM 3263 C C . GLN A 1 426 ? -82.245 8.531 106.341 1.00 81.62 426 GLN A C 1
ATOM 3265 O O . GLN A 1 426 ? -81.722 9.515 105.837 1.00 81.62 426 GLN A O 1
ATOM 3270 N N . VAL A 1 427 ? -83.394 8.031 105.876 1.00 80.81 427 VAL A N 1
ATOM 3271 C CA . VAL A 1 427 ? -84.081 8.629 104.720 1.00 80.81 427 VAL A CA 1
ATOM 3272 C C . VAL A 1 427 ? -84.604 10.029 105.033 1.00 80.81 427 VAL A C 1
ATOM 3274 O O . VAL A 1 427 ? -84.496 10.920 104.195 1.00 80.81 427 VAL A O 1
ATOM 3277 N N . ARG A 1 428 ? -85.123 10.251 106.246 1.00 80.81 428 ARG A N 1
ATOM 3278 C CA . ARG A 1 428 ? -85.550 11.583 106.691 1.00 80.81 428 ARG A CA 1
ATOM 3279 C C . ARG A 1 428 ? -84.400 12.581 106.672 1.00 80.81 428 ARG A C 1
ATOM 3281 O O . ARG A 1 428 ? -84.597 13.713 106.246 1.00 80.81 428 ARG A O 1
ATOM 3288 N N . ASP A 1 429 ? -83.246 12.168 107.180 1.00 80.19 429 ASP A N 1
ATOM 3289 C CA . ASP A 1 429 ? -82.101 13.051 107.361 1.00 80.19 429 ASP A CA 1
ATOM 3290 C C . ASP A 1 429 ? -81.425 13.370 106.008 1.00 80.19 429 ASP A C 1
ATOM 3292 O O . ASP A 1 429 ? -80.909 14.471 105.846 1.00 80.19 429 ASP A O 1
ATOM 3296 N N . ILE A 1 430 ? -81.506 12.462 105.023 1.00 81.56 430 ILE A N 1
ATOM 3297 C CA . ILE A 1 430 ? -80.957 12.642 103.666 1.00 81.56 430 ILE A CA 1
ATOM 3298 C C . ILE A 1 430 ? -81.941 13.369 102.726 1.00 81.56 430 ILE A C 1
ATOM 3300 O O . ILE A 1 430 ? -81.585 14.346 102.075 1.00 81.56 430 ILE A O 1
ATOM 3304 N N . TYR A 1 431 ? -83.196 12.914 102.643 1.00 81.62 431 TYR A N 1
ATOM 3305 C CA . TYR A 1 431 ? -84.159 13.346 101.613 1.00 81.62 431 TYR A CA 1
ATOM 3306 C C . TYR A 1 431 ? -85.368 14.132 102.160 1.00 81.62 431 TYR A C 1
ATOM 3308 O O . TYR A 1 431 ? -86.212 14.600 101.392 1.00 81.62 431 TYR A O 1
ATOM 3316 N N . GLY A 1 432 ? -85.461 14.323 103.480 1.00 82.44 432 GLY A N 1
ATOM 3317 C CA . GLY A 1 432 ? -86.516 15.103 104.131 1.00 82.44 432 GLY A CA 1
ATOM 3318 C C . GLY A 1 432 ? -87.825 14.341 104.386 1.00 82.44 432 GLY A C 1
ATOM 3319 O O . GLY A 1 432 ? -87.996 13.178 104.028 1.00 82.44 432 GLY A O 1
ATOM 3320 N N . ILE A 1 433 ? -88.786 15.014 105.037 1.00 77.19 433 ILE A N 1
ATOM 3321 C CA . ILE A 1 433 ? -90.042 14.400 105.524 1.00 77.19 433 ILE A CA 1
ATOM 3322 C C . ILE A 1 433 ? -90.933 13.881 104.377 1.00 77.19 433 ILE A C 1
ATOM 3324 O O . ILE A 1 433 ? -91.552 12.836 104.536 1.00 77.19 433 ILE A O 1
ATOM 3328 N N . ARG A 1 434 ? -90.939 14.526 103.198 1.00 77.00 434 ARG A N 1
ATOM 3329 C CA . ARG A 1 434 ? -91.759 14.073 102.051 1.00 77.00 434 ARG A CA 1
ATOM 3330 C C . ARG A 1 434 ? -91.363 12.687 101.538 1.00 77.00 434 ARG A C 1
ATOM 3332 O O . ARG A 1 434 ? -92.239 11.867 101.304 1.00 77.00 434 ARG A O 1
ATOM 3339 N N . ALA A 1 435 ? -90.064 12.407 101.423 1.00 77.31 435 ALA A N 1
ATOM 3340 C CA . ALA A 1 435 ? -89.572 11.092 101.004 1.00 77.31 435 ALA A CA 1
ATOM 3341 C C . ALA A 1 435 ? -89.924 9.992 102.024 1.00 77.31 435 ALA A C 1
ATOM 3343 O O . ALA A 1 435 ? -90.166 8.842 101.667 1.00 77.31 435 ALA A O 1
ATOM 3344 N N . VAL A 1 436 ? -89.993 10.349 103.310 1.00 77.62 436 VAL A N 1
ATOM 3345 C CA . VAL A 1 436 ? -90.432 9.435 104.373 1.00 77.62 436 VAL A CA 1
ATOM 3346 C C . VAL A 1 436 ? -91.924 9.144 104.269 1.00 77.62 436 VAL A C 1
ATOM 3348 O O . VAL A 1 436 ? 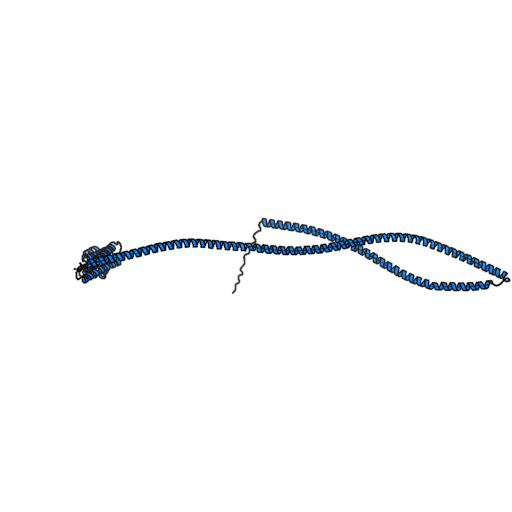-92.318 7.998 104.461 1.00 77.62 436 VAL A O 1
ATOM 3351 N N . ASP A 1 437 ? -92.747 10.144 103.955 1.00 77.75 437 ASP A N 1
ATOM 3352 C CA . ASP A 1 437 ? -94.186 9.952 103.764 1.00 77.75 437 ASP A CA 1
ATOM 3353 C C . ASP A 1 437 ? -94.479 9.097 102.517 1.00 77.75 437 ASP A C 1
ATOM 3355 O O . ASP A 1 437 ? -95.331 8.208 102.581 1.00 77.75 437 ASP A O 1
ATOM 3359 N N . GLU A 1 438 ? -93.719 9.275 101.428 1.00 77.56 438 GLU A N 1
ATOM 3360 C CA . GLU A 1 438 ? -93.762 8.403 100.240 1.00 77.56 438 GLU A CA 1
ATOM 3361 C C . GLU A 1 438 ? -93.386 6.952 100.592 1.00 77.56 438 GLU A C 1
ATOM 3363 O O . GLU A 1 438 ? -94.134 6.026 100.282 1.00 77.56 438 GLU A O 1
ATOM 3368 N N . LEU A 1 439 ? -92.301 6.736 101.348 1.00 79.19 439 LEU A N 1
ATOM 3369 C CA . LEU A 1 439 ? -91.925 5.399 101.830 1.00 79.19 439 LEU A CA 1
ATOM 3370 C C . LEU A 1 439 ? -92.968 4.759 102.740 1.00 79.19 439 LEU A C 1
ATOM 3372 O O . LEU A 1 439 ? -93.216 3.557 102.649 1.00 79.19 439 LEU A O 1
ATOM 3376 N N . ARG A 1 440 ? -93.544 5.535 103.662 1.00 78.81 440 ARG A N 1
ATOM 3377 C CA . ARG A 1 440 ? -94.547 5.042 104.614 1.00 78.81 440 ARG A CA 1
ATOM 3378 C C . ARG A 1 440 ? -95.826 4.629 103.905 1.00 78.81 440 ARG A C 1
ATOM 3380 O O . ARG A 1 440 ? -96.386 3.588 104.248 1.00 78.81 440 ARG A O 1
ATOM 3387 N N . THR A 1 441 ? -96.232 5.409 102.905 1.00 77.69 441 THR A N 1
ATOM 3388 C CA . THR A 1 441 ? -97.409 5.135 102.078 1.00 77.69 441 THR A CA 1
ATOM 3389 C C . THR A 1 441 ? -97.206 3.876 101.234 1.00 77.69 441 THR A C 1
ATOM 3391 O O . THR A 1 441 ? -98.062 2.994 101.251 1.00 77.69 441 THR A O 1
ATOM 3394 N N . ASP A 1 442 ? -96.054 3.735 100.574 1.00 72.50 442 ASP A N 1
ATOM 3395 C CA . ASP A 1 442 ? -95.821 2.636 99.629 1.00 72.50 442 ASP A CA 1
ATOM 3396 C C . ASP A 1 442 ? -95.411 1.305 100.283 1.00 72.50 442 ASP A C 1
ATOM 3398 O O . ASP A 1 442 ? -95.748 0.236 99.768 1.00 72.50 442 ASP A O 1
ATOM 3402 N N . LEU A 1 443 ? -94.691 1.334 101.411 1.00 68.12 443 LEU A N 1
ATOM 3403 C CA . LEU A 1 443 ? -94.238 0.124 102.121 1.00 68.12 443 LEU A CA 1
ATOM 3404 C C . LEU A 1 443 ? -95.151 -0.263 103.304 1.00 68.12 443 LEU A C 1
ATOM 3406 O O . LEU A 1 443 ? -94.916 -1.277 103.976 1.00 68.12 443 LEU A O 1
ATOM 3410 N N . GLY A 1 444 ? -96.193 0.529 103.587 1.00 65.00 444 GLY A N 1
ATOM 3411 C CA . GLY A 1 444 ? -97.115 0.305 104.706 1.00 65.00 444 GLY A CA 1
ATOM 3412 C C . GLY A 1 444 ? -96.389 0.255 106.054 1.00 65.00 444 GLY A C 1
ATOM 3413 O O . GLY A 1 444 ? -96.580 -0.684 106.835 1.00 65.00 444 GLY A O 1
ATOM 3414 N N . ILE A 1 445 ? -95.469 1.197 106.276 1.00 63.44 445 ILE A N 1
ATOM 3415 C CA . ILE A 1 445 ? -94.696 1.341 107.518 1.00 63.44 445 ILE A CA 1
ATOM 3416 C C . ILE A 1 445 ? -95.422 2.382 108.375 1.00 63.44 445 ILE A C 1
ATOM 3418 O O . ILE A 1 445 ? -95.529 3.533 107.954 1.00 63.44 445 ILE A O 1
ATOM 3422 N N . SER A 1 446 ? -95.940 1.979 109.540 1.00 49.06 446 SER A N 1
ATOM 3423 C CA . SER A 1 446 ? -96.652 2.890 110.451 1.00 49.06 446 SER A CA 1
ATOM 3424 C C . SER A 1 446 ? -95.730 3.856 111.190 1.00 49.06 446 SER A C 1
ATOM 3426 O O . SER A 1 446 ? -94.546 3.521 111.431 1.00 49.06 446 SER A O 1
#

Sequence (446 aa):
MDCMVAVKKPKVKPKEPTPAALLKKVATVSDSNKALQKEIKVMTRVFGENQKVLVSLKSMIDSLATTLDHIQKQSRRMGVVEEDTQKLYAGLRGVRAQSGLVERINGQTERLRKEMADLQKSGPAGLSKKVDEGINSMKNNSEMIIKIAQRIDEVRDDLKNVSGRADSLARNSTDIDKLHDSIEKVSGRMQNLEASSQVVESFRKELARIAESTQSASSLGSELVAIKAAIDAVSEKSSGMNQLAGIVDGIKSQFDSVSEKTGKIGELESKMSRIEEGIKSVSEAVKRQDASAAELHARSEKLFSDMQQARGAAGKTSEDSSKEVLALLKLSEFQSSIRMNAESKYGVAADLEKMAAQTTEIVNLFDRLSIESGQKMPLPHEVRQWAVGKILDCADRWEVRFGDVYSILSNAIGRDMLKESIRTRQVRDIYGIRAVDELRTDLGIS

pLDDT: mean 79.99, std 13.59, range [36.03, 96.06]

Foldseek 3Di:
DDDDDDDDDDDDDDDDDDVVRVVVVVVVVVVVVVVVVVVVVVVVVVVVVVVVVVVVVVVVVVVVVVVVVVVVVVVVVVVVVVVVVVVVVVVVVVVVVCVVVVVVVVVVVVVVVVVVVVVPPDDDPCVVVVVVVVVVVVVVVVVVVVVVVVVVVVVVVVVVVVVVVVVVVVVVVVVVVVVVVVVVVVVVVVVVVVVVVVVVVVVVVVVVVVVVVVVVVVVVVVVVVVVVVVVVVVVVVVVCVVVVVVVVVVVVVVVVVVVVVVVVVVVVVVVVVVVVVVVVVVVVVVVVVVVVVVVVVVVVVVVVVVVVVVVVPDPDDDDPPVLVVVLVVLLVVLVVVLVVLLPDLEDDLVSLLVLLLSLQVNQVSQVVSCVVNVHNRGPPLVSLLVSLLSSLSSCLSNVPDLVSSVVSNCVRVNLVSCLSNDDLVSCCVRPNDVSSVVNCVPSVPD